Protein AF-0000000084649792 (afdb_homodimer)

Secondary structure (DSSP, 8-state):
-------SSSSPSSEEE-TTS-GGGS-----EEEEEEETTEEEEEEEE-SSSHHHHHHHHHHHTTS-SSGGG--EEEEEEETTEEEEEEE--HHHHHHHHHHHHHHHHHTTBSS-HHHHHHHHTTT-------BPPPHHHHHHHHHHHHHT--TT-EEEEEE-TTS-EEEEEEESSHHHHHHHHHHHHHHHT---SEEEESS---HHHHHHHHHTT--EEEESSPPPHHHHHHHHHTT-EEEEE-TTS-EEEEESB--/-------SSSSPSSEEE-TTS-GGGS-----EEEEEEETTEEEEEEEE-SSSHHHHHHHHHHHTTS-SSGGG--EEEEEEETTEEEEEEE--HHHHHHHHHHHHHHHHHTTBSS-HHHHHHHHTTT-------BPPPHHHHHHHHHHHHHT--TT-EEEEEE-TTS-EEEEEEESSHHHHHHHHHHHHHHHT---SEEEESS---HHHHHHHHHTT--EEEESSPPPHHHHHHHHHTT-EEEEE-TTS-EEEEESB--

Foldseek 3Di:
DPPQPDCDVVDRPDDDDPPPPDPVPDDEADWFWEWEEEPPHTDDIDIKGPPLVQLLNQLVCLLLVLDVAPVQFPDWDWDDDPGGIYIYTYGDPVSRVVSNVLSVCLVCCVVDPVSVVVNVVSLCPQFAALDFDADQDPVLVLLLVVVLVVPDDPQWKKKFFAASNNHTPDMAIINDQSSRLSSRLSSCRVVVPGGQEMEIADEAELSSLSSCRSSSRQEYEYQDDHDPNNLVSCQVRQHFYWYCYPVRDIDGSGGDHD/DPPQPDCDVVDRPDDDDPPPPDPVPDDEADWFWEWEEEPPHTDDIDIKGPPLVQLLNQLVCLLLVLDVAPVQFPDWDWDDDPGGIYIYTYGDPVSRVVSNVLSVCLVCCVVDPVSVVVNVVSLCPLFAALDFDADQDPVLVLLLVVVLVVPDDPQWKKKFFAASNNHTPDMAIINDQSSRLSSRLSSCRVVVPGGQEMEIADAAELSSLSSCRSSSRQEYEYQDDHDPNNLVSCQVRQHFYWYCYPVRDIDGSGGDHD

Organism: NCBI:txid1178482

pLDDT: mean 87.66, std 17.25, range [21.61, 98.75]

Solvent-accessible surface area (backbone atoms only — not comparable to full-atom values): 26148 Å² total; per-residue (Å²): 131,83,71,70,68,80,48,78,94,64,35,53,78,52,67,49,79,42,49,86,54,56,71,88,76,49,79,51,31,61,50,35,45,36,32,34,24,42,50,75,42,27,69,28,65,45,74,36,35,94,56,68,59,66,27,28,52,49,13,43,34,42,61,72,56,51,38,91,52,61,81,56,48,80,46,78,45,78,47,82,49,97,69,34,36,36,40,31,36,33,50,52,69,68,46,43,52,51,33,49,51,50,51,48,44,55,46,39,31,22,11,41,63,94,39,50,63,52,32,46,42,50,74,53,54,75,69,54,66,70,51,89,52,67,44,68,49,49,69,19,49,51,49,36,54,53,52,51,63,72,64,62,47,79,48,40,27,43,20,33,21,17,40,66,77,23,45,77,76,36,67,15,66,14,70,42,55,66,55,4,46,18,20,25,50,10,45,20,53,73,67,68,56,70,44,49,29,38,41,35,63,39,69,35,47,41,66,60,48,48,43,36,48,61,70,67,37,51,25,42,35,25,45,30,51,39,19,49,50,19,50,53,50,28,47,71,22,29,26,21,36,30,32,43,40,94,79,31,37,37,33,31,55,21,49,42,76,115,129,84,72,73,69,82,52,77,92,65,35,53,78,51,66,47,79,42,50,86,55,55,72,89,76,49,80,50,30,62,50,35,44,36,34,34,22,42,53,75,42,26,70,28,66,44,74,36,34,94,57,68,57,64,27,29,52,49,12,42,34,42,61,71,56,49,37,90,52,61,83,55,47,80,45,78,45,78,48,82,48,96,67,35,35,35,42,30,35,33,50,53,69,67,47,43,53,51,32,51,51,51,52,48,44,55,46,40,31,21,9,40,64,90,39,52,67,51,33,46,42,49,75,52,53,75,68,55,68,69,50,89,50,65,44,68,50,48,70,18,48,51,50,36,53,53,52,50,61,73,64,62,46,78,48,41,27,43,19,33,20,16,40,65,77,23,46,77,76,38,68,15,68,15,67,42,56,67,54,5,44,18,20,26,51,10,44,19,52,74,68,69,58,72,44,50,30,38,42,35,64,38,67,37,49,43,65,59,47,49,42,36,49,61,69,67,36,51,26,42,34,25,46,31,50,38,20,50,50,20,50,53,50,28,46,71,22,30,24,22,34,32,31,43,40,94,79,31,35,36,33,31,55,21,48,41,76,115

InterPro domains:
  IPR003786 Sulfur carrier protein FdhD [PF02634] (30-256)
  IPR003786 Sulfur carrier protein FdhD [PIRSF015626] (29-256)
  IPR003786 Sulfur carrier protein FdhD [PTHR30592] (30-255)
  IPR016193 Cytidine deaminase-like [SSF53927] (20-255)

Radius of gyration: 22.85 Å; Cα contacts (8 Å, |Δi|>4): 1256; chains: 2; bounding box: 50×64×67 Å

Structure (mmCIF, N/CA/C/O backbone):
data_AF-0000000084649792-model_v1
#
loop_
_entity.id
_entity.type
_entity.pdbx_description
1 polymer 'Formate dehydrogenase family accessory protein FdhD'
#
loop_
_atom_site.group_PDB
_atom_site.id
_atom_site.type_symbol
_atom_site.label_atom_id
_atom_site.label_alt_id
_atom_site.label_comp_id
_atom_site.label_asym_id
_atom_site.label_entity_id
_atom_site.label_seq_id
_atom_site.pdbx_PDB_ins_code
_atom_site.Cartn_x
_atom_site.Cartn_y
_atom_site.Cartn_z
_atom_site.occupancy
_atom_site.B_iso_or_equiv
_atom_site.auth_seq_id
_atom_site.auth_comp_id
_atom_site.auth_asym_id
_atom_site.auth_atom_id
_atom_site.pdbx_PDB_model_num
ATOM 1 N N . MET A 1 1 ? -10.375 -39.219 23.234 1 21.72 1 MET A N 1
ATOM 2 C CA . MET A 1 1 ? -9.859 -37.938 23.734 1 21.72 1 MET A CA 1
ATOM 3 C C . MET A 1 1 ? -8.586 -37.531 23 1 21.72 1 MET A C 1
ATOM 5 O O . MET A 1 1 ? -7.508 -38.062 23.281 1 21.72 1 MET A O 1
ATOM 9 N N . VAL A 1 2 ? -8.594 -37.406 21.641 1 26.8 2 VAL A N 1
ATOM 10 C CA . VAL A 1 2 ? -7.496 -37.562 20.688 1 26.8 2 VAL A CA 1
ATOM 11 C C . VAL A 1 2 ? -6.398 -36.531 21 1 26.8 2 VAL A C 1
ATOM 13 O O . VAL A 1 2 ? -6.645 -35.312 21 1 26.8 2 VAL A O 1
ATOM 16 N N . GLU A 1 3 ? -5.535 -36.812 21.969 1 27.89 3 GLU A N 1
ATOM 17 C CA . GLU A 1 3 ? -4.352 -36.062 22.359 1 27.89 3 GLU A CA 1
ATOM 18 C C . GLU A 1 3 ? -3.633 -35.5 21.141 1 27.89 3 GLU A C 1
ATOM 20 O O . GLU A 1 3 ? -3.252 -36.219 20.234 1 27.89 3 GLU A O 1
ATOM 25 N N . SER A 1 4 ? -4.152 -34.375 20.641 1 34.44 4 SER A N 1
ATOM 26 C CA . SER A 1 4 ? -3.613 -33.812 19.406 1 34.44 4 SER A CA 1
ATOM 27 C C . SER A 1 4 ? -2.09 -33.875 19.391 1 34.44 4 SER A C 1
ATOM 29 O O . SER A 1 4 ? -1.438 -33.625 20.406 1 34.44 4 SER A O 1
ATOM 31 N N . PRO A 1 5 ? -1.547 -34.656 18.562 1 38.62 5 PRO A N 1
ATOM 32 C CA . PRO A 1 5 ? -0.133 -35.031 18.578 1 38.62 5 PRO A CA 1
ATOM 33 C C . PRO A 1 5 ? 0.789 -33.875 18.922 1 38.62 5 PRO A C 1
ATOM 35 O O . PRO A 1 5 ? 0.401 -32.688 18.781 1 38.62 5 PRO A O 1
ATOM 38 N N . PRO A 1 6 ? 1.874 -34.031 19.656 1 35.28 6 PRO A N 1
ATOM 39 C CA . PRO A 1 6 ? 2.928 -33.125 20.156 1 35.28 6 PRO A CA 1
ATOM 40 C C . PRO A 1 6 ? 3.395 -32.125 19.125 1 35.28 6 PRO A C 1
ATOM 42 O O . PRO A 1 6 ? 3.312 -32.375 17.922 1 35.28 6 PRO A O 1
ATOM 45 N N . CYS A 1 7 ? 3.08 -30.719 19.328 1 44.38 7 CYS A N 1
ATOM 46 C CA . CYS A 1 7 ? 3.445 -29.516 18.578 1 44.38 7 CYS A CA 1
ATOM 47 C C . CYS A 1 7 ? 4.914 -29.547 18.188 1 44.38 7 CYS A C 1
ATOM 49 O O . CYS A 1 7 ? 5.793 -29.656 19.031 1 44.38 7 CYS A O 1
ATOM 51 N N . GLN A 1 8 ? 5.348 -30.203 17.188 1 45.56 8 GLN A N 1
ATOM 52 C CA . GLN A 1 8 ? 6.777 -30.219 16.906 1 45.56 8 GLN A CA 1
ATOM 53 C C . GLN A 1 8 ? 7.414 -28.859 17.188 1 45.56 8 GLN A C 1
ATOM 55 O O . GLN A 1 8 ? 8.367 -28.766 17.969 1 45.56 8 GLN A O 1
ATOM 60 N N . ASP A 1 9 ? 7.582 -27.828 16.328 1 57.62 9 ASP A N 1
ATOM 61 C CA . ASP A 1 9 ? 8.305 -26.562 16.422 1 57.62 9 ASP A CA 1
ATOM 62 C C . ASP A 1 9 ? 7.371 -25.422 16.828 1 57.62 9 ASP A C 1
ATOM 64 O O . ASP A 1 9 ? 7.629 -24.266 16.531 1 57.62 9 ASP A O 1
ATOM 68 N N . GLY A 1 10 ? 6.227 -25.75 17.672 1 75.81 10 GLY A N 1
ATOM 69 C CA . GLY A 1 10 ? 5.266 -24.812 18.219 1 75.81 10 GLY A CA 1
ATOM 70 C C . GLY A 1 10 ? 4.012 -24.672 17.375 1 75.81 10 GLY A C 1
ATOM 71 O O . GLY A 1 10 ? 3.041 -24.031 17.797 1 75.81 10 GLY A O 1
ATOM 72 N N . TRP A 1 11 ? 4.098 -25.25 16.234 1 83.19 11 TRP A N 1
ATOM 73 C CA . TRP A 1 11 ? 2.914 -25.188 15.391 1 83.19 11 TRP A CA 1
ATOM 74 C C . TRP A 1 11 ? 2.006 -26.391 15.625 1 83.19 11 TRP A C 1
ATOM 76 O O . TRP A 1 11 ? 2.486 -27.5 15.875 1 83.19 11 TRP A O 1
ATOM 86 N N . THR A 1 12 ? 0.666 -26.172 15.562 1 81.88 12 THR A N 1
ATOM 87 C CA . THR A 1 12 ? -0.274 -27.281 15.578 1 81.88 12 THR A CA 1
ATOM 88 C C . THR A 1 12 ? -0.11 -28.156 14.336 1 81.88 12 THR A C 1
ATOM 90 O O . THR A 1 12 ? 0.244 -27.656 13.266 1 81.88 12 THR A O 1
ATOM 93 N N . THR A 1 13 ? -0.269 -29.469 14.5 1 83.62 13 THR A N 1
ATOM 94 C CA . THR A 1 13 ? -0.086 -30.391 13.375 1 83.62 13 THR A CA 1
ATOM 95 C C . THR A 1 13 ? -1.245 -30.281 12.391 1 83.62 13 THR A C 1
ATOM 97 O O . THR A 1 13 ? -2.41 -30.25 12.797 1 83.62 13 THR A O 1
ATOM 100 N N . GLY A 1 14 ? -0.892 -30.109 11.109 1 90.44 14 GLY A N 1
ATOM 101 C CA . GLY A 1 14 ? -1.896 -30.125 10.055 1 90.44 14 GLY A CA 1
ATOM 102 C C . GLY A 1 14 ? -2.615 -28.812 9.891 1 90.44 14 GLY A C 1
ATOM 103 O O . GLY A 1 14 ? -2.184 -27.797 10.438 1 90.44 14 GLY A O 1
ATOM 104 N N . TYR A 1 15 ? -3.648 -28.766 9.008 1 93.81 15 TYR A N 1
ATOM 105 C CA . TYR A 1 15 ? -4.48 -27.609 8.758 1 93.81 15 TYR A CA 1
ATOM 106 C C . TYR A 1 15 ? -5.738 -27.625 9.625 1 93.81 15 TYR A C 1
ATOM 108 O O . TYR A 1 15 ? -6.344 -28.688 9.812 1 93.81 15 TYR A O 1
ATOM 116 N N . VAL A 1 16 ? -6.035 -26.562 10.281 1 93.56 16 VAL A N 1
ATOM 117 C CA . VAL A 1 16 ? -7.395 -26.344 10.758 1 93.56 16 VAL A CA 1
ATOM 118 C C . VAL A 1 16 ? -8.297 -25.938 9.602 1 93.56 16 VAL A C 1
ATOM 120 O O . VAL A 1 16 ? -8.164 -24.828 9.062 1 93.56 16 VAL A O 1
ATOM 123 N N . ASP A 1 17 ? -9.195 -26.812 9.25 1 93.56 17 ASP A N 1
ATOM 124 C CA . ASP A 1 17 ? -10.016 -26.594 8.062 1 93.56 17 ASP A CA 1
ATOM 125 C C . ASP A 1 17 ? -11.18 -25.641 8.367 1 93.56 17 ASP A C 1
ATOM 127 O O . ASP A 1 17 ? -12.062 -25.969 9.156 1 93.56 17 ASP A O 1
ATOM 131 N N . ARG A 1 18 ? -11.164 -24.469 7.715 1 93.88 18 ARG A N 1
ATOM 132 C CA . ARG A 1 18 ? -12.234 -23.5 7.883 1 93.88 18 ARG A CA 1
ATOM 133 C C . ARG A 1 18 ? -12.938 -23.219 6.562 1 93.88 18 ARG A C 1
A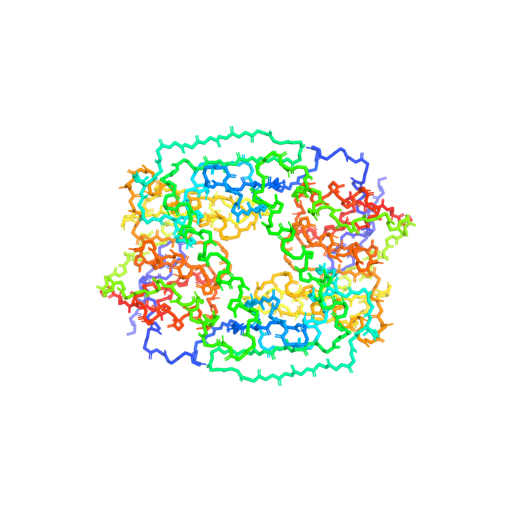TOM 135 O O . ARG A 1 18 ? -13.672 -22.234 6.434 1 93.88 18 ARG A O 1
ATOM 142 N N . THR A 1 19 ? -12.75 -24.031 5.527 1 93 19 THR A N 1
ATOM 143 C CA . THR A 1 19 ? -13.258 -23.812 4.18 1 93 19 THR A CA 1
ATOM 144 C C . THR A 1 19 ? -14.781 -23.906 4.145 1 93 19 THR A C 1
ATOM 146 O O . THR A 1 19 ? -15.43 -23.312 3.281 1 93 19 THR A O 1
ATOM 149 N N . GLY A 1 20 ? -15.305 -24.625 5.062 1 91.25 20 GLY A N 1
ATOM 150 C CA . GLY A 1 20 ? -16.734 -24.844 5.074 1 91.25 20 GLY A CA 1
ATOM 151 C C . GLY A 1 20 ? -17.5 -23.75 5.801 1 91.25 20 GLY A C 1
ATOM 152 O O . GLY A 1 20 ? -18.734 -23.703 5.75 1 91.25 20 GLY A O 1
ATOM 153 N N . LEU A 1 21 ? -16.828 -22.859 6.473 1 92.75 21 LEU A N 1
ATOM 154 C CA . LEU A 1 21 ? -17.484 -21.797 7.223 1 92.75 21 LEU A CA 1
ATOM 155 C C . LEU A 1 21 ? -17.938 -20.688 6.289 1 92.75 21 LEU A C 1
ATOM 157 O O . LEU A 1 21 ? -17.234 -20.344 5.332 1 92.75 21 LEU A O 1
ATOM 161 N N . ALA A 1 22 ? -19.031 -20.141 6.668 1 92.69 22 ALA A N 1
ATOM 162 C CA . ALA A 1 22 ? -19.516 -18.984 5.922 1 92.69 22 ALA A CA 1
ATOM 163 C C . ALA A 1 22 ? -18.578 -17.797 6.098 1 92.69 22 ALA A C 1
ATOM 165 O O . ALA A 1 22 ? -17.953 -17.641 7.148 1 92.69 22 ALA A O 1
ATOM 166 N N . LEU A 1 23 ? -18.5 -16.938 5.07 1 89.06 23 LEU A N 1
ATOM 167 C CA . LEU A 1 23 ? -17.625 -15.781 5.078 1 89.06 23 LEU A CA 1
ATOM 168 C C . LEU A 1 23 ? -17.891 -14.906 6.297 1 89.06 23 LEU A C 1
ATOM 170 O O . LEU A 1 23 ? -16.953 -14.398 6.922 1 89.06 23 LEU A O 1
ATOM 174 N N . ARG A 1 24 ? -19.125 -14.734 6.609 1 86.06 24 ARG A N 1
ATOM 175 C CA . ARG A 1 24 ? -19.516 -13.859 7.711 1 86.06 24 ARG A CA 1
ATOM 176 C C . ARG A 1 24 ? -19 -14.391 9.047 1 86.06 24 ARG A C 1
ATOM 178 O O . ARG A 1 24 ? -18.953 -13.656 10.031 1 86.06 24 ARG A O 1
ATOM 185 N N . GLU A 1 25 ? -18.672 -15.664 9.133 1 89.88 25 GLU A N 1
ATOM 186 C CA . GLU A 1 25 ? -18.203 -16.297 10.359 1 89.88 25 GLU A CA 1
ATOM 187 C C . GLU A 1 25 ? -16.688 -16.172 10.508 1 89.88 25 GLU A C 1
ATOM 189 O O . GLU A 1 25 ? -16.141 -16.469 11.57 1 89.88 25 GLU A O 1
ATOM 194 N N . LEU A 1 26 ? -16.172 -15.914 9.43 1 86.38 26 LEU A N 1
ATOM 195 C CA . LEU A 1 26 ? -14.727 -15.789 9.453 1 86.38 26 LEU A CA 1
ATOM 196 C C . LEU A 1 26 ? -14.305 -14.359 9.797 1 86.38 26 LEU A C 1
ATOM 198 O O . LEU A 1 26 ? -14.992 -13.406 9.422 1 86.38 26 LEU A O 1
ATOM 202 N N . GLN A 1 27 ? -13.258 -14.273 10.625 1 83.06 27 GLN A N 1
ATOM 203 C CA . GLN A 1 27 ? -12.719 -12.992 11.055 1 83.06 27 GLN A CA 1
ATOM 204 C C . GLN A 1 27 ? -11.891 -12.344 9.945 1 83.06 27 GLN A C 1
ATOM 206 O O . GLN A 1 27 ? -11.609 -12.969 8.922 1 83.06 27 GLN A O 1
ATOM 211 N N . GLY A 1 28 ? -11.789 -11.008 9.969 1 89.44 28 GLY A N 1
ATOM 212 C CA . GLY A 1 28 ? -10.93 -10.273 9.055 1 89.44 28 GLY A CA 1
ATOM 213 C C . GLY A 1 28 ? -11.508 -8.922 8.656 1 89.44 28 GLY A C 1
ATOM 214 O O . GLY A 1 28 ? -12.711 -8.695 8.781 1 89.44 28 GLY A O 1
ATOM 215 N N . PRO A 1 29 ? -10.633 -8.172 8.156 1 94.25 29 PRO A N 1
ATOM 216 C CA . PRO A 1 29 ? -11.109 -6.836 7.785 1 94.25 29 PRO A CA 1
ATOM 217 C C . PRO A 1 29 ? -11.961 -6.84 6.523 1 94.25 29 PRO A C 1
ATOM 219 O O . PRO A 1 29 ? -11.883 -7.773 5.719 1 94.25 29 PRO A O 1
ATOM 222 N N . VAL A 1 30 ? -12.797 -5.883 6.418 1 93.62 30 VAL A N 1
ATOM 223 C CA . VAL A 1 30 ? -13.664 -5.719 5.25 1 93.62 30 VAL A CA 1
ATOM 224 C C . VAL A 1 30 ? -13.125 -4.594 4.367 1 93.62 30 VAL A C 1
ATOM 226 O O . VAL A 1 30 ? -12.75 -3.529 4.863 1 93.62 30 VAL A O 1
ATOM 229 N N . GLU A 1 31 ? -13.047 -4.879 3.096 1 93.19 31 GLU A N 1
ATOM 230 C CA . GLU A 1 31 ? -12.727 -3.861 2.102 1 93.19 31 GLU A CA 1
ATOM 231 C C . GLU A 1 31 ? -13.602 -4.004 0.862 1 93.19 31 GLU A C 1
ATOM 233 O O . GLU A 1 31 ? -14.047 -5.105 0.53 1 93.19 31 GLU A O 1
ATOM 238 N N . LEU A 1 32 ? -13.859 -2.889 0.239 1 92.94 32 LEU A N 1
ATOM 239 C CA . LEU A 1 32 ? -14.617 -2.809 -1.003 1 92.94 32 LEU A CA 1
ATOM 240 C C . LEU A 1 32 ? -13.977 -1.821 -1.972 1 92.94 32 LEU A C 1
ATOM 242 O O . LEU A 1 32 ? -13.297 -0.884 -1.548 1 92.94 32 LEU A O 1
ATOM 246 N N . PRO A 1 33 ? -14.164 -2.133 -3.26 1 91.38 33 PRO A N 1
ATOM 247 C CA . PRO A 1 33 ? -13.805 -1.06 -4.191 1 91.38 33 PRO A CA 1
ATOM 248 C C . PRO A 1 33 ? -14.625 0.209 -3.971 1 91.38 33 PRO A C 1
ATOM 250 O O . PRO A 1 33 ? -15.859 0.146 -3.877 1 91.38 33 PRO A O 1
ATOM 253 N N . VAL A 1 34 ? -14.016 1.325 -3.811 1 93.44 34 VAL A N 1
ATOM 254 C CA . VAL A 1 34 ? -14.648 2.635 -3.67 1 93.44 34 VAL A CA 1
ATOM 255 C C . VAL A 1 34 ? -14.266 3.523 -4.852 1 93.44 34 VAL A C 1
ATOM 257 O O . VAL A 1 34 ? -13.109 3.941 -4.969 1 93.44 34 VAL A O 1
ATOM 260 N N . SER A 1 35 ? -15.227 3.814 -5.727 1 92.12 35 SER A N 1
ATOM 261 C CA . SER A 1 35 ? -15.008 4.699 -6.867 1 92.12 35 SER A CA 1
ATOM 262 C C . SER A 1 35 ? -15.133 6.164 -6.457 1 92.12 35 SER A C 1
ATOM 264 O O . SER A 1 35 ? -16.125 6.562 -5.844 1 92.12 35 SER A O 1
ATOM 266 N N . LEU A 1 36 ? -14.125 6.961 -6.758 1 93.88 36 LEU A N 1
ATOM 267 C CA . LEU A 1 36 ? -14.109 8.391 -6.461 1 93.88 36 LEU A CA 1
ATOM 268 C C . LEU A 1 36 ? -14.305 9.211 -7.73 1 93.88 36 LEU A C 1
ATOM 270 O O . LEU A 1 36 ? -13.703 8.922 -8.766 1 93.88 36 LEU A O 1
ATOM 274 N N . ALA A 1 37 ? -15.133 10.203 -7.641 1 94.62 37 ALA A N 1
ATOM 275 C CA . ALA A 1 37 ? -15.406 11.055 -8.789 1 94.62 37 ALA A CA 1
ATOM 276 C C . ALA A 1 37 ? -15.508 12.523 -8.383 1 94.62 37 ALA A C 1
ATOM 278 O O . ALA A 1 37 ? -15.867 12.828 -7.242 1 94.62 37 ALA A O 1
ATOM 279 N N . LEU A 1 38 ? -15.062 13.391 -9.242 1 96.88 38 LEU A N 1
ATOM 280 C CA . LEU A 1 38 ? -15.422 14.805 -9.203 1 96.88 38 LEU A CA 1
ATOM 281 C C . LEU A 1 38 ? -16.547 15.109 -10.18 1 96.88 38 LEU A C 1
ATOM 283 O O . LEU A 1 38 ? -16.359 15.016 -11.398 1 96.88 38 LEU A O 1
ATOM 287 N N . ASN A 1 39 ? -17.656 15.516 -9.656 1 96.75 39 ASN A N 1
ATOM 288 C CA . ASN A 1 39 ? -18.844 15.609 -10.5 1 96.75 39 ASN A CA 1
ATOM 289 C C . ASN A 1 39 ? -19.109 14.297 -11.242 1 96.75 39 ASN A C 1
ATOM 291 O O . ASN A 1 39 ? -19.203 13.242 -10.617 1 96.75 39 ASN A O 1
ATOM 295 N N . ASP A 1 40 ? -19.203 14.344 -12.555 1 91.88 40 ASP A N 1
ATOM 296 C CA . ASP A 1 40 ? -19.438 13.125 -13.336 1 91.88 40 ASP A CA 1
ATOM 297 C C . ASP A 1 40 ? -18.125 12.562 -13.875 1 91.88 40 ASP A C 1
ATOM 299 O O . ASP A 1 40 ? -18.125 11.594 -14.641 1 91.88 40 ASP A O 1
ATOM 303 N N . MET A 1 41 ? -17.062 13.133 -13.43 1 91.62 41 MET A N 1
ATOM 304 C CA . MET A 1 41 ? -15.758 12.695 -13.906 1 91.62 41 MET A CA 1
ATOM 305 C C . MET A 1 41 ? -15.164 11.641 -12.984 1 91.62 41 MET A C 1
ATOM 307 O O . MET A 1 41 ? -14.883 11.922 -11.812 1 91.62 41 MET A O 1
ATOM 311 N N . ALA A 1 42 ? -14.945 10.469 -13.508 1 88.88 42 ALA A N 1
ATOM 312 C CA . ALA A 1 42 ? -14.312 9.398 -12.75 1 88.88 42 ALA A CA 1
ATOM 313 C C . ALA A 1 42 ? -12.844 9.711 -12.484 1 88.88 42 ALA A C 1
ATOM 315 O O . ALA A 1 42 ? -12.07 9.953 -13.422 1 88.88 42 ALA A O 1
ATOM 316 N N . MET A 1 43 ? -12.461 9.695 -11.266 1 89.69 43 MET A N 1
ATOM 317 C CA . MET A 1 43 ? -11.086 10.047 -10.914 1 89.69 43 MET A CA 1
ATOM 318 C C . MET A 1 43 ? -10.273 8.797 -10.586 1 89.69 43 MET A C 1
ATOM 320 O O . MET A 1 43 ? -9.055 8.789 -10.758 1 89.69 43 MET A O 1
ATOM 324 N N . GLY A 1 44 ? -10.938 7.727 -10.062 1 86.44 44 GLY A N 1
ATOM 325 C CA . GLY A 1 44 ? -10.242 6.488 -9.75 1 86.44 44 GLY A CA 1
ATOM 326 C C . GLY A 1 44 ? -10.992 5.625 -8.75 1 86.44 44 GLY A C 1
ATOM 327 O O . GLY A 1 44 ? -12.031 6.031 -8.219 1 86.44 44 GLY A O 1
ATOM 328 N N . THR A 1 45 ? -10.523 4.375 -8.578 1 89.12 45 THR A N 1
ATOM 329 C CA . THR A 1 45 ? -11.078 3.439 -7.609 1 89.12 45 THR A CA 1
ATOM 330 C C . THR A 1 45 ? -10.008 2.975 -6.633 1 89.12 45 THR A C 1
ATOM 332 O O . THR A 1 45 ? -8.883 2.67 -7.031 1 89.12 45 THR A O 1
ATOM 335 N N . ILE A 1 46 ? -10.32 2.996 -5.402 1 90.19 46 ILE A N 1
ATOM 336 C CA . ILE A 1 46 ? -9.414 2.475 -4.383 1 90.19 46 ILE A CA 1
ATOM 337 C C . ILE A 1 46 ? -10.109 1.371 -3.59 1 90.19 46 ILE A C 1
ATOM 339 O O . ILE A 1 46 ? -11.344 1.296 -3.568 1 90.19 46 ILE A O 1
ATOM 343 N N . LEU A 1 47 ? -9.352 0.449 -3.072 1 91.5 47 LEU A N 1
ATOM 344 C CA . LEU A 1 47 ? -9.883 -0.499 -2.1 1 91.5 47 LEU A CA 1
ATOM 345 C C . LEU A 1 47 ? -9.836 0.082 -0.69 1 91.5 47 LEU A C 1
ATOM 347 O O . LEU A 1 47 ? -8.797 0.589 -0.26 1 91.5 47 LEU A O 1
ATOM 351 N N . ALA A 1 48 ? -10.961 0.068 -0.017 1 95.19 48 ALA A N 1
ATOM 352 C CA . ALA A 1 48 ? -11.008 0.688 1.306 1 95.19 48 ALA A CA 1
ATOM 353 C C . ALA A 1 48 ? -12.062 0.023 2.184 1 95.19 48 ALA A C 1
ATOM 355 O O . ALA A 1 48 ? -12.992 -0.618 1.678 1 95.19 48 ALA A O 1
ATOM 356 N N . THR A 1 49 ? -11.867 0.139 3.5 1 95.5 49 THR A N 1
ATOM 357 C CA . THR A 1 49 ? -12.945 -0.218 4.414 1 95.5 49 THR A CA 1
ATOM 358 C C . THR A 1 49 ? -14.164 0.665 4.184 1 95.5 49 THR A C 1
ATOM 360 O O . THR A 1 49 ? -14.031 1.863 3.924 1 95.5 49 THR A O 1
ATOM 363 N N . PRO A 1 50 ? -15.367 0.05 4.32 1 95.25 50 PRO A N 1
ATOM 364 C CA . PRO A 1 50 ? -16.578 0.792 3.963 1 95.25 50 PRO A CA 1
ATOM 365 C C . PRO A 1 50 ? -17.047 1.718 5.078 1 95.25 50 PRO A C 1
ATOM 367 O O . PRO A 1 50 ? -18.25 1.752 5.391 1 95.25 50 PRO A O 1
ATOM 370 N N . ASP A 1 51 ? -16.203 2.309 5.801 1 93.56 51 ASP A N 1
ATOM 371 C CA . ASP A 1 51 ? -16.547 3.25 6.867 1 93.56 51 ASP A CA 1
ATOM 372 C C . ASP A 1 51 ? -15.945 4.629 6.586 1 93.56 51 ASP A C 1
ATOM 374 O O . ASP A 1 51 ? -14.953 4.75 5.863 1 93.56 51 ASP A O 1
ATOM 378 N N . ALA A 1 52 ? -16.641 5.66 7.105 1 96.44 52 ALA A N 1
ATOM 379 C CA . ALA A 1 52 ? -16.141 7.035 7.039 1 96.44 52 ALA A CA 1
ATOM 380 C C . ALA A 1 52 ? -15.688 7.383 5.625 1 96.44 52 ALA A C 1
ATOM 382 O O . ALA A 1 52 ? -14.562 7.852 5.43 1 96.44 52 ALA A O 1
ATOM 383 N N . LEU A 1 53 ? -16.578 7.18 4.645 1 98.12 53 LEU A N 1
ATOM 384 C CA . LEU A 1 53 ? -16.234 7.324 3.234 1 98.12 53 LEU A CA 1
ATOM 385 C C . LEU A 1 53 ? -16.109 8.797 2.855 1 98.12 53 LEU A C 1
ATOM 387 O O . LEU A 1 53 ? -15.312 9.156 1.988 1 98.12 53 LEU A O 1
ATOM 391 N N . GLU A 1 54 ? -16.922 9.656 3.498 1 98.25 54 GLU A N 1
ATOM 392 C CA . GLU A 1 54 ? -16.844 11.07 3.172 1 98.25 54 GLU A CA 1
ATOM 393 C C . GLU A 1 54 ? -15.477 11.648 3.551 1 98.25 54 GLU A C 1
ATOM 395 O O . GLU A 1 54 ? -14.789 12.234 2.711 1 98.25 54 GLU A O 1
ATOM 400 N N . PRO A 1 55 ? -15.008 11.406 4.797 1 98.44 55 PRO A N 1
ATOM 401 C CA . PRO A 1 55 ? -13.656 11.867 5.129 1 98.44 55 PRO A CA 1
ATOM 402 C C . PRO A 1 55 ? -12.578 11.227 4.258 1 98.44 55 PRO A C 1
ATOM 404 O O . PRO A 1 55 ? -11.586 11.883 3.914 1 98.44 55 PRO A O 1
ATOM 407 N N . LEU A 1 56 ? -12.742 9.969 3.906 1 98.44 56 LEU A N 1
ATOM 408 C CA . LEU A 1 56 ? -11.781 9.312 3.035 1 98.44 56 LEU A CA 1
ATOM 409 C C . LEU A 1 56 ? -11.688 10.016 1.688 1 98.44 56 LEU A C 1
ATOM 411 O O . LEU A 1 56 ? -10.594 10.336 1.221 1 98.44 56 LEU A O 1
ATOM 415 N N . ALA A 1 57 ? -12.852 10.305 1.099 1 98.38 57 ALA A N 1
ATOM 416 C CA . ALA A 1 57 ? -12.891 10.938 -0.218 1 98.38 57 ALA A CA 1
ATOM 417 C C . ALA A 1 57 ? -12.312 12.352 -0.166 1 98.38 57 ALA A C 1
ATOM 419 O O . ALA A 1 57 ? -11.523 12.734 -1.032 1 98.38 57 ALA A O 1
ATOM 420 N N . LEU A 1 58 ? -12.719 13.102 0.847 1 98.31 58 LEU A N 1
ATOM 421 C CA . LEU A 1 58 ? -12.219 14.461 1.021 1 98.31 58 LEU A CA 1
ATOM 422 C C . LEU A 1 58 ? -10.703 14.461 1.223 1 98.31 58 LEU A C 1
ATOM 424 O O . LEU A 1 58 ? -9.984 15.211 0.559 1 98.31 58 LEU A O 1
ATOM 428 N N . GLY A 1 59 ? -10.25 13.594 2.129 1 98.31 59 GLY A N 1
ATOM 429 C CA . GLY A 1 59 ? -8.828 13.5 2.406 1 98.31 59 GLY A CA 1
ATOM 430 C C . GLY A 1 59 ? -8.008 13.078 1.201 1 98.31 59 GLY A C 1
ATOM 431 O O . GLY A 1 59 ? -6.934 13.633 0.949 1 98.31 59 GLY A O 1
ATOM 432 N N . HIS A 1 60 ? -8.516 12.078 0.502 1 97 60 HIS A N 1
ATOM 433 C CA . HIS A 1 60 ? -7.844 11.625 -0.707 1 97 60 HIS A CA 1
ATOM 434 C C . HIS A 1 60 ? -7.762 12.734 -1.748 1 97 60 HIS A C 1
ATOM 436 O O . HIS A 1 60 ? -6.695 12.984 -2.312 1 97 60 HIS A O 1
ATOM 442 N N . ALA A 1 61 ? -8.867 13.43 -2 1 96.75 61 ALA A N 1
ATOM 443 C CA . ALA A 1 61 ? -8.906 14.516 -2.979 1 96.75 61 ALA A CA 1
ATOM 444 C C . ALA A 1 61 ? -7.934 15.633 -2.602 1 96.75 61 ALA A C 1
ATOM 446 O O . ALA A 1 61 ? -7.262 16.188 -3.467 1 96.75 61 ALA A O 1
ATOM 447 N N . PHE A 1 62 ? -7.871 15.938 -1.363 1 96 62 PHE A N 1
ATOM 448 C CA . PHE A 1 62 ? -6.973 16.969 -0.843 1 96 62 PHE A CA 1
ATOM 449 C C . PHE A 1 62 ? -5.52 16.531 -0.984 1 96 62 PHE A C 1
ATOM 451 O O . PHE A 1 62 ? -4.691 17.266 -1.51 1 96 62 PHE A O 1
ATOM 458 N N . SER A 1 63 ? -5.223 15.273 -0.59 1 92.69 63 SER A N 1
ATOM 459 C CA . SER A 1 63 ? -3.867 14.734 -0.615 1 92.69 63 SER A CA 1
ATOM 460 C C . SER A 1 63 ? -3.35 14.602 -2.045 1 92.69 63 SER A C 1
ATOM 462 O O . SER A 1 63 ? -2.158 14.797 -2.299 1 92.69 63 SER A O 1
ATOM 464 N N . GLU A 1 64 ? -4.238 14.312 -2.947 1 89.81 64 GLU A N 1
ATOM 465 C CA . GLU A 1 64 ? -3.861 14.133 -4.348 1 89.81 64 GLU A CA 1
ATOM 466 C C . GLU A 1 64 ? -3.838 15.469 -5.082 1 89.81 64 GLU A C 1
ATOM 468 O O . GLU A 1 64 ? -3.494 15.523 -6.266 1 89.81 64 GLU A O 1
ATOM 473 N N . GLY A 1 65 ? -4.285 16.484 -4.434 1 91.12 65 GLY A N 1
ATOM 474 C CA . GLY A 1 65 ? -4.238 17.812 -5.012 1 91.12 65 GLY A CA 1
ATOM 475 C C . GLY A 1 65 ? -5.434 18.125 -5.895 1 91.12 65 GLY A C 1
ATOM 476 O O . GLY A 1 65 ? -5.406 19.078 -6.672 1 91.12 65 GLY A O 1
ATOM 477 N N . TRP A 1 66 ? -6.516 17.266 -5.855 1 94.12 66 TRP A N 1
ATOM 478 C CA . TRP A 1 66 ? -7.723 17.547 -6.621 1 94.12 66 TRP A CA 1
ATOM 479 C C . TRP A 1 66 ? -8.406 18.812 -6.105 1 94.12 66 TRP A C 1
ATOM 481 O O . TRP A 1 66 ? -9 19.562 -6.883 1 94.12 66 TRP A O 1
ATOM 491 N N . ILE A 1 67 ? -8.344 18.953 -4.77 1 96.06 67 ILE A N 1
ATOM 492 C CA . ILE A 1 67 ? -8.859 20.141 -4.094 1 96.06 67 ILE A CA 1
ATOM 493 C C . ILE A 1 67 ? -7.789 20.719 -3.172 1 96.06 67 ILE A C 1
ATOM 495 O O . ILE A 1 67 ? -6.844 20.031 -2.799 1 96.06 67 ILE A O 1
ATOM 499 N N . GLN A 1 68 ? -7.977 21.984 -2.834 1 93.62 68 GLN A N 1
ATOM 500 C CA . GLN A 1 68 ? -7.02 22.656 -1.96 1 93.62 68 GLN A CA 1
ATOM 501 C C . GLN A 1 68 ? -7.684 23.094 -0.657 1 93.62 68 GLN A C 1
ATOM 503 O O . GLN A 1 68 ? -7.004 23.328 0.344 1 93.62 68 GLN A O 1
ATOM 508 N N . ARG A 1 69 ? -8.992 23.219 -0.814 1 96.25 69 ARG A N 1
ATOM 509 C CA . ARG A 1 69 ? -9.781 23.688 0.323 1 96.25 69 ARG A CA 1
ATOM 510 C C . ARG A 1 69 ? -11.109 22.953 0.413 1 96.25 69 ARG A C 1
ATOM 512 O O . ARG A 1 69 ? -11.664 22.531 -0.604 1 96.25 69 ARG A O 1
ATOM 519 N N . ARG A 1 70 ? -11.625 22.938 1.64 1 97.56 70 ARG A N 1
ATOM 520 C CA . ARG A 1 70 ? -12.883 22.234 1.878 1 97.56 70 ARG A CA 1
ATOM 521 C C . ARG A 1 70 ? -14.023 22.891 1.112 1 97.56 70 ARG A C 1
ATOM 523 O O . ARG A 1 70 ? -14.93 22.203 0.626 1 97.56 70 ARG A O 1
ATOM 530 N N . ASP A 1 71 ? -14.055 24.188 0.988 1 97.62 71 ASP A N 1
ATOM 531 C CA . ASP A 1 71 ? -15.188 24.922 0.434 1 97.62 71 ASP A CA 1
ATOM 532 C C . ASP A 1 71 ? -15.258 24.766 -1.082 1 97.62 71 ASP A C 1
ATOM 534 O O . ASP A 1 71 ? -16.234 25.188 -1.712 1 97.62 71 ASP A O 1
ATOM 538 N N . GLN A 1 72 ? -14.289 24.094 -1.663 1 98.31 72 GLN A N 1
ATOM 539 C CA . GLN A 1 72 ? -14.328 23.781 -3.09 1 98.31 72 GLN A CA 1
ATOM 540 C C . GLN A 1 72 ? -15.281 22.641 -3.387 1 98.31 72 GLN A C 1
ATOM 542 O O . GLN A 1 72 ? -15.641 22.406 -4.543 1 98.31 72 GLN A O 1
ATOM 547 N N . VAL A 1 73 ? -15.672 21.938 -2.32 1 98.69 73 VAL A N 1
ATOM 548 C CA . VAL A 1 73 ? -16.625 20.828 -2.451 1 98.69 73 VAL A CA 1
ATOM 549 C C . VAL A 1 73 ? -17.984 21.266 -1.916 1 98.69 73 VAL A C 1
ATOM 551 O O . VAL A 1 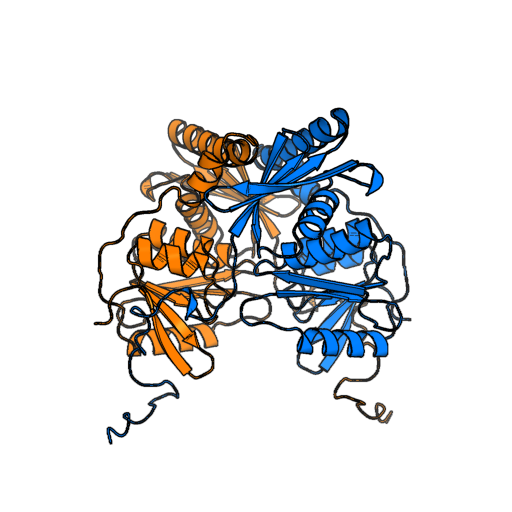73 ? -18.141 21.484 -0.714 1 98.69 73 VAL A O 1
ATOM 554 N N . SER A 1 74 ? -18.938 21.312 -2.779 1 98.44 74 SER A N 1
ATOM 555 C CA . SER A 1 74 ? -20.25 21.812 -2.389 1 98.44 74 SER A CA 1
ATOM 556 C C . SER A 1 74 ? -21.125 20.703 -1.815 1 98.44 74 SER A C 1
ATOM 558 O O . SER A 1 74 ? -22.031 20.969 -1.017 1 98.44 74 SER A O 1
ATOM 560 N N . ALA A 1 75 ? -20.906 19.484 -2.287 1 98.44 75 ALA A N 1
ATOM 561 C CA . ALA A 1 75 ? -21.688 18.344 -1.814 1 98.44 75 ALA A CA 1
ATOM 562 C C . ALA A 1 75 ? -20.906 17.031 -1.977 1 98.44 75 ALA A C 1
ATOM 564 O O . ALA A 1 75 ? -20.016 16.938 -2.828 1 98.44 75 ALA A O 1
ATOM 565 N N . ILE A 1 76 ? -21.219 16.109 -1.129 1 98.5 76 ILE A N 1
ATOM 566 C CA . ILE A 1 76 ? -20.688 14.758 -1.192 1 98.5 76 ILE A CA 1
ATOM 567 C C . ILE A 1 76 ? -21.828 13.758 -1.304 1 98.5 76 ILE A C 1
ATOM 569 O O . ILE A 1 76 ? -22.75 13.758 -0.477 1 98.5 76 ILE A O 1
ATOM 573 N N . GLN A 1 77 ? -21.766 12.969 -2.373 1 97.94 77 GLN A N 1
ATOM 574 C CA . GLN A 1 77 ? -22.812 11.984 -2.607 1 97.94 77 GLN A CA 1
ATOM 575 C C . GLN A 1 77 ? -22.266 10.562 -2.537 1 97.94 77 GLN A C 1
ATOM 577 O O . GLN A 1 77 ? -21.281 10.234 -3.205 1 97.94 77 GLN A O 1
ATOM 582 N N . LEU A 1 78 ? -22.875 9.844 -1.702 1 97.06 78 LEU A N 1
ATOM 583 C CA . LEU A 1 78 ? -22.531 8.43 -1.584 1 97.06 78 LEU A CA 1
ATOM 584 C C . LEU A 1 78 ? -23.578 7.555 -2.275 1 97.06 78 LEU A C 1
ATOM 586 O O . LEU A 1 78 ? -24.781 7.801 -2.15 1 97.06 78 LEU A O 1
ATOM 590 N N . SER A 1 79 ? -23.109 6.566 -3.072 1 95.56 79 SER A N 1
ATOM 591 C CA . SER A 1 79 ? -24.016 5.621 -3.701 1 95.56 79 SER A CA 1
ATOM 592 C C . SER A 1 79 ? -23.469 4.203 -3.67 1 95.56 79 SER A C 1
ATOM 594 O O . SER A 1 79 ? -22.25 4.012 -3.484 1 95.56 79 SER A O 1
ATOM 596 N N . ARG A 1 80 ? -24.344 3.285 -3.736 1 92.56 80 ARG A N 1
ATOM 597 C CA . ARG A 1 80 ? -23.969 1.877 -3.807 1 92.56 80 ARG A CA 1
ATOM 598 C C . ARG A 1 80 ? -23.891 1.402 -5.254 1 92.56 80 ARG A C 1
ATOM 600 O O . ARG A 1 80 ? -24.734 1.77 -6.078 1 92.56 80 ARG A O 1
ATOM 607 N N . LEU A 1 81 ? -22.844 0.665 -5.469 1 88.88 81 LEU A N 1
ATOM 608 C CA . LEU A 1 81 ? -22.688 0.012 -6.762 1 88.88 81 LEU A CA 1
ATOM 609 C C . LEU A 1 81 ? -22.891 -1.494 -6.641 1 88.88 81 LEU A C 1
ATOM 611 O O . LEU A 1 81 ? -23.016 -2.02 -5.531 1 88.88 81 LEU A O 1
ATOM 615 N N . ARG A 1 82 ? -22.984 -2.188 -7.727 1 83.5 82 ARG A N 1
ATOM 616 C CA . ARG A 1 82 ? -23.141 -3.639 -7.723 1 83.5 82 ARG A CA 1
ATOM 617 C C . ARG A 1 82 ? -22 -4.309 -6.961 1 83.5 82 ARG A C 1
ATOM 619 O O . ARG A 1 82 ? -22.234 -5.238 -6.184 1 83.5 82 ARG A O 1
ATOM 626 N N . HIS A 1 83 ? -20.844 -3.83 -7.246 1 81.75 83 HIS A N 1
ATOM 627 C CA . HIS A 1 83 ? -19.656 -4.398 -6.602 1 81.75 83 HIS A CA 1
ATOM 628 C C . HIS A 1 83 ? -18.844 -3.326 -5.891 1 81.75 83 HIS A C 1
ATOM 630 O O . HIS A 1 83 ? -17.672 -3.133 -6.191 1 81.75 83 HIS A O 1
ATOM 636 N N . GLY A 1 84 ? -19.438 -2.637 -4.992 1 91.19 84 GLY A N 1
ATOM 637 C CA . GLY A 1 84 ? -18.688 -1.647 -4.242 1 91.19 84 GLY A CA 1
ATOM 638 C C . GLY A 1 84 ? -19.484 -0.389 -3.947 1 91.19 84 GLY A C 1
ATOM 639 O O . GLY A 1 84 ? -20.703 -0.441 -3.793 1 91.19 84 GLY A O 1
ATOM 640 N N . LEU A 1 85 ? -18.719 0.724 -3.689 1 94.44 85 LEU A N 1
ATOM 641 C CA . LEU A 1 85 ? -19.297 2.01 -3.322 1 94.44 85 LEU A CA 1
ATOM 642 C C . LEU A 1 85 ? -18.766 3.125 -4.211 1 94.44 85 LEU A C 1
ATOM 644 O O . LEU A 1 85 ? -17.75 2.945 -4.895 1 94.44 85 LEU A O 1
ATOM 648 N N . ALA A 1 86 ? -19.531 4.152 -4.297 1 94.75 86 ALA A N 1
ATOM 649 C CA . ALA A 1 86 ? -19.094 5.336 -5.031 1 94.75 86 ALA A CA 1
ATOM 650 C C . ALA A 1 86 ? -19.25 6.594 -4.184 1 94.75 86 ALA A C 1
ATOM 652 O O . ALA A 1 86 ? -20.234 6.746 -3.457 1 94.75 86 ALA A O 1
ATOM 653 N N . VAL A 1 87 ? -18.281 7.43 -4.246 1 97.25 87 VAL A N 1
ATOM 654 C CA . VAL A 1 87 ? -18.328 8.742 -3.619 1 97.25 87 VAL A CA 1
ATOM 655 C C . VAL A 1 87 ? -18.078 9.828 -4.664 1 97.25 87 VAL A C 1
ATOM 657 O O . VAL A 1 87 ? -17.031 9.828 -5.324 1 97.25 87 VAL A O 1
ATOM 660 N N . ARG A 1 88 ? -18.984 10.711 -4.828 1 97.62 88 ARG A N 1
ATOM 661 C CA . ARG A 1 88 ? -18.875 11.836 -5.75 1 97.62 88 ARG A CA 1
ATOM 662 C C . ARG A 1 88 ? -18.75 13.156 -4.992 1 97.62 88 ARG A C 1
ATOM 664 O O . ARG A 1 88 ? -19.547 13.445 -4.094 1 97.62 88 ARG A O 1
ATOM 671 N N . LEU A 1 89 ? -17.719 13.859 -5.301 1 98.5 89 LEU A N 1
ATOM 672 C CA . LEU A 1 89 ? -17.547 15.211 -4.793 1 98.5 89 LEU A CA 1
ATOM 673 C C . LEU A 1 89 ? -18.016 16.234 -5.824 1 98.5 89 LEU A C 1
ATOM 675 O O . LEU A 1 89 ? -17.531 16.234 -6.961 1 98.5 89 LEU A O 1
ATOM 679 N N . ASP A 1 90 ? -18.953 17.078 -5.445 1 98.62 90 ASP A N 1
ATOM 680 C CA . ASP A 1 90 ? -19.391 18.156 -6.328 1 98.62 90 ASP A CA 1
ATOM 681 C C . ASP A 1 90 ? -18.453 19.359 -6.219 1 98.62 90 ASP A C 1
ATOM 683 O O . ASP A 1 90 ? -18.312 19.938 -5.141 1 98.62 90 ASP A O 1
ATOM 687 N N . VAL A 1 91 ? -17.844 19.688 -7.336 1 98.5 91 VAL A N 1
ATOM 688 C CA . VAL A 1 91 ? -16.891 20.781 -7.41 1 98.5 91 VAL A CA 1
ATOM 689 C C . VAL A 1 91 ? -17.188 21.625 -8.656 1 98.5 91 VAL A C 1
ATOM 691 O O . VAL A 1 91 ? -18.078 21.297 -9.445 1 98.5 91 VAL A O 1
ATOM 694 N N . SER A 1 92 ? -16.5 22.766 -8.836 1 98.31 92 SER A N 1
ATOM 695 C CA . SER A 1 92 ? -16.641 23.531 -10.07 1 98.31 92 SER A CA 1
ATOM 696 C C . SER A 1 92 ? -16.094 22.734 -11.266 1 98.31 92 SER A C 1
ATOM 698 O O . SER A 1 92 ? -15.172 21.938 -11.117 1 98.31 92 SER A O 1
ATOM 700 N N . GLU A 1 93 ? -16.656 22.984 -12.406 1 96.94 93 GLU A N 1
ATOM 701 C CA . GLU A 1 93 ? -16.219 22.297 -13.617 1 96.94 93 GLU A CA 1
ATOM 702 C C . GLU A 1 93 ? -14.75 22.578 -13.906 1 96.94 93 GLU A C 1
ATOM 704 O O . GLU A 1 93 ? -14.023 21.688 -14.352 1 96.94 93 GLU A O 1
ATOM 709 N N . SER A 1 94 ? -14.406 23.75 -13.633 1 96.69 94 SER A N 1
ATOM 710 C CA . SER A 1 94 ? -13.023 24.141 -13.859 1 96.69 94 SER A CA 1
ATOM 711 C C . SER A 1 94 ? -12.078 23.344 -12.961 1 96.69 94 SER A C 1
ATOM 713 O O . SER A 1 94 ? -11.023 22.891 -13.406 1 96.69 94 SER A O 1
ATOM 715 N N . LEU A 1 95 ? -12.445 23.156 -11.742 1 96.62 95 LEU A N 1
ATOM 716 C CA . LEU A 1 95 ? -11.633 22.406 -10.797 1 96.62 95 LEU A CA 1
ATOM 717 C C . LEU A 1 95 ? -11.531 20.938 -11.203 1 96.62 95 LEU A C 1
ATOM 719 O O . LEU A 1 95 ? -10.461 20.328 -11.133 1 96.62 95 LEU A O 1
ATOM 723 N N . ALA A 1 96 ? -12.609 20.391 -11.633 1 95.69 96 ALA A N 1
ATOM 724 C CA . ALA A 1 96 ? -12.625 19 -12.07 1 95.69 96 ALA A CA 1
ATOM 725 C C . ALA A 1 96 ? -11.695 18.797 -13.258 1 95.69 96 ALA A C 1
ATOM 727 O O . ALA A 1 96 ? -10.938 17.812 -13.305 1 95.69 96 ALA A O 1
ATOM 728 N N . ARG A 1 97 ? -11.719 19.672 -14.188 1 93.44 97 ARG A N 1
ATOM 729 C CA . ARG A 1 97 ? -10.883 19.578 -15.383 1 93.44 97 ARG A CA 1
ATOM 730 C C . ARG A 1 97 ? -9.406 19.688 -15.023 1 93.44 97 ARG A C 1
ATOM 732 O O . ARG A 1 97 ? -8.578 18.938 -15.547 1 93.44 97 ARG A O 1
ATOM 739 N N . GLN A 1 98 ? -9.102 20.578 -14.164 1 92.25 98 GLN A N 1
ATOM 740 C CA . GLN A 1 98 ? -7.723 20.766 -13.719 1 92.25 98 GLN A CA 1
ATOM 741 C C . GLN A 1 98 ? -7.195 19.531 -13.016 1 92.25 98 GLN A C 1
ATOM 743 O O . GLN A 1 98 ? -6.07 19.094 -13.266 1 92.25 98 GLN A O 1
ATOM 748 N N . ALA A 1 99 ? -7.977 18.984 -12.141 1 90.69 99 ALA A N 1
ATOM 749 C CA . ALA A 1 99 ? -7.602 17.797 -11.398 1 90.69 99 ALA A CA 1
ATOM 750 C C . ALA A 1 99 ? -7.348 16.609 -12.336 1 90.69 99 ALA A C 1
ATOM 752 O O . ALA A 1 99 ? -6.398 15.852 -12.141 1 90.69 99 ALA A O 1
ATOM 753 N N . GLN A 1 100 ? -8.172 16.469 -13.297 1 85.56 100 GLN A N 1
ATOM 754 C CA . GLN A 1 100 ? -8.031 15.383 -14.258 1 85.56 100 GLN A CA 1
ATOM 755 C C . GLN A 1 100 ? -6.75 15.531 -15.078 1 85.56 100 GLN A C 1
ATOM 757 O O . GLN A 1 100 ? -6.066 14.547 -15.359 1 85.56 100 GLN A O 1
ATOM 762 N N . GLN A 1 101 ? -6.504 16.703 -15.461 1 80.62 101 GLN A N 1
ATOM 763 C CA . GLN A 1 101 ? -5.285 16.969 -16.219 1 80.62 101 GLN A CA 1
ATOM 764 C C . GLN A 1 101 ? -4.043 16.656 -15.398 1 80.62 101 GLN A C 1
ATOM 766 O O . GLN A 1 101 ? -3.084 16.062 -15.914 1 80.62 101 GLN A O 1
ATOM 771 N N . HIS A 1 102 ? -4.129 16.984 -14.18 1 76 102 HIS A N 1
ATOM 772 C CA . HIS A 1 102 ? -3.02 16.703 -13.273 1 76 102 HIS A CA 1
ATOM 773 C C . HIS A 1 102 ? -2.799 15.203 -13.117 1 76 102 HIS A C 1
ATOM 775 O O . HIS A 1 102 ? -1.656 14.734 -13.109 1 76 102 HIS A O 1
ATOM 781 N N . ARG A 1 103 ? -3.85 14.547 -13.008 1 72.5 103 ARG A N 1
ATOM 782 C CA . ARG A 1 103 ? -3.783 13.102 -12.867 1 72.5 103 ARG A CA 1
ATOM 783 C C . ARG A 1 103 ? -3.18 12.453 -14.109 1 72.5 103 ARG A C 1
ATOM 785 O O . ARG A 1 103 ? -2.359 11.539 -14 1 72.5 103 ARG A O 1
ATOM 792 N N . ARG A 1 104 ? -3.609 12.93 -15.242 1 62.03 104 ARG A N 1
ATOM 793 C CA . ARG A 1 104 ? -3.123 12.391 -16.516 1 62.03 104 ARG A CA 1
ATOM 794 C C . ARG A 1 104 ? -1.634 12.664 -16.688 1 62.03 104 ARG A C 1
ATOM 796 O O . ARG A 1 104 ? -0.889 11.797 -17.141 1 62.03 104 ARG A O 1
ATOM 803 N N . VAL A 1 105 ? -1.312 13.859 -16.297 1 54.28 105 VAL A N 1
ATOM 804 C CA . VAL A 1 105 ? 0.089 14.25 -16.422 1 54.28 105 VAL A CA 1
ATOM 805 C C . VAL A 1 105 ? 0.947 13.383 -15.492 1 54.28 105 VAL A C 1
ATOM 807 O O . VAL A 1 105 ? 2.006 12.898 -15.898 1 54.28 105 VAL A O 1
ATOM 810 N N . ALA A 1 106 ? 0.385 13.188 -14.367 1 59.03 106 ALA A N 1
ATOM 811 C CA . ALA A 1 106 ? 1.108 12.344 -13.422 1 59.03 106 ALA A CA 1
ATOM 812 C C . ALA A 1 106 ? 1.263 10.922 -13.953 1 59.03 106 ALA A C 1
ATOM 814 O O . ALA A 1 106 ? 2.318 10.305 -13.797 1 59.03 106 ALA A O 1
ATOM 815 N N . ALA A 1 107 ? 0.205 10.523 -14.633 1 55.69 107 ALA A N 1
ATOM 816 C CA . ALA A 1 107 ? 0.224 9.18 -15.211 1 55.69 107 ALA A CA 1
ATOM 817 C C . ALA A 1 107 ? 1.123 9.125 -16.438 1 55.69 107 ALA A C 1
ATOM 819 O O . ALA A 1 107 ? 1.78 8.109 -16.688 1 55.69 107 ALA A O 1
ATOM 820 N N . SER A 1 108 ? 1.002 10.305 -17.281 1 47.03 108 SER A N 1
ATOM 821 C CA . SER A 1 108 ? 1.761 10.398 -18.531 1 47.03 108 SER A CA 1
ATOM 822 C C . SER A 1 108 ? 3.244 10.633 -18.25 1 47.03 108 SER A C 1
ATOM 824 O O . SER A 1 108 ? 4.102 10.109 -18.969 1 47.03 108 SER A O 1
ATOM 826 N N . VAL A 1 109 ? 3.457 11.648 -17.453 1 43.44 109 VAL A N 1
ATOM 827 C CA . VAL A 1 109 ? 4.852 11.938 -17.141 1 43.44 109 VAL A CA 1
ATOM 828 C C . VAL A 1 109 ? 5.566 10.656 -16.719 1 43.44 109 VAL A C 1
ATOM 830 O O . VAL A 1 109 ? 6.75 10.469 -17.016 1 43.44 109 VAL A O 1
ATOM 833 N N . SER A 1 110 ? 4.75 9.844 -16.125 1 40.59 110 SER A N 1
ATOM 834 C CA . SER A 1 110 ? 5.355 8.547 -15.844 1 40.59 110 SER A CA 1
ATOM 835 C C . SER A 1 110 ? 5.719 7.809 -17.125 1 40.59 110 SER A C 1
ATOM 837 O O . SER A 1 110 ? 6.547 6.895 -17.109 1 40.59 110 SER A O 1
ATOM 839 N N . SER A 1 111 ? 4.961 8.172 -18.266 1 35.88 111 SER A N 1
ATOM 840 C CA . SER A 1 111 ? 5.117 7.496 -19.547 1 35.88 111 SER A CA 1
ATOM 841 C C . SER A 1 111 ? 6.27 8.094 -20.344 1 35.88 111 SER A C 1
ATOM 843 O O . SER A 1 111 ? 6.727 7.5 -21.328 1 35.88 111 SER A O 1
ATOM 845 N N . CYS A 1 112 ? 6.465 9.336 -20.359 1 36.56 112 CYS A N 1
ATOM 846 C CA . CYS A 1 112 ? 7.504 9.852 -21.25 1 36.56 112 CYS A CA 1
ATOM 847 C C . CYS A 1 112 ? 8.891 9.531 -20.719 1 36.56 112 CYS A C 1
ATOM 849 O O . CYS A 1 112 ? 9.227 9.883 -19.578 1 36.56 112 CYS A O 1
ATOM 851 N N . GLY A 1 113 ? 9.531 8.602 -21.109 1 33.78 113 GLY A N 1
ATOM 852 C CA . GLY A 1 113 ? 10.906 8.164 -20.938 1 33.78 113 GLY A CA 1
ATOM 853 C C . GLY A 1 113 ? 11.867 9.297 -20.656 1 33.78 113 GLY A C 1
ATOM 854 O O . GLY A 1 113 ? 12.773 9.172 -19.828 1 33.78 113 GLY A O 1
ATOM 855 N N . ALA A 1 114 ? 12.078 10.211 -21.734 1 32.09 114 ALA A N 1
ATOM 856 C CA . ALA A 1 114 ? 12.984 11.352 -21.719 1 32.09 114 ALA A CA 1
ATOM 857 C C . ALA A 1 114 ? 12.578 12.359 -20.641 1 32.09 114 ALA A C 1
ATOM 859 O O . ALA A 1 114 ? 13.305 13.312 -20.375 1 32.09 114 ALA A O 1
ATOM 860 N N . CYS A 1 115 ? 11.359 12.375 -20.234 1 35 115 CYS A N 1
ATOM 861 C CA . CYS A 1 115 ? 10.828 13.328 -19.266 1 35 115 CYS A CA 1
ATOM 862 C C . CYS A 1 115 ? 10.969 12.789 -17.844 1 35 115 CYS A C 1
ATOM 864 O O . CYS A 1 115 ? 9.992 12.766 -17.094 1 35 115 CYS A O 1
ATOM 866 N N . GLY A 1 116 ? 11.633 11.93 -17.594 1 37.25 116 GLY A N 1
ATOM 867 C CA . GLY A 1 116 ? 11.992 11.375 -16.297 1 37.25 116 GLY A CA 1
ATOM 868 C C . GLY A 1 116 ? 11.898 12.391 -15.164 1 37.25 116 GLY A C 1
ATOM 869 O O . GLY A 1 116 ? 11.555 12.039 -14.039 1 37.25 116 GLY A O 1
ATOM 870 N N . ALA A 1 117 ? 12.273 13.547 -15.445 1 40.66 117 ALA A N 1
ATOM 871 C CA . ALA A 1 117 ? 12.367 14.672 -14.516 1 40.66 117 ALA A CA 1
ATOM 872 C C . ALA A 1 117 ? 10.984 15.055 -13.984 1 40.66 117 ALA A C 1
ATOM 874 O O . ALA A 1 117 ? 10.844 15.398 -12.812 1 40.66 117 ALA A O 1
ATOM 875 N N . SER A 1 118 ? 10.102 14.883 -14.914 1 44.38 118 SER A N 1
ATOM 876 C CA . SER A 1 118 ? 8.773 15.359 -14.547 1 44.38 118 SER A CA 1
ATOM 877 C C . SER A 1 118 ? 8.102 14.414 -13.562 1 44.38 118 SER A C 1
ATOM 879 O O . SER A 1 118 ? 7.375 14.852 -12.664 1 44.38 118 SER A O 1
ATOM 881 N N . ASP A 1 119 ? 8.352 13.07 -13.812 1 49.06 119 ASP A N 1
ATOM 882 C CA . ASP A 1 119 ? 7.684 12.062 -12.984 1 49.06 119 ASP A CA 1
ATOM 883 C C . ASP A 1 119 ? 8.156 12.141 -11.539 1 49.06 119 ASP A C 1
ATOM 885 O O . ASP A 1 119 ? 7.344 12.109 -10.609 1 49.06 119 ASP A O 1
ATOM 889 N N . GLU A 1 120 ? 9.508 12.211 -11.547 1 53.22 120 GLU A N 1
ATOM 890 C CA . GLU A 1 120 ? 10.094 12.391 -10.219 1 53.22 120 GLU A CA 1
ATOM 891 C C . GLU A 1 120 ? 9.633 13.695 -9.594 1 53.22 120 GLU A C 1
ATOM 893 O O . GLU A 1 120 ? 9.398 13.766 -8.383 1 53.22 120 GLU A O 1
ATOM 898 N N . ALA A 1 121 ? 9.484 14.625 -10.438 1 53.94 121 ALA A N 1
ATOM 899 C CA . ALA A 1 121 ? 9.047 15.945 -9.977 1 53.94 121 ALA A CA 1
ATOM 900 C C . ALA A 1 121 ? 7.637 15.891 -9.406 1 53.94 121 ALA A C 1
ATOM 902 O O . ALA A 1 121 ? 7.316 16.594 -8.453 1 53.94 121 ALA A O 1
ATOM 903 N N . GLN A 1 122 ? 6.977 14.961 -9.992 1 57.19 122 GLN A N 1
ATOM 904 C CA . GLN A 1 122 ? 5.598 14.867 -9.516 1 57.19 122 GLN A CA 1
ATOM 905 C C . GLN A 1 122 ? 5.535 14.266 -8.109 1 57.19 122 GLN A C 1
ATOM 907 O O . GLN A 1 122 ? 4.703 14.672 -7.297 1 57.19 122 GLN A O 1
ATOM 912 N N . LEU A 1 123 ? 6.508 13.328 -7.965 1 59.72 123 LEU A N 1
ATOM 913 C CA . LEU A 1 123 ? 6.547 12.75 -6.625 1 59.72 123 LEU A CA 1
ATOM 914 C C . LEU A 1 123 ? 6.836 13.82 -5.578 1 59.72 123 LEU A C 1
ATOM 916 O O . LEU A 1 123 ? 6.398 13.703 -4.43 1 59.72 123 LEU A O 1
ATOM 920 N N . PHE A 1 124 ? 7.371 14.852 -6.086 1 66.44 124 PHE A N 1
ATOM 921 C CA . PHE A 1 124 ? 7.758 15.875 -5.117 1 66.44 124 PHE A CA 1
ATOM 922 C C . PHE A 1 124 ? 6.938 17.141 -5.305 1 66.44 124 PHE A C 1
ATOM 924 O O . PHE A 1 124 ? 7.211 18.172 -4.68 1 66.44 124 PHE A O 1
ATOM 931 N N . ALA A 1 125 ? 5.906 16.859 -6.145 1 63.69 125 ALA A N 1
ATOM 932 C CA . ALA A 1 125 ? 5.031 18.016 -6.371 1 63.69 125 ALA A CA 1
ATOM 933 C C . ALA A 1 125 ? 4.234 18.359 -5.117 1 63.69 125 ALA A C 1
ATOM 935 O O . ALA A 1 125 ? 3.773 17.453 -4.406 1 63.69 125 ALA A O 1
ATOM 936 N N . GLY A 1 126 ? 4.176 19.609 -4.812 1 67.69 126 GLY A N 1
ATOM 937 C CA . GLY A 1 126 ? 3.367 20.109 -3.711 1 67.69 126 GLY A CA 1
ATOM 938 C C . GLY A 1 126 ? 4.125 20.172 -2.398 1 67.69 126 GLY A C 1
ATOM 939 O O . GLY A 1 126 ? 3.605 20.688 -1.403 1 67.69 126 GLY A O 1
ATOM 940 N N . LEU A 1 127 ? 5.285 19.672 -2.449 1 80.75 127 LEU A N 1
ATOM 941 C CA . LEU A 1 127 ? 6.094 19.766 -1.237 1 80.75 127 LEU A CA 1
ATOM 942 C C . LEU A 1 127 ? 6.543 21.188 -0.983 1 80.75 127 LEU A C 1
ATOM 944 O O . LEU A 1 127 ? 6.867 21.922 -1.924 1 80.75 127 LEU A O 1
ATOM 948 N N . HIS A 1 128 ? 6.371 21.578 0.198 1 86.69 128 HIS A N 1
ATOM 949 C CA . HIS A 1 128 ? 6.816 22.891 0.654 1 86.69 128 HIS A CA 1
ATOM 950 C C . HIS A 1 128 ? 7.41 22.812 2.057 1 86.69 128 HIS A C 1
ATOM 952 O O . HIS A 1 128 ? 7.203 21.828 2.77 1 86.69 128 HIS A O 1
ATOM 958 N N . ARG A 1 129 ? 8.141 23.844 2.354 1 91.94 129 ARG A N 1
ATOM 959 C CA . ARG A 1 129 ? 8.664 23.906 3.711 1 91.94 129 ARG A CA 1
ATOM 960 C C . ARG A 1 129 ? 7.586 24.344 4.695 1 91.94 129 ARG A C 1
ATOM 962 O O . ARG A 1 129 ? 6.891 25.344 4.461 1 91.94 129 ARG A O 1
ATOM 969 N N . LEU A 1 130 ? 7.391 23.625 5.727 1 93.5 130 LEU A N 1
ATOM 970 C CA . LEU A 1 130 ? 6.395 23.938 6.742 1 93.5 130 LEU A CA 1
ATOM 971 C C . LEU A 1 130 ? 6.855 25.094 7.617 1 93.5 130 LEU A C 1
ATOM 973 O O . LEU A 1 130 ? 6.031 25.828 8.172 1 93.5 130 LEU A O 1
ATOM 977 N N . GLY A 1 131 ? 8.141 25.297 7.621 1 91.25 131 GLY A N 1
ATOM 978 C CA . GLY A 1 131 ? 8.719 26.188 8.617 1 91.25 131 GLY A CA 1
ATOM 979 C C . GLY A 1 131 ? 8.945 25.516 9.961 1 91.25 131 GLY A C 1
ATOM 980 O O . GLY A 1 131 ? 8.164 24.656 10.359 1 91.25 131 GLY A O 1
ATOM 981 N N . PRO A 1 132 ? 10.094 25.859 10.562 1 87.62 132 PRO A N 1
ATOM 982 C CA . PRO A 1 132 ? 10.43 25.188 11.828 1 87.62 132 PRO A CA 1
ATOM 983 C C . PRO A 1 132 ? 9.375 25.438 12.906 1 87.62 132 PRO A C 1
ATOM 985 O O . PRO A 1 132 ? 8.938 26.562 13.109 1 87.62 132 PRO A O 1
ATOM 988 N N . GLN A 1 133 ? 8.789 24.375 13.391 1 90.69 133 GLN A N 1
ATOM 989 C CA . GLN A 1 133 ? 7.871 24.359 14.523 1 90.69 133 GLN A CA 1
ATOM 990 C C . GLN A 1 133 ? 8.32 23.344 15.578 1 90.69 133 GLN A C 1
ATOM 992 O O . GLN A 1 133 ? 8.867 22.297 15.25 1 90.69 133 GLN A O 1
ATOM 997 N N . PRO A 1 134 ? 8.094 23.75 16.812 1 90.5 134 PRO A N 1
ATOM 998 C CA . PRO A 1 134 ? 8.461 22.766 17.828 1 90.5 134 PRO A CA 1
ATOM 999 C C . PRO A 1 134 ? 7.645 21.484 17.75 1 90.5 134 PRO A C 1
ATOM 1001 O O . PRO A 1 134 ? 6.457 21.531 17.422 1 90.5 134 PRO A O 1
ATOM 1004 N N . ALA A 1 135 ? 8.312 20.438 18.094 1 90.69 135 ALA A N 1
ATOM 1005 C CA . ALA A 1 135 ? 7.574 19.172 18.172 1 90.69 135 ALA A CA 1
ATOM 1006 C C . ALA A 1 135 ? 6.574 19.203 19.328 1 90.69 135 ALA A C 1
ATOM 1008 O O . ALA A 1 135 ? 6.766 19.922 20.312 1 90.69 135 ALA A O 1
ATOM 1009 N N . VAL A 1 136 ? 5.535 18.391 19.172 1 93.75 136 VAL A N 1
ATOM 1010 C CA . VAL A 1 136 ? 4.578 18.172 20.234 1 93.75 136 VAL A CA 1
ATOM 1011 C C . VAL A 1 136 ? 5.285 17.562 21.438 1 93.75 136 VAL A C 1
ATOM 1013 O O . VAL A 1 136 ? 6.215 16.766 21.281 1 93.75 136 VAL A O 1
ATOM 1016 N N . PRO A 1 137 ? 4.855 18 22.703 1 94.19 137 PRO A N 1
ATOM 1017 C CA . PRO A 1 137 ? 5.504 17.438 23.875 1 94.19 137 PRO A CA 1
ATOM 1018 C C . PRO A 1 137 ? 5.543 15.906 23.859 1 94.19 137 PRO A C 1
ATOM 1020 O O . PRO A 1 137 ? 4.578 15.266 23.422 1 94.19 137 PRO A O 1
ATOM 1023 N N . SER A 1 138 ? 6.684 15.359 24.344 1 95.12 138 SER A N 1
ATOM 1024 C CA . SER A 1 138 ? 6.879 13.914 24.297 1 95.12 138 SER A CA 1
ATOM 1025 C C . SER A 1 138 ? 5.797 13.188 25.094 1 95.12 138 SER A C 1
ATOM 1027 O O . SER A 1 138 ? 5.359 12.102 24.703 1 95.12 138 SER A O 1
ATOM 1029 N N . SER A 1 139 ? 5.383 13.797 26.188 1 95 139 SER A N 1
ATOM 1030 C CA . SER A 1 139 ? 4.344 13.18 27 1 95 139 SER A CA 1
ATOM 1031 C C . SER A 1 139 ? 3.037 13.047 26.219 1 95 139 SER A C 1
ATOM 1033 O O . SER A 1 139 ? 2.314 12.062 26.391 1 95 139 SER A O 1
ATOM 1035 N N . SER A 1 140 ? 2.756 14.086 25.406 1 96 140 SER A N 1
ATOM 1036 C CA . SER A 1 140 ? 1.562 14.047 24.578 1 96 140 SER A CA 1
ATOM 1037 C C . SER A 1 140 ? 1.66 12.953 23.516 1 96 140 SER A C 1
ATOM 1039 O O . SER A 1 140 ? 0.669 12.289 23.219 1 96 140 SER A O 1
ATOM 1041 N N . ILE A 1 141 ? 2.855 12.742 23 1 96.44 141 ILE A N 1
ATOM 1042 C CA . ILE A 1 141 ? 3.064 11.727 21.969 1 96.44 141 ILE A CA 1
ATOM 1043 C C . ILE A 1 141 ? 2.924 10.336 22.578 1 96.44 141 ILE A C 1
ATOM 1045 O O . ILE A 1 141 ? 2.312 9.445 21.984 1 96.44 141 ILE A O 1
ATOM 1049 N N . VAL A 1 142 ? 3.465 10.18 23.781 1 96.19 142 VAL A N 1
ATOM 1050 C CA . VAL A 1 142 ? 3.346 8.898 24.469 1 96.19 142 VAL A CA 1
ATOM 1051 C C . VAL A 1 142 ? 1.872 8.555 24.672 1 96.19 142 VAL A C 1
ATOM 1053 O O . VAL A 1 142 ? 1.444 7.438 24.391 1 96.19 142 VAL A O 1
ATOM 1056 N N . LYS A 1 143 ? 1.114 9.547 25.109 1 95.5 143 LYS A N 1
ATOM 1057 C CA . LYS A 1 143 ? -0.325 9.375 25.281 1 95.5 143 LYS A CA 1
ATOM 1058 C C . LYS A 1 143 ? -0.991 8.961 23.984 1 95.5 143 LYS A C 1
ATOM 1060 O O . LYS A 1 143 ? -1.822 8.055 23.953 1 95.5 143 LYS A O 1
ATOM 1065 N N . ALA A 1 144 ? -0.631 9.602 22.938 1 96.94 144 ALA A N 1
ATOM 1066 C CA . ALA A 1 144 ? -1.21 9.336 21.625 1 96.94 144 ALA A CA 1
ATOM 1067 C C . ALA A 1 144 ? -0.843 7.941 21.125 1 96.94 144 ALA A C 1
ATOM 1069 O O . ALA A 1 144 ? -1.677 7.238 20.547 1 96.94 144 ALA A O 1
ATOM 1070 N N . VAL A 1 145 ? 0.387 7.512 21.328 1 96.38 145 VAL A N 1
ATOM 1071 C CA . VAL A 1 145 ? 0.862 6.199 20.906 1 96.38 145 VAL A CA 1
ATOM 1072 C C . VAL A 1 145 ? 0.11 5.109 21.672 1 96.38 145 VAL A C 1
ATOM 1074 O O . VAL A 1 145 ? -0.282 4.094 21.094 1 96.38 145 VAL A O 1
ATOM 1077 N N . GLU A 1 146 ? -0.104 5.352 22.922 1 95.31 146 GLU A N 1
ATOM 1078 C CA . GLU A 1 146 ? -0.871 4.402 23.719 1 95.31 146 GLU A CA 1
ATOM 1079 C C . GLU A 1 146 ? -2.314 4.309 23.219 1 95.31 146 GLU A C 1
ATOM 1081 O O . GLU A 1 146 ? -2.885 3.215 23.156 1 95.31 146 GLU A O 1
ATOM 1086 N N . ARG A 1 147 ? -2.881 5.453 22.969 1 96.81 147 ARG A N 1
ATOM 1087 C CA . ARG A 1 147 ? -4.234 5.461 22.422 1 96.81 147 ARG A CA 1
ATOM 1088 C C . ARG A 1 147 ? -4.301 4.699 21.109 1 96.81 147 ARG A C 1
ATOM 1090 O O . ARG A 1 147 ? -5.234 3.922 20.875 1 96.81 147 ARG A O 1
ATOM 1097 N N . LEU A 1 148 ? -3.346 4.895 20.266 1 97.31 148 LEU A N 1
ATOM 1098 C CA . LEU A 1 148 ? -3.271 4.18 19 1 97.31 148 LEU A CA 1
ATOM 1099 C C . LEU A 1 148 ? -3.25 2.67 19.219 1 97.31 148 LEU A C 1
ATOM 1101 O O . LEU A 1 148 ? -3.961 1.927 18.547 1 97.31 148 LEU A O 1
ATOM 1105 N N . ALA A 1 149 ? -2.445 2.262 20.141 1 94.88 149 ALA A N 1
ATOM 1106 C CA . ALA A 1 149 ? -2.326 0.84 20.453 1 94.88 149 ALA A CA 1
ATOM 1107 C C . ALA A 1 149 ? -3.67 0.259 20.891 1 94.88 149 ALA A C 1
ATOM 1109 O O . ALA A 1 149 ? -4.008 -0.873 20.531 1 94.88 149 ALA A O 1
ATOM 1110 N N . SER A 1 150 ? -4.438 1.04 21.594 1 96.56 150 SER A N 1
ATOM 1111 C CA . SER A 1 150 ? -5.727 0.584 22.109 1 96.56 150 SER A CA 1
ATOM 1112 C C . SER A 1 150 ? -6.766 0.506 21 1 96.56 150 SER A C 1
ATOM 1114 O O . SER A 1 150 ? -7.816 -0.115 21.156 1 96.56 150 SER A O 1
ATOM 1116 N N . LEU A 1 151 ? -6.543 1.103 19.859 1 96.94 151 LEU A N 1
ATOM 1117 C CA . LEU A 1 151 ? -7.516 1.168 18.781 1 96.94 151 LEU A CA 1
ATOM 1118 C C . LEU A 1 151 ? -7.129 0.221 17.641 1 96.94 151 LEU A C 1
ATOM 1120 O O . LEU A 1 151 ? -7.785 0.196 16.594 1 96.94 151 LEU A O 1
ATOM 1124 N N . ARG A 1 152 ? -6.094 -0.536 17.828 1 94.06 152 ARG A N 1
ATOM 1125 C CA . ARG A 1 152 ? -5.641 -1.467 16.797 1 94.06 152 ARG A CA 1
ATOM 1126 C C . ARG A 1 152 ? -6.691 -2.543 16.531 1 94.06 152 ARG A C 1
ATOM 1128 O O . ARG A 1 152 ? -7.336 -3.029 17.469 1 94.06 152 ARG A O 1
ATOM 1135 N N . ARG A 1 153 ? -6.906 -2.826 15.281 1 91 153 ARG A N 1
ATOM 1136 C CA . ARG A 1 153 ? -7.754 -3.916 14.805 1 91 153 ARG A CA 1
ATOM 1137 C C . ARG A 1 153 ? -6.98 -4.844 13.875 1 91 153 ARG A C 1
ATOM 1139 O O . ARG A 1 153 ? -6.215 -4.383 13.023 1 91 153 ARG A O 1
ATOM 1146 N N . PRO A 1 154 ? -7.156 -6.156 14.102 1 87.56 154 PRO A N 1
ATOM 1147 C CA . PRO A 1 154 ? -6.441 -7.098 13.242 1 87.56 154 PRO A CA 1
ATOM 1148 C C . PRO A 1 154 ? -6.68 -6.832 11.75 1 87.56 154 PRO A C 1
ATOM 1150 O O . PRO A 1 154 ? -7.82 -6.629 11.336 1 87.56 154 PRO A O 1
ATOM 1153 N N . GLY A 1 155 ? -5.613 -6.797 11.102 1 89.75 155 GLY A N 1
ATOM 1154 C CA . GLY A 1 155 ? -5.703 -6.688 9.656 1 89.75 155 GLY A CA 1
ATOM 1155 C C . GLY A 1 155 ? -5.855 -5.254 9.172 1 89.75 155 GLY A C 1
ATOM 1156 O O . GLY A 1 155 ? -5.973 -5.008 7.969 1 89.75 155 GLY A O 1
ATOM 1157 N N . LEU A 1 156 ? -5.82 -4.266 10.133 1 94.38 156 LEU A N 1
ATOM 1158 C CA . LEU A 1 156 ? -6.016 -2.879 9.727 1 94.38 156 LEU A CA 1
ATOM 1159 C C . LEU A 1 156 ? -4.895 -1.992 10.258 1 94.38 156 LEU A C 1
ATOM 1161 O O . LEU A 1 156 ? -4.387 -2.217 11.359 1 94.38 156 LEU A O 1
ATOM 1165 N N . HIS A 1 157 ? -4.543 -1.003 9.438 1 95.19 157 HIS A N 1
ATOM 1166 C CA . HIS A 1 157 ? -3.756 0.12 9.93 1 95.19 157 HIS A CA 1
ATOM 1167 C C . HIS A 1 157 ? -4.641 1.151 10.625 1 95.19 157 HIS A C 1
ATOM 1169 O O . HIS A 1 157 ? -5.832 1.254 10.32 1 95.19 157 HIS A O 1
ATOM 1175 N N . VAL A 1 158 ? -4.027 1.869 11.555 1 97.5 158 VAL A N 1
ATOM 1176 C CA . VAL A 1 158 ? -4.734 2.938 12.258 1 97.5 158 VAL A CA 1
ATOM 1177 C C . VAL A 1 158 ? -3.912 4.223 12.195 1 97.5 158 VAL A C 1
ATOM 1179 O O . VAL A 1 158 ? -2.684 4.188 12.32 1 97.5 158 VAL A O 1
ATOM 1182 N N . ALA A 1 159 ? -4.531 5.34 11.938 1 98.38 159 ALA A N 1
ATOM 1183 C CA . ALA A 1 159 ? -3.959 6.684 12.008 1 98.38 159 ALA A CA 1
ATOM 1184 C C . ALA A 1 159 ? -4.766 7.574 12.945 1 98.38 159 ALA A C 1
ATOM 1186 O O . ALA A 1 159 ? -5.996 7.508 12.969 1 98.38 159 ALA A O 1
ATOM 1187 N N . LEU A 1 160 ? -4.074 8.445 13.695 1 98.75 160 LEU A N 1
ATOM 1188 C CA . LEU A 1 160 ? -4.715 9.398 14.602 1 98.75 160 LEU A CA 1
ATOM 1189 C C . LEU A 1 160 ? -4.27 10.828 14.297 1 98.75 160 LEU A C 1
ATOM 1191 O O . LEU A 1 160 ? -3.096 11.062 13.992 1 98.75 160 LEU A O 1
ATOM 1195 N N . GLY A 1 161 ? -5.203 11.719 14.289 1 98.75 161 GLY A N 1
ATOM 1196 C CA . GLY A 1 161 ? -4.902 13.125 14.508 1 98.75 161 GLY A CA 1
ATOM 1197 C C . GLY A 1 161 ? -5.027 13.547 15.961 1 98.75 161 GLY A C 1
ATOM 1198 O O . GLY A 1 161 ? -6.039 13.273 16.609 1 98.75 161 GLY A O 1
ATOM 1199 N N . VAL A 1 162 ? -3.963 14.211 16.484 1 98.38 162 VAL A N 1
ATOM 1200 C CA . VAL A 1 162 ? -4.004 14.492 17.906 1 98.38 162 VAL A CA 1
ATOM 1201 C C . VAL A 1 162 ? -3.678 15.969 18.156 1 98.38 162 VAL A C 1
ATOM 1203 O O . VAL A 1 162 ? -2.982 16.594 17.359 1 98.38 162 VAL A O 1
ATOM 1206 N N . SER A 1 163 ? -4.203 16.422 19.281 1 97.88 163 SER A N 1
ATOM 1207 C CA . SER A 1 163 ? -3.939 17.797 19.703 1 97.88 163 SER A CA 1
ATOM 1208 C C . SER A 1 163 ? -2.551 17.922 20.312 1 97.88 163 SER A C 1
ATOM 1210 O O . SER A 1 163 ? -1.829 16.938 20.453 1 97.88 163 SER A O 1
ATOM 1212 N N . GLU A 1 164 ? -2.26 19.156 20.641 1 95.44 164 GLU A N 1
ATOM 1213 C CA . GLU A 1 164 ? -0.994 19.438 21.312 1 95.44 164 GLU A CA 1
ATOM 1214 C C . GLU A 1 164 ? -0.893 18.688 22.641 1 95.44 164 GLU A C 1
ATOM 1216 O O . GLU A 1 164 ? 0.203 18.328 23.062 1 95.44 164 GLU A O 1
ATOM 1221 N N . GLN A 1 165 ? -2.059 18.438 23.25 1 95.5 165 GLN A N 1
ATOM 1222 C CA . GLN A 1 165 ? -2.109 17.766 24.547 1 95.5 165 GLN A CA 1
ATOM 1223 C C . GLN A 1 165 ? -2.193 16.25 24.391 1 95.5 165 GLN A C 1
ATOM 1225 O O . GLN A 1 165 ? -2.273 15.523 25.375 1 95.5 165 GLN A O 1
ATOM 1230 N N . GLY A 1 166 ? -2.193 15.797 23.172 1 95.81 166 GLY A N 1
ATOM 1231 C CA . GLY A 1 166 ? -2.219 14.367 22.938 1 95.81 166 GLY A CA 1
ATOM 1232 C C . GLY A 1 166 ? -3.623 13.797 22.844 1 95.81 166 GLY A C 1
ATOM 1233 O O . GLY A 1 166 ? -3.807 12.578 22.828 1 95.81 166 GLY A O 1
ATOM 1234 N N . GLU A 1 167 ? -4.59 14.672 22.797 1 97.25 167 GLU A N 1
ATOM 1235 C CA . GLU A 1 167 ? -5.977 14.227 22.688 1 97.25 167 GLU A CA 1
ATOM 1236 C C . GLU A 1 167 ? -6.309 13.828 21.25 1 97.25 167 GLU A C 1
ATOM 1238 O O . GLU A 1 167 ? -5.938 14.523 20.312 1 97.25 167 GLU A O 1
ATOM 1243 N N . MET A 1 168 ? -7.023 12.75 21.125 1 98 168 MET A N 1
ATOM 1244 C CA . MET A 1 168 ? -7.418 12.289 19.797 1 98 168 MET A CA 1
ATOM 1245 C C . MET A 1 168 ? -8.492 13.195 19.203 1 98 168 MET A C 1
ATOM 1247 O O . MET A 1 168 ? -9.555 13.383 19.812 1 98 168 MET A O 1
ATOM 1251 N N . LEU A 1 169 ? -8.266 13.711 18.062 1 98.25 169 LEU A N 1
ATOM 1252 C CA . LEU A 1 169 ? -9.227 14.539 17.344 1 98.25 169 LEU A CA 1
ATOM 1253 C C . LEU A 1 169 ? -9.93 13.734 16.25 1 98.25 169 LEU A C 1
ATOM 1255 O O . LEU A 1 169 ? -11.086 14 15.922 1 98.25 169 LEU A O 1
ATOM 1259 N N . SER A 1 170 ? -9.234 12.789 15.664 1 98.19 170 SER A N 1
ATOM 1260 C CA . SER A 1 170 ? -9.758 11.953 14.594 1 98.19 170 SER A CA 1
ATOM 1261 C C . SER A 1 170 ? -9.008 10.625 14.516 1 98.19 170 SER A C 1
ATOM 1263 O O . SER A 1 170 ? -7.918 10.484 15.078 1 98.19 170 SER A O 1
ATOM 1265 N N . CYS A 1 171 ? -9.656 9.664 13.938 1 98.31 171 CYS A N 1
ATOM 1266 C CA . CYS A 1 171 ? -9.109 8.32 13.781 1 98.31 171 CYS A CA 1
ATOM 1267 C C . CYS A 1 171 ? -9.516 7.719 12.445 1 98.31 171 CYS A C 1
ATOM 1269 O O . CYS A 1 171 ? -10.641 7.918 11.984 1 98.31 171 CYS A O 1
ATOM 1271 N N . GLY A 1 172 ? -8.617 7.086 11.773 1 98.19 172 GLY A N 1
ATOM 1272 C CA . GLY A 1 172 ? -8.883 6.355 10.547 1 98.19 172 GLY A CA 1
ATOM 1273 C C . GLY A 1 172 ? -8.352 4.934 10.57 1 98.19 172 GLY A C 1
ATOM 1274 O O . GLY A 1 172 ? -7.223 4.695 11.016 1 98.19 172 GLY A O 1
ATOM 1275 N N . HIS A 1 173 ? -9.18 3.969 10.203 1 97.38 173 HIS A N 1
ATOM 1276 C CA . HIS A 1 173 ? -8.805 2.57 10.031 1 97.38 173 HIS A CA 1
ATOM 1277 C C . HIS A 1 173 ? -8.914 2.15 8.562 1 97.38 173 HIS A C 1
ATOM 1279 O O . HIS A 1 173 ? -9.852 2.541 7.871 1 97.38 173 HIS A O 1
ATOM 1285 N N . ASP A 1 174 ? -7.945 1.391 8.156 1 97.06 174 ASP A N 1
ATOM 1286 C CA . ASP A 1 174 ? -8.023 0.799 6.824 1 97.06 174 ASP A CA 1
ATOM 1287 C C . ASP A 1 174 ? -6.961 -0.282 6.637 1 97.06 174 ASP A C 1
ATOM 1289 O O . ASP A 1 174 ? -5.965 -0.308 7.359 1 97.06 174 ASP A O 1
ATOM 1293 N N . ILE A 1 175 ? -7.211 -1.153 5.66 1 94.19 175 ILE A N 1
ATOM 1294 C CA . ILE A 1 175 ? -6.168 -2.092 5.254 1 94.19 175 ILE A CA 1
ATOM 1295 C C . ILE A 1 175 ? -5 -1.329 4.633 1 94.19 175 ILE A C 1
ATOM 1297 O O . ILE A 1 175 ? -3.838 -1.671 4.859 1 94.19 175 ILE A O 1
ATOM 1301 N N . GLY A 1 176 ? -5.328 -0.311 3.883 1 94.44 176 GLY A N 1
ATOM 1302 C CA . GLY A 1 176 ? -4.328 0.558 3.285 1 94.44 176 GLY A CA 1
ATOM 1303 C C . GLY A 1 176 ? -3.914 1.702 4.191 1 94.44 176 GLY A C 1
ATOM 1304 O O . GLY A 1 176 ? -4.746 2.521 4.586 1 94.44 176 GLY A O 1
ATOM 1305 N N . ARG A 1 177 ? -2.68 1.854 4.379 1 94.44 177 ARG A N 1
ATOM 1306 C CA . ARG A 1 177 ? -2.15 2.867 5.281 1 94.44 177 ARG A CA 1
ATOM 1307 C C . ARG A 1 177 ? -2.441 4.273 4.762 1 94.44 177 ARG A C 1
ATOM 1309 O O . ARG A 1 177 ? -2.703 5.188 5.547 1 94.44 177 ARG A O 1
ATOM 1316 N N . HIS A 1 178 ? -2.404 4.488 3.396 1 95.88 178 HIS A N 1
ATOM 1317 C CA . HIS A 1 178 ? -2.713 5.793 2.818 1 95.88 178 HIS A CA 1
ATOM 1318 C C . HIS A 1 178 ? -4.156 6.191 3.104 1 95.88 178 HIS A C 1
ATOM 1320 O O . HIS A 1 178 ? -4.434 7.352 3.426 1 95.88 178 HIS A O 1
ATOM 1326 N N . ASN A 1 179 ? -5.051 5.219 3.006 1 97.31 179 ASN A N 1
ATOM 1327 C CA . ASN A 1 179 ? -6.465 5.457 3.277 1 97.31 179 ASN A CA 1
ATOM 1328 C C . ASN A 1 179 ? -6.695 5.867 4.727 1 97.31 179 ASN A C 1
ATOM 1330 O O . ASN A 1 179 ? -7.504 6.754 5.008 1 97.31 179 ASN A O 1
ATOM 1334 N N . ALA A 1 180 ? -6.016 5.137 5.633 1 97.88 180 ALA A N 1
ATOM 1335 C CA . ALA A 1 180 ? -6.145 5.473 7.051 1 97.88 180 ALA A CA 1
ATOM 1336 C C . ALA A 1 180 ? -5.766 6.93 7.309 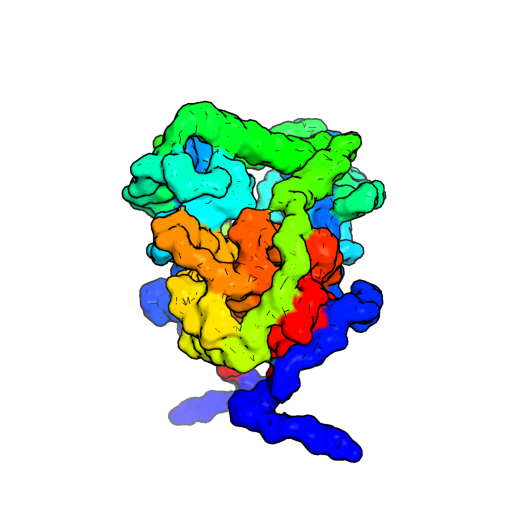1 97.88 180 ALA A C 1
ATOM 1338 O O . ALA A 1 180 ? -6.48 7.648 8.008 1 97.88 180 ALA A O 1
ATOM 1339 N N . LEU A 1 181 ? -4.684 7.371 6.676 1 98.19 181 LEU A N 1
ATOM 1340 C CA . LEU A 1 181 ? -4.215 8.742 6.855 1 98.19 181 LEU A CA 1
ATOM 1341 C C . LEU A 1 181 ? -5.16 9.734 6.18 1 98.19 181 LEU A C 1
ATOM 1343 O O . LEU A 1 181 ? -5.48 10.781 6.746 1 98.19 181 LEU A O 1
ATOM 1347 N N . ASP A 1 182 ? -5.637 9.406 4.977 1 98.25 182 ASP A N 1
ATOM 1348 C CA . ASP A 1 182 ? -6.547 10.281 4.238 1 98.25 182 ASP A CA 1
ATOM 1349 C C . ASP A 1 182 ? -7.82 10.539 5.039 1 98.25 182 ASP A C 1
ATOM 1351 O O . ASP A 1 182 ? -8.375 11.641 4.992 1 98.25 182 ASP A O 1
ATOM 1355 N N . ARG A 1 183 ? -8.328 9.539 5.773 1 98.56 183 ARG A N 1
ATOM 1356 C CA . ARG A 1 183 ? -9.523 9.719 6.598 1 98.56 183 ARG A CA 1
ATOM 1357 C C . ARG A 1 183 ? -9.281 10.766 7.684 1 98.56 183 ARG A C 1
ATOM 1359 O O . ARG A 1 183 ? -10.141 11.609 7.938 1 98.56 183 ARG A O 1
ATOM 1366 N N . VAL A 1 184 ? -8.125 10.734 8.297 1 98.75 184 VAL A N 1
ATOM 1367 C CA . VAL A 1 184 ? -7.789 11.68 9.359 1 98.75 184 VAL A CA 1
ATOM 1368 C C . VAL A 1 184 ? -7.688 13.086 8.781 1 98.75 184 VAL A C 1
ATOM 1370 O O . VAL A 1 184 ? -8.227 14.039 9.352 1 98.75 184 VAL A O 1
ATOM 1373 N N . ILE A 1 185 ? -7.02 13.203 7.66 1 98.44 185 ILE A N 1
ATOM 1374 C CA . ILE A 1 185 ? -6.879 14.492 6.988 1 98.44 185 ILE A CA 1
ATOM 1375 C C . ILE A 1 185 ? -8.25 14.992 6.543 1 98.44 185 ILE A C 1
ATOM 1377 O O . ILE A 1 185 ? -8.562 16.172 6.695 1 98.44 185 ILE A O 1
ATOM 1381 N N . GLY A 1 186 ? -9.078 14.086 6.004 1 98.69 186 GLY A N 1
ATOM 1382 C CA . GLY A 1 186 ? -10.422 14.453 5.59 1 98.69 186 GLY A CA 1
ATOM 1383 C C . GLY A 1 186 ? -11.273 14.969 6.73 1 98.69 186 GLY A C 1
ATOM 1384 O O . GLY A 1 186 ? -12.023 15.938 6.562 1 98.69 186 GLY A O 1
ATOM 1385 N N . HIS A 1 187 ? -11.219 14.32 7.875 1 98.31 187 HIS A N 1
ATOM 1386 C CA . HIS A 1 187 ? -11.93 14.789 9.055 1 98.31 187 HIS A CA 1
ATOM 1387 C C . HIS A 1 187 ? -11.5 16.203 9.438 1 98.31 187 HIS A C 1
ATOM 1389 O O . HIS A 1 187 ? -12.336 17.047 9.766 1 98.31 187 HIS A O 1
ATOM 1395 N N . ALA A 1 188 ? -10.211 16.422 9.43 1 98.25 188 ALA A N 1
ATOM 1396 C CA . ALA A 1 188 ? -9.68 17.734 9.758 1 98.25 188 ALA A CA 1
ATOM 1397 C C . ALA A 1 188 ? -10.195 18.797 8.781 1 98.25 188 ALA A C 1
ATOM 1399 O O . ALA A 1 188 ? -10.586 19.891 9.195 1 98.25 188 ALA A O 1
ATOM 1400 N N . LEU A 1 189 ? -10.164 18.422 7.539 1 97.38 189 LEU A N 1
ATOM 1401 C CA . LEU A 1 189 ? -10.641 19.328 6.496 1 97.38 189 LEU A CA 1
ATOM 1402 C C . LEU A 1 189 ? -12.109 19.688 6.715 1 97.38 189 LEU A C 1
ATOM 1404 O O . LEU A 1 189 ? -12.492 20.844 6.574 1 97.38 189 LEU A O 1
ATOM 1408 N N . ASP A 1 190 ? -12.883 18.703 7.035 1 97.31 190 ASP A N 1
ATOM 1409 C CA . ASP A 1 190 ? -14.328 18.875 7.168 1 97.31 190 ASP A CA 1
ATOM 1410 C C . ASP A 1 190 ? -14.672 19.656 8.438 1 97.31 190 ASP A C 1
ATOM 1412 O O . ASP A 1 190 ? -15.562 20.5 8.43 1 97.31 190 ASP A O 1
ATOM 1416 N N . SER A 1 191 ? -14.016 19.422 9.516 1 96.81 191 SER A N 1
ATOM 1417 C CA . SER A 1 191 ? -14.312 20.031 10.805 1 96.81 191 SER A CA 1
ATOM 1418 C C . SER A 1 191 ? -13.531 21.328 11 1 96.81 191 SER A C 1
ATOM 1420 O O . SER A 1 191 ? -13.836 22.109 11.906 1 96.81 191 SER A O 1
ATOM 1422 N N . ASP A 1 192 ? -12.508 21.484 10.227 1 96.75 192 ASP A N 1
ATOM 1423 C CA . ASP A 1 192 ? -11.547 22.578 10.359 1 96.75 192 ASP A CA 1
ATOM 1424 C C . ASP A 1 192 ? -10.82 22.516 11.703 1 96.75 192 ASP A C 1
ATOM 1426 O O . ASP A 1 192 ? -10.461 23.547 12.266 1 96.75 192 ASP A O 1
ATOM 1430 N N . GLU A 1 193 ? -10.836 21.375 12.297 1 96.81 193 GLU A N 1
ATOM 1431 C CA . GLU A 1 193 ? -10.008 21.078 13.461 1 96.81 193 GLU A CA 1
ATOM 1432 C C . GLU A 1 193 ? -8.789 20.25 13.078 1 96.81 193 GLU A C 1
ATOM 1434 O O . GLU A 1 193 ? -8.852 19.031 13.008 1 96.81 193 GLU A O 1
ATOM 1439 N N . TRP A 1 194 ? -7.746 21.031 12.891 1 97.69 194 TRP A N 1
ATOM 1440 C CA . TRP A 1 194 ? -6.539 20.391 12.375 1 97.69 194 TRP A CA 1
ATOM 1441 C C . TRP A 1 194 ? -5.672 19.859 13.516 1 97.69 194 TRP A C 1
ATOM 1443 O O . TRP A 1 194 ? -5.48 20.547 14.523 1 97.69 194 TRP A O 1
ATOM 1453 N N . PRO A 1 195 ? -5.176 18.672 13.383 1 98.25 195 PRO A N 1
ATOM 1454 C CA . PRO A 1 195 ? -4.301 18.125 14.422 1 98.25 195 PRO A CA 1
ATOM 1455 C C . PRO A 1 195 ? -2.916 18.766 14.43 1 98.25 195 PRO A C 1
ATOM 1457 O O . PRO A 1 195 ? -2.479 19.312 13.414 1 98.25 195 PRO A O 1
ATOM 1460 N N . ARG A 1 196 ? -2.273 18.641 15.578 1 97.31 196 ARG A N 1
ATOM 1461 C CA . ARG A 1 196 ? -0.896 19.109 15.711 1 97.31 196 ARG A CA 1
ATOM 1462 C C . ARG A 1 196 ? 0.093 18 15.367 1 97.31 196 ARG A C 1
ATOM 1464 O O . ARG A 1 196 ? 1.251 18.281 15.047 1 97.31 196 ARG A O 1
ATOM 1471 N N . ALA A 1 197 ? -0.362 16.797 15.477 1 98.19 197 ALA A N 1
ATOM 1472 C CA . ALA A 1 197 ? 0.462 15.641 15.125 1 98.19 197 ALA A CA 1
ATOM 1473 C C . ALA A 1 197 ? -0.39 14.516 14.539 1 98.19 197 ALA A C 1
ATOM 1475 O O . ALA A 1 197 ? -1.552 14.352 14.922 1 98.19 197 ALA A O 1
ATOM 1476 N N . LEU A 1 198 ? 0.174 13.836 13.586 1 98.62 198 LEU A N 1
ATOM 1477 C CA . LEU A 1 198 ? -0.362 12.57 13.102 1 98.62 198 LEU A CA 1
ATOM 1478 C C . LEU A 1 198 ? 0.411 11.391 13.68 1 98.62 198 LEU A C 1
ATOM 1480 O O . LEU A 1 198 ? 1.641 11.438 13.773 1 98.62 198 LEU A O 1
ATOM 1484 N N . VAL A 1 199 ? -0.281 10.359 14.172 1 98.38 199 VAL A N 1
ATOM 1485 C CA . VAL A 1 199 ? 0.319 9.125 14.656 1 98.38 199 VAL A CA 1
ATOM 1486 C C . VAL A 1 199 ? -0.187 7.941 13.836 1 98.38 199 VAL A C 1
ATOM 1488 O O . VAL A 1 199 ? -1.396 7.723 13.727 1 98.38 199 VAL A O 1
ATOM 1491 N N . ILE A 1 200 ? 0.761 7.199 13.258 1 97.69 200 ILE A N 1
ATOM 1492 C CA . ILE A 1 200 ? 0.337 6.133 12.359 1 97.69 200 ILE A CA 1
ATOM 1493 C C . ILE A 1 200 ? 0.953 4.809 12.805 1 97.69 200 ILE A C 1
ATOM 1495 O O . ILE A 1 200 ? 2.059 4.781 13.352 1 97.69 200 ILE A O 1
ATOM 1499 N N . SER A 1 201 ? 0.238 3.695 12.555 1 95.31 201 SER A N 1
ATOM 1500 C CA . SER A 1 201 ? 0.694 2.365 12.945 1 95.31 201 SER A CA 1
ATOM 1501 C C . SER A 1 201 ? 1.516 1.714 11.836 1 95.31 201 SER A C 1
ATOM 1503 O O . SER A 1 201 ? 2.158 0.685 12.055 1 95.31 201 SER A O 1
ATOM 1505 N N . SER A 1 202 ? 1.515 2.305 10.656 1 90.94 202 SER A N 1
ATOM 1506 C CA . SER A 1 202 ? 2.064 1.66 9.469 1 90.94 202 SER A CA 1
ATOM 1507 C C . SER A 1 202 ? 3.551 1.969 9.312 1 90.94 202 SER A C 1
ATOM 1509 O O . SER A 1 202 ? 4.094 2.818 10.023 1 90.94 202 SER A O 1
ATOM 1511 N N . ARG A 1 203 ? 4.156 1.184 8.469 1 87.06 203 ARG A N 1
ATOM 1512 C CA . ARG A 1 203 ? 5.457 1.597 7.949 1 87.06 203 ARG A CA 1
ATOM 1513 C C . ARG A 1 203 ? 5.363 2.945 7.246 1 87.06 203 ARG A C 1
ATOM 1515 O O . ARG A 1 203 ? 4.305 3.314 6.738 1 87.06 203 ARG A O 1
ATOM 1522 N N . CYS A 1 204 ? 6.469 3.676 7.199 1 90.81 204 CYS A N 1
ATOM 1523 C CA . CYS A 1 204 ? 6.395 5.055 6.734 1 90.81 204 CYS A CA 1
ATOM 1524 C C . CYS A 1 204 ? 7.188 5.242 5.445 1 90.81 204 CYS A C 1
ATOM 1526 O O . CYS A 1 204 ? 8.406 5.402 5.48 1 90.81 204 CYS A O 1
ATOM 1528 N N . SER A 1 205 ? 6.441 5.297 4.367 1 91.12 205 SER A N 1
ATOM 1529 C CA . SER A 1 205 ? 7 5.645 3.064 1 91.12 205 SER A CA 1
ATOM 1530 C C . SER A 1 205 ? 7 7.152 2.846 1 91.12 205 SER A C 1
ATOM 1532 O O . SER A 1 205 ? 6.426 7.898 3.641 1 91.12 205 SER A O 1
ATOM 1534 N N . VAL A 1 206 ? 7.605 7.625 1.801 1 92.69 206 VAL A N 1
ATOM 1535 C CA . VAL A 1 206 ? 7.699 9.047 1.488 1 92.69 206 VAL A CA 1
ATOM 1536 C C . VAL A 1 206 ? 6.305 9.617 1.238 1 92.69 206 VAL A C 1
ATOM 1538 O O . VAL A 1 206 ? 6.035 10.773 1.558 1 92.69 206 VAL A O 1
ATOM 1541 N N . GLU A 1 207 ? 5.434 8.797 0.726 1 91.25 207 GLU A N 1
ATOM 1542 C CA . GLU A 1 207 ? 4.09 9.266 0.402 1 91.25 207 GLU A CA 1
ATOM 1543 C C . GLU A 1 207 ? 3.348 9.719 1.655 1 91.25 207 GLU A C 1
ATOM 1545 O O . GLU A 1 207 ? 2.555 10.664 1.605 1 91.25 207 GLU A O 1
ATOM 1550 N N . LEU A 1 208 ? 3.566 9.102 2.771 1 94.56 208 LEU A N 1
ATOM 1551 C CA . LEU A 1 208 ? 2.91 9.5 4.012 1 94.56 208 LEU A CA 1
ATOM 1552 C C . LEU A 1 208 ? 3.459 10.836 4.512 1 94.56 208 LEU A C 1
ATOM 1554 O O . LEU A 1 208 ? 2.711 11.656 5.051 1 94.56 208 LEU A O 1
ATOM 1558 N N . VAL A 1 209 ? 4.738 11.023 4.285 1 95.5 209 VAL A N 1
ATOM 1559 C CA . VAL A 1 209 ? 5.363 12.305 4.613 1 95.5 209 VAL A CA 1
ATOM 1560 C C . VAL A 1 209 ? 4.793 13.406 3.719 1 95.5 209 VAL A C 1
ATOM 1562 O O . VAL A 1 209 ? 4.438 14.484 4.199 1 95.5 209 VAL A O 1
ATOM 1565 N N . GLN A 1 210 ? 4.617 13.078 2.473 1 93.56 210 GLN A N 1
ATOM 1566 C CA . GLN A 1 210 ? 4.094 14.047 1.515 1 93.56 210 GLN A CA 1
ATOM 1567 C C . GLN A 1 210 ? 2.672 14.469 1.881 1 93.56 210 GLN A C 1
ATOM 1569 O O . GLN A 1 210 ? 2.35 15.656 1.864 1 93.56 210 GLN A O 1
ATOM 1574 N N . LYS A 1 211 ? 1.829 13.5 2.172 1 94.38 211 LYS A N 1
ATOM 1575 C CA . LYS A 1 211 ? 0.457 13.812 2.564 1 94.38 211 LYS A CA 1
ATOM 1576 C C . LYS A 1 211 ? 0.426 14.688 3.814 1 94.38 211 LYS A C 1
ATOM 1578 O O . LYS A 1 211 ? -0.379 15.617 3.906 1 94.38 211 LYS A O 1
ATOM 1583 N N . THR A 1 212 ? 1.312 14.422 4.742 1 96.5 212 THR A N 1
ATOM 1584 C CA . THR A 1 212 ? 1.383 15.164 5.996 1 96.5 212 THR A CA 1
ATOM 1585 C C . THR A 1 212 ? 1.796 16.609 5.742 1 96.5 212 THR A C 1
ATOM 1587 O O . THR A 1 212 ? 1.149 17.547 6.23 1 96.5 212 THR A O 1
ATOM 1590 N N . VAL A 1 213 ? 2.814 16.781 4.906 1 95.25 213 VAL A N 1
ATOM 1591 C CA . VAL A 1 213 ? 3.336 18.094 4.586 1 95.25 213 VAL A CA 1
ATOM 1592 C C . VAL A 1 213 ? 2.297 18.891 3.791 1 95.25 213 VAL A C 1
ATOM 1594 O O . VAL A 1 213 ? 2.053 20.062 4.07 1 95.25 213 VAL A O 1
ATOM 1597 N N . HIS A 1 214 ? 1.681 18.203 2.857 1 93.81 214 HIS A N 1
ATOM 1598 C CA . HIS A 1 214 ? 0.647 18.844 2.055 1 93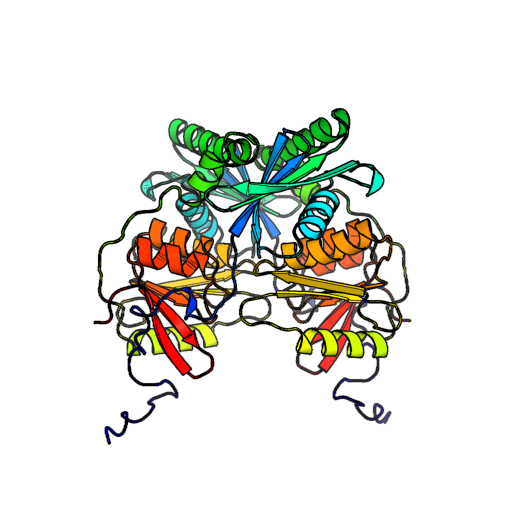.81 214 HIS A CA 1
ATOM 1599 C C . HIS A 1 214 ? -0.492 19.344 2.93 1 93.81 214 HIS A C 1
ATOM 1601 O O . HIS A 1 214 ? -1.058 20.406 2.66 1 93.81 214 HIS A O 1
ATOM 1607 N N . ALA A 1 215 ? -0.779 18.672 3.99 1 95.38 215 ALA A N 1
ATOM 1608 C CA . ALA A 1 215 ? -1.86 19.031 4.902 1 95.38 215 ALA A CA 1
ATOM 1609 C C . ALA A 1 215 ? -1.425 20.141 5.855 1 95.38 215 ALA A C 1
ATOM 1611 O O . ALA A 1 215 ? -2.236 20.672 6.625 1 95.38 215 ALA A O 1
ATOM 1612 N N . GLY A 1 216 ? -0.172 20.438 5.832 1 94.81 216 GLY A N 1
ATOM 1613 C CA . GLY A 1 216 ? 0.342 21.5 6.68 1 94.81 216 GLY A CA 1
ATOM 1614 C C . GLY A 1 216 ? 0.516 21.078 8.125 1 94.81 216 GLY A C 1
ATOM 1615 O O . GLY A 1 216 ? 0.547 21.922 9.023 1 94.81 216 GLY A O 1
ATOM 1616 N N . ILE A 1 217 ? 0.501 19.828 8.367 1 96.19 217 ILE A N 1
ATOM 1617 C CA . ILE A 1 217 ? 0.684 19.297 9.719 1 96.19 217 ILE A CA 1
ATOM 1618 C C . ILE A 1 217 ? 2.174 19.141 10.016 1 96.19 217 ILE A C 1
ATOM 1620 O O . ILE A 1 217 ? 2.9 18.5 9.242 1 96.19 217 ILE A O 1
ATOM 1624 N N . ALA A 1 218 ? 2.652 19.562 11.125 1 96 218 ALA A N 1
ATOM 1625 C CA . ALA A 1 218 ? 4.086 19.766 11.32 1 96 218 ALA A CA 1
ATOM 1626 C C . ALA A 1 218 ? 4.727 18.547 11.977 1 96 218 ALA A C 1
ATOM 1628 O O . ALA A 1 218 ? 5.953 18.469 12.086 1 96 218 ALA A O 1
ATOM 1629 N N . THR A 1 219 ? 3.936 17.594 12.484 1 97.62 219 THR A N 1
ATOM 1630 C CA . THR A 1 219 ? 4.504 16.469 13.211 1 97.62 219 THR A CA 1
ATOM 1631 C C . THR A 1 219 ? 3.887 15.156 12.734 1 97.62 219 THR A C 1
ATOM 1633 O O . THR A 1 219 ? 2.664 15.031 12.656 1 97.62 219 THR A O 1
ATOM 1636 N N . LEU A 1 220 ? 4.699 14.234 12.367 1 98.19 220 LEU A N 1
ATOM 1637 C CA . LEU A 1 220 ? 4.316 12.867 12.016 1 98.19 220 LEU A CA 1
ATOM 1638 C C . LEU A 1 220 ? 5.043 11.859 12.906 1 98.19 220 LEU A C 1
ATOM 1640 O O . LEU A 1 220 ? 6.27 11.891 13.016 1 98.19 220 LEU A O 1
ATOM 1644 N N . VAL A 1 221 ? 4.281 10.984 13.578 1 97.94 221 VAL A N 1
ATOM 1645 C CA . VAL A 1 221 ? 4.812 9.953 14.461 1 97.94 221 VAL A CA 1
ATOM 1646 C C . VAL A 1 221 ? 4.562 8.578 13.852 1 97.94 221 VAL A C 1
ATOM 1648 O O . VAL A 1 221 ? 3.432 8.25 13.492 1 97.94 221 VAL A O 1
ATOM 1651 N N . THR A 1 222 ? 5.562 7.848 13.734 1 96.5 222 THR A N 1
ATOM 1652 C CA . THR A 1 222 ? 5.465 6.508 13.172 1 96.5 222 THR A CA 1
ATOM 1653 C C . THR A 1 222 ? 5.926 5.457 14.172 1 96.5 222 THR A C 1
ATOM 1655 O O . THR A 1 222 ? 6.742 5.75 15.055 1 96.5 222 THR A O 1
ATOM 1658 N N . LEU A 1 223 ? 5.441 4.234 14.062 1 93.94 223 LEU A N 1
ATOM 1659 C CA . LEU A 1 223 ? 5.852 3.141 14.938 1 93.94 223 LEU A CA 1
ATOM 1660 C C . LEU A 1 223 ? 7 2.35 14.32 1 93.94 223 LEU A C 1
ATOM 1662 O O . LEU A 1 223 ? 7.707 1.626 15.023 1 93.94 223 LEU A O 1
ATOM 1666 N N . ALA A 1 224 ? 7.152 2.432 13.062 1 90.5 224 ALA A N 1
ATOM 1667 C CA . ALA A 1 224 ? 8.258 1.791 12.359 1 90.5 224 ALA A CA 1
ATOM 1668 C C . ALA A 1 224 ? 9.242 2.828 11.82 1 90.5 224 ALA A C 1
ATOM 1670 O O . ALA A 1 224 ? 8.867 3.973 11.562 1 90.5 224 ALA A O 1
ATOM 1671 N N . VAL A 1 225 ? 10.453 2.404 11.68 1 91.81 225 VAL A N 1
ATOM 1672 C CA . VAL A 1 225 ? 11.469 3.307 11.148 1 91.81 225 VAL A CA 1
ATOM 1673 C C . VAL A 1 225 ? 11.094 3.732 9.727 1 91.81 225 VAL A C 1
ATOM 1675 O O . VAL A 1 225 ? 10.758 2.893 8.891 1 91.81 225 VAL A O 1
ATOM 1678 N N . PRO A 1 226 ? 11.117 5.016 9.492 1 95.06 226 PRO A N 1
ATOM 1679 C CA . PRO A 1 226 ? 10.766 5.496 8.156 1 95.06 226 PRO A CA 1
ATOM 1680 C C . PRO A 1 226 ? 11.828 5.156 7.109 1 95.06 226 PRO A C 1
ATOM 1682 O O . PRO A 1 226 ? 12.969 4.859 7.461 1 95.06 226 PRO A O 1
ATOM 1685 N N . SER A 1 227 ? 11.383 5.117 5.859 1 94.44 227 SER A N 1
ATOM 1686 C CA . SER A 1 227 ? 12.352 4.922 4.781 1 94.44 227 SER A CA 1
ATOM 1687 C C . SER A 1 227 ? 13.344 6.082 4.715 1 94.44 227 SER A C 1
ATOM 1689 O O . SER A 1 227 ? 13.055 7.176 5.199 1 94.44 227 SER A O 1
ATOM 1691 N N . ARG A 1 228 ? 14.445 5.867 4.133 1 94 228 ARG A N 1
ATOM 1692 C CA . ARG A 1 228 ? 15.461 6.906 3.965 1 94 228 ARG A CA 1
ATOM 1693 C C . ARG A 1 228 ? 14.906 8.086 3.176 1 94 228 ARG A C 1
ATOM 1695 O O . ARG A 1 228 ? 15.141 9.242 3.529 1 94 228 ARG A O 1
ATOM 1702 N N . LEU A 1 229 ? 14.203 7.781 2.105 1 92.81 229 LEU A N 1
ATOM 1703 C CA . LEU A 1 229 ? 13.625 8.836 1.281 1 92.81 229 LEU A CA 1
ATOM 1704 C C . LEU A 1 229 ? 12.609 9.648 2.074 1 92.81 229 LEU A C 1
ATOM 1706 O O . LEU A 1 229 ? 12.547 10.875 1.938 1 92.81 229 LEU A O 1
ATOM 1710 N N . ALA A 1 230 ? 11.797 8.977 2.863 1 94.12 230 ALA A N 1
ATOM 1711 C CA . ALA A 1 230 ? 10.844 9.672 3.727 1 94.12 230 ALA A CA 1
ATOM 1712 C C . ALA A 1 230 ? 11.562 10.641 4.66 1 94.12 230 ALA A C 1
ATOM 1714 O O . ALA A 1 230 ? 11.133 11.789 4.828 1 94.12 230 ALA A O 1
ATOM 1715 N N . LEU A 1 231 ? 12.617 10.188 5.227 1 95.5 231 LEU A N 1
ATOM 1716 C CA . LEU A 1 231 ? 13.406 11.008 6.137 1 95.5 231 LEU A CA 1
ATOM 1717 C C . LEU A 1 231 ? 14.008 12.211 5.41 1 95.5 231 LEU A C 1
ATOM 1719 O O . LEU A 1 231 ? 13.977 13.328 5.922 1 95.5 231 LEU A O 1
ATOM 1723 N N . GLU A 1 232 ? 14.562 11.969 4.25 1 93.62 232 GLU A N 1
ATOM 1724 C CA . GLU A 1 232 ? 15.133 13.039 3.439 1 93.62 232 GLU A CA 1
ATOM 1725 C C . GLU A 1 232 ? 14.102 14.125 3.152 1 93.62 232 GLU A C 1
ATOM 1727 O O . GLU A 1 232 ? 14.391 15.312 3.312 1 93.62 232 GLU A O 1
ATOM 1732 N N . VAL A 1 233 ? 12.961 13.75 2.77 1 93.69 233 VAL A N 1
ATOM 1733 C CA . VAL A 1 233 ? 11.898 14.695 2.43 1 93.69 233 VAL A CA 1
ATOM 1734 C C . VAL A 1 233 ? 11.414 15.398 3.693 1 93.69 233 VAL A C 1
ATOM 1736 O O . VAL A 1 233 ? 11.172 16.609 3.684 1 93.69 233 VAL A O 1
ATOM 1739 N N . ALA A 1 234 ? 11.258 14.656 4.762 1 95.69 234 ALA A N 1
ATOM 1740 C CA . ALA A 1 234 ? 10.844 15.258 6.023 1 95.69 234 ALA A CA 1
ATOM 1741 C C . ALA A 1 234 ? 11.797 16.375 6.438 1 95.69 234 ALA A C 1
ATOM 1743 O O . ALA A 1 234 ? 11.359 17.469 6.828 1 95.69 234 ALA A O 1
ATOM 1744 N N . ARG A 1 235 ? 1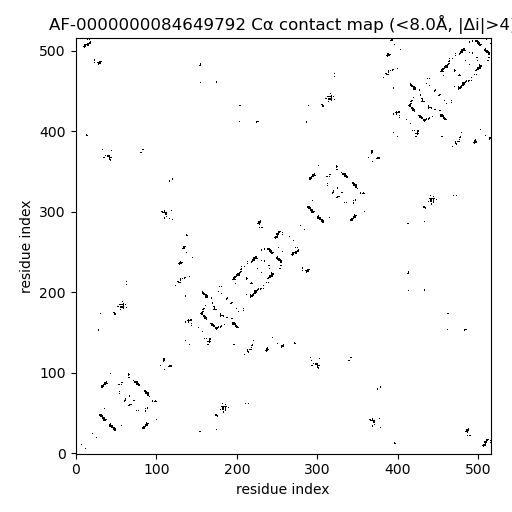3.047 16.125 6.375 1 94.75 235 ARG A N 1
ATOM 1745 C CA . ARG A 1 235 ? 14.047 17.109 6.75 1 94.75 235 ARG A CA 1
ATOM 1746 C C . ARG A 1 235 ? 14.016 18.312 5.809 1 94.75 235 ARG A C 1
ATOM 1748 O O . ARG A 1 235 ? 14.094 19.469 6.254 1 94.75 235 ARG A O 1
ATOM 1755 N N . ALA A 1 236 ? 13.859 18.047 4.508 1 92.81 236 ALA A N 1
ATOM 1756 C CA . ALA A 1 236 ? 13.789 19.109 3.518 1 92.81 236 ALA A CA 1
ATOM 1757 C C . ALA A 1 236 ? 12.578 20.016 3.764 1 92.81 236 ALA A C 1
ATOM 1759 O O . ALA A 1 236 ? 12.617 21.203 3.453 1 92.81 236 ALA A O 1
ATOM 1760 N N . CYS A 1 237 ? 11.508 19.469 4.324 1 95 237 CYS A N 1
ATOM 1761 C CA . CYS A 1 237 ? 10.258 20.203 4.488 1 95 237 CYS A CA 1
ATOM 1762 C C . CYS A 1 237 ? 10.102 20.719 5.918 1 95 237 CYS A C 1
ATOM 1764 O O . CYS A 1 237 ? 9.07 21.297 6.266 1 95 237 CYS A O 1
ATOM 1766 N N . ASP A 1 238 ? 11.039 20.438 6.801 1 95.5 238 ASP A N 1
ATOM 1767 C CA . ASP A 1 238 ? 11.031 20.844 8.203 1 95.5 238 ASP A CA 1
ATOM 1768 C C . ASP A 1 238 ? 9.914 20.141 8.969 1 95.5 238 ASP A C 1
ATOM 1770 O O . ASP A 1 238 ? 9.289 20.734 9.852 1 95.5 238 ASP A O 1
ATOM 1774 N N . LEU A 1 239 ? 9.602 18.953 8.547 1 96.88 239 LEU A N 1
ATOM 1775 C CA . LEU A 1 239 ? 8.617 18.125 9.25 1 96.88 239 LEU A CA 1
ATOM 1776 C C . LEU A 1 239 ? 9.234 17.484 10.492 1 96.88 239 LEU A C 1
ATOM 1778 O O . LEU A 1 239 ? 10.328 16.938 10.43 1 96.88 239 LEU A O 1
ATOM 1782 N N . ASN A 1 240 ? 8.586 17.641 11.68 1 97.75 240 ASN A N 1
ATOM 1783 C CA . ASN A 1 240 ? 8.961 16.828 12.828 1 97.75 240 ASN A CA 1
ATOM 1784 C C . ASN A 1 240 ? 8.586 15.359 12.617 1 97.75 240 ASN A C 1
ATOM 1786 O O . ASN A 1 240 ? 7.414 14.992 12.727 1 97.75 240 ASN A O 1
ATOM 1790 N N . LEU A 1 241 ? 9.586 14.578 12.305 1 97.25 241 LEU A N 1
ATOM 1791 C CA . LEU A 1 241 ? 9.367 13.148 12.133 1 97.25 241 LEU A CA 1
ATOM 1792 C C . LEU A 1 241 ? 9.883 12.367 13.344 1 97.25 241 LEU A C 1
ATOM 1794 O O . LEU A 1 241 ? 11.078 12.383 13.633 1 97.25 241 LEU A O 1
ATOM 1798 N N . ILE A 1 242 ? 8.953 11.719 14.031 1 96.94 242 ILE A N 1
ATOM 1799 C CA . ILE A 1 242 ? 9.266 11.016 15.266 1 96.94 242 ILE A CA 1
ATOM 1800 C C . ILE A 1 242 ? 9.008 9.523 15.094 1 96.94 242 ILE A C 1
ATOM 1802 O O . ILE A 1 242 ? 7.969 9.117 14.562 1 96.94 242 ILE A O 1
ATOM 1806 N N . CYS A 1 243 ? 9.922 8.719 15.453 1 96 243 CYS A N 1
ATOM 1807 C CA . CYS A 1 243 ? 9.75 7.273 15.477 1 96 243 CYS A CA 1
ATOM 1808 C C . CYS A 1 243 ? 9.578 6.773 16.906 1 96 243 CYS A C 1
ATOM 1810 O O . CYS A 1 243 ? 10.461 6.957 17.75 1 96 243 CYS A O 1
ATOM 1812 N N . ALA A 1 244 ? 8.422 6.25 17.219 1 95.06 244 ALA A N 1
ATOM 1813 C CA . ALA A 1 244 ? 8.195 5.543 18.484 1 95.06 244 ALA A CA 1
ATOM 1814 C C . ALA A 1 244 ? 8.602 4.078 18.359 1 95.06 244 ALA A C 1
ATOM 1816 O O . ALA A 1 244 ? 7.828 3.246 17.891 1 95.06 244 ALA A O 1
ATOM 1817 N N . ASN A 1 245 ? 9.695 3.742 18.859 1 86.56 245 ASN A N 1
ATOM 1818 C CA . ASN A 1 245 ? 10.266 2.434 18.562 1 86.56 245 ASN A CA 1
ATOM 1819 C C . ASN A 1 245 ? 9.859 1.392 19.594 1 86.56 245 ASN A C 1
ATOM 1821 O O . ASN A 1 245 ? 9.203 1.72 20.578 1 86.56 245 ASN A O 1
ATOM 1825 N N . ARG A 1 246 ? 10.188 0.137 19.312 1 78.25 246 ARG A N 1
ATOM 1826 C CA . ARG A 1 246 ? 9.805 -1 20.141 1 78.25 246 ARG A CA 1
ATOM 1827 C C . ARG A 1 246 ? 10.461 -0.92 21.516 1 78.25 246 ARG A C 1
ATOM 1829 O O . ARG A 1 246 ? 9.984 -1.537 22.469 1 78.25 246 ARG A O 1
ATOM 1836 N N . GLY A 1 247 ? 11.508 -0.153 21.625 1 76.5 247 GLY A N 1
ATOM 1837 C CA . GLY A 1 247 ? 12.188 0.034 22.891 1 76.5 247 GLY A CA 1
ATOM 1838 C C . GLY A 1 247 ? 11.555 1.11 23.75 1 76.5 247 GLY A C 1
ATOM 1839 O O . GLY A 1 247 ? 12.125 1.508 24.781 1 76.5 247 GLY A O 1
ATOM 1840 N N . HIS A 1 248 ? 10.477 1.523 23.266 1 88.38 248 HIS A N 1
ATOM 1841 C CA . HIS A 1 248 ? 9.734 2.545 24 1 88.38 248 HIS A CA 1
ATOM 1842 C C . HIS A 1 248 ? 10.531 3.838 24.109 1 88.38 248 HIS A C 1
ATOM 1844 O O . HIS A 1 248 ? 10.648 4.41 25.203 1 88.38 248 HIS A O 1
ATOM 1850 N N . GLN A 1 249 ? 11.109 4.188 23.016 1 92.75 249 GLN A N 1
ATOM 1851 C CA . GLN A 1 249 ? 11.797 5.461 22.859 1 92.75 249 GLN A CA 1
ATOM 1852 C C . GLN A 1 249 ? 11.188 6.281 21.719 1 92.75 249 GLN A C 1
ATOM 1854 O O . GLN A 1 249 ? 10.797 5.727 20.688 1 92.75 249 GLN A O 1
ATOM 1859 N N . LEU A 1 250 ? 11.109 7.543 22.047 1 95.69 250 LEU A N 1
ATOM 1860 C CA . LEU A 1 250 ? 10.742 8.477 21 1 95.69 250 LEU A CA 1
ATOM 1861 C C . LEU A 1 250 ? 11.984 9.094 20.359 1 95.69 250 LEU A C 1
ATOM 1863 O O . LEU A 1 250 ? 12.688 9.875 21 1 95.69 250 LEU A O 1
ATOM 1867 N N . GLU A 1 251 ? 12.219 8.773 19.125 1 95.25 251 GLU A N 1
ATOM 1868 C CA . GLU A 1 251 ? 13.375 9.312 18.422 1 95.25 251 GLU A CA 1
ATOM 1869 C C . GLU A 1 251 ? 12.953 10.438 17.469 1 95.25 251 GLU A C 1
ATOM 1871 O O . GLU A 1 251 ? 12.117 10.227 16.578 1 95.25 251 GLU A O 1
ATOM 1876 N N . LEU A 1 252 ? 13.469 11.57 17.75 1 96.5 252 LEU A N 1
ATOM 1877 C CA . LEU A 1 252 ? 13.266 12.672 16.812 1 96.5 252 LEU A CA 1
ATOM 1878 C C . LEU A 1 252 ? 14.25 12.594 15.648 1 96.5 252 LEU A C 1
ATOM 1880 O O . LEU A 1 252 ? 15.445 12.852 15.828 1 96.5 252 LEU A O 1
ATOM 1884 N N . LEU A 1 253 ? 13.734 12.312 14.469 1 96.38 253 LEU A N 1
ATOM 1885 C CA . LEU A 1 253 ? 14.586 12.031 13.32 1 96.38 253 LEU A CA 1
ATOM 1886 C C . LEU A 1 253 ? 14.734 13.273 12.445 1 96.38 253 LEU A C 1
ATOM 1888 O O . LEU A 1 253 ? 15.695 13.383 11.68 1 96.38 253 LEU A O 1
ATOM 1892 N N . SER A 1 254 ? 13.758 14.117 12.43 1 95.81 254 SER A N 1
ATOM 1893 C CA . SER A 1 254 ? 13.703 15.375 11.695 1 95.81 254 SER A CA 1
ATOM 1894 C C . SER A 1 254 ? 12.969 16.453 12.492 1 95.81 254 SER A C 1
ATOM 1896 O O . SER A 1 254 ? 12.07 16.141 13.273 1 95.81 254 SER A O 1
ATOM 1898 N N . GLY A 1 255 ? 13.289 17.719 12.211 1 93.38 255 GLY A N 1
ATOM 1899 C CA . GLY A 1 255 ? 12.625 18.844 12.867 1 93.38 255 GLY A CA 1
ATOM 1900 C C . GLY A 1 255 ? 13.391 19.375 14.062 1 93.38 255 GLY A C 1
ATOM 1901 O O . GLY A 1 255 ? 14.625 19.359 14.07 1 93.38 255 GLY A O 1
ATOM 1902 N N . GLN A 1 256 ? 12.742 20.094 14.938 1 83.19 256 GLN A N 1
ATOM 1903 C CA . GLN A 1 256 ? 13.375 20.75 16.078 1 83.19 256 GLN A CA 1
ATOM 1904 C C . GLN A 1 256 ? 12.719 20.328 17.391 1 83.19 256 GLN A C 1
ATOM 1906 O O . GLN A 1 256 ? 11.492 20.266 17.5 1 83.19 256 GLN A O 1
ATOM 1911 N N . ALA A 1 257 ? 13.57 19.672 18.219 1 67.56 257 ALA A N 1
ATOM 1912 C CA . ALA A 1 257 ? 13.07 19.359 19.562 1 67.56 257 ALA A CA 1
ATOM 1913 C C . ALA A 1 257 ? 12.711 20.625 20.328 1 67.56 257 ALA A C 1
ATOM 1915 O O . ALA A 1 257 ? 13.203 21.703 20.016 1 67.56 257 ALA A O 1
ATOM 1916 N N . ASP A 1 258 ? 11.695 20.719 21.125 1 57.09 258 ASP A N 1
ATOM 1917 C CA . ASP A 1 258 ? 11.406 21.891 21.953 1 57.09 258 ASP A CA 1
ATOM 1918 C C . ASP A 1 258 ? 12.695 22.5 22.5 1 57.09 258 ASP A C 1
ATOM 1920 O O . ASP A 1 258 ? 13.695 21.797 22.672 1 57.09 258 ASP A O 1
ATOM 1924 N N . MET B 1 1 ? 26.391 11.281 37.219 1 21.61 1 MET B N 1
ATOM 1925 C CA . MET B 1 1 ? 25.844 10.109 36.531 1 21.61 1 MET B CA 1
ATOM 1926 C C . MET B 1 1 ? 24.344 10.25 36.312 1 21.61 1 MET B C 1
ATOM 1928 O O . MET B 1 1 ? 23.578 10.219 37.281 1 21.61 1 MET B O 1
ATOM 1932 N N . VAL B 1 2 ? 23.844 11.094 35.375 1 25.86 2 VAL B N 1
ATOM 1933 C CA . VAL B 1 2 ? 22.516 11.703 35.406 1 25.86 2 VAL B CA 1
ATOM 1934 C C . VAL B 1 2 ? 21.453 10.617 35.344 1 25.86 2 VAL B C 1
ATOM 1936 O O . VAL B 1 2 ? 21.422 9.805 34.406 1 25.86 2 VAL B O 1
ATOM 1939 N N . GLU B 1 3 ? 21.078 10.008 36.406 1 27.14 3 GLU B N 1
ATOM 1940 C CA . GLU B 1 3 ? 20.016 9.023 36.656 1 27.14 3 GLU B CA 1
ATOM 1941 C C . GLU B 1 3 ? 18.781 9.336 35.812 1 27.14 3 GLU B C 1
ATOM 1943 O O . GLU B 1 3 ? 18.203 10.414 35.938 1 27.14 3 GLU B O 1
ATOM 1948 N N . SER B 1 4 ? 18.875 8.984 34.5 1 34 4 SER B N 1
ATOM 1949 C CA . SER B 1 4 ? 17.797 9.367 33.594 1 34 4 SER B CA 1
ATOM 1950 C C . SER B 1 4 ? 16.438 9.18 34.219 1 34 4 SER B C 1
ATOM 1952 O O . SER B 1 4 ? 16.203 8.203 34.938 1 34 4 SER B O 1
ATOM 1954 N N . PRO B 1 5 ? 15.719 10.203 34.469 1 38.84 5 PRO B N 1
ATOM 1955 C CA . PRO B 1 5 ? 14.531 10.211 35.312 1 38.84 5 PRO B CA 1
ATOM 1956 C C . PRO B 1 5 ? 13.625 9 35.062 1 38.84 5 PRO B C 1
ATOM 1958 O O . PRO B 1 5 ? 13.703 8.359 34.031 1 38.84 5 PRO B O 1
ATOM 1961 N N . PRO B 1 6 ? 12.93 8.422 36.031 1 35.84 6 PRO B N 1
ATOM 1962 C CA . PRO B 1 6 ? 12.031 7.277 36.188 1 35.84 6 PRO B CA 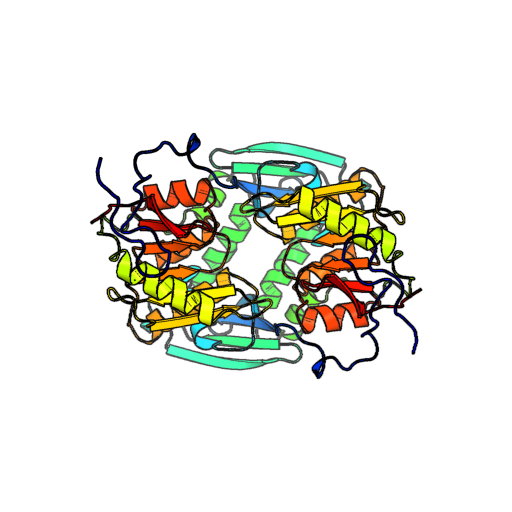1
ATOM 1963 C C . PRO B 1 6 ? 11.016 7.18 35.031 1 35.84 6 PRO B C 1
ATOM 1965 O O . PRO B 1 6 ? 10.656 8.195 34.438 1 35.84 6 PRO B O 1
ATOM 1968 N N . CYS B 1 7 ? 11.094 6.062 34.094 1 44.59 7 CYS B N 1
ATOM 1969 C CA . CYS B 1 7 ? 10.266 5.609 32.969 1 44.59 7 CYS B CA 1
ATOM 1970 C C . CYS B 1 7 ? 8.781 5.695 33.312 1 44.59 7 CYS B C 1
ATOM 1972 O O . CYS B 1 7 ? 8.344 5.105 34.312 1 44.59 7 CYS B O 1
ATOM 1974 N N . GLN B 1 8 ? 8.117 6.781 33.312 1 46 8 GLN B N 1
ATOM 1975 C CA . GLN B 1 8 ? 6.715 6.746 33.719 1 46 8 GLN B CA 1
ATOM 1976 C C . GLN B 1 8 ? 6.023 5.492 33.188 1 46 8 GLN B C 1
ATOM 1978 O O . GLN B 1 8 ? 5.457 4.715 33.969 1 46 8 GLN B O 1
ATOM 1983 N N . ASP B 1 9 ? 5.32 5.328 32.031 1 57.41 9 ASP B N 1
ATOM 1984 C CA . ASP B 1 9 ? 4.484 4.266 31.5 1 57.41 9 ASP B CA 1
ATOM 1985 C C . ASP B 1 9 ? 5.277 3.379 30.547 1 57.41 9 ASP B C 1
ATOM 1987 O O . ASP B 1 9 ? 4.711 2.775 29.625 1 57.41 9 ASP B O 1
ATOM 1991 N N . GLY B 1 10 ? 6.684 3.221 30.781 1 75.75 10 GLY B N 1
ATOM 1992 C CA . GLY B 1 10 ? 7.602 2.371 30.047 1 75.75 10 GLY B CA 1
ATOM 1993 C C . GLY B 1 10 ? 8.352 3.113 28.953 1 75.75 10 GLY B C 1
ATOM 1994 O O . GLY B 1 10 ? 9.281 2.566 28.359 1 75.75 10 GLY B O 1
ATOM 1995 N N . TRP B 1 11 ? 7.926 4.285 28.75 1 82.94 11 TRP B N 1
ATOM 1996 C CA . TRP B 1 11 ? 8.633 5.07 27.734 1 82.94 11 TRP B CA 1
ATOM 1997 C C . TRP B 1 11 ? 9.766 5.875 28.375 1 82.94 11 TRP B C 1
ATOM 1999 O O . TRP B 1 11 ? 9.648 6.348 29.5 1 82.94 11 TRP B O 1
ATOM 2009 N N . THR B 1 12 ? 10.891 6.023 27.625 1 81.81 12 THR B N 1
ATOM 2010 C CA . THR B 1 12 ? 11.945 6.938 28.047 1 81.81 12 THR B CA 1
ATOM 2011 C C . THR B 1 12 ? 11.453 8.383 28.031 1 81.81 12 THR B C 1
ATOM 2013 O O . THR B 1 12 ? 10.602 8.742 27.219 1 81.81 12 THR B O 1
ATOM 2016 N N . THR B 1 13 ? 11.922 9.172 29 1 83.69 13 THR B N 1
ATOM 2017 C CA . THR B 1 13 ? 11.477 10.562 29.109 1 83.69 13 THR B CA 1
ATOM 2018 C C . THR B 1 13 ? 12.086 11.406 27.984 1 83.69 13 THR B C 1
ATOM 2020 O O . THR B 1 13 ? 13.281 11.312 27.719 1 83.69 13 THR B O 1
ATOM 2023 N N . GLY B 1 14 ? 11.203 12.156 27.297 1 90.56 14 GLY B N 1
ATOM 2024 C CA . GLY B 1 14 ? 11.672 13.102 26.297 1 90.56 14 GLY B CA 1
ATOM 2025 C C . GLY B 1 14 ? 12 12.461 24.969 1 90.56 14 GLY B C 1
ATOM 2026 O O . GLY B 1 14 ? 11.648 11.305 24.719 1 90.56 14 GLY B O 1
ATOM 2027 N N . TYR B 1 15 ? 12.555 13.258 24.016 1 93.81 15 TYR B N 1
ATOM 2028 C CA . TYR B 1 15 ? 12.969 12.805 22.688 1 93.81 15 TYR B CA 1
ATOM 2029 C C . TYR B 1 15 ? 14.453 12.445 22.688 1 93.81 15 TYR B C 1
ATOM 2031 O O . TYR B 1 15 ? 15.266 13.125 23.297 1 93.81 15 TYR B O 1
ATOM 2039 N N . VAL B 1 16 ? 14.773 11.32 22.156 1 93.69 16 VAL B N 1
ATOM 2040 C CA . VAL B 1 16 ? 16.141 11.086 21.719 1 93.69 16 VAL B CA 1
ATOM 2041 C C . VAL B 1 16 ? 16.391 11.812 20.406 1 93.69 16 VAL B C 1
ATOM 2043 O O . VAL B 1 16 ? 15.852 11.43 19.359 1 93.69 16 VAL B O 1
ATOM 2046 N N . ASP B 1 17 ? 17.219 12.82 20.469 1 93.5 17 ASP B N 1
ATOM 2047 C CA . ASP B 1 17 ? 17.422 13.672 19.297 1 93.5 17 ASP B CA 1
ATOM 2048 C C . ASP B 1 17 ? 18.406 13.039 18.312 1 93.5 17 ASP B C 1
ATOM 2050 O O . ASP B 1 17 ? 19.594 12.867 18.641 1 93.5 17 ASP B O 1
ATOM 2054 N N . ARG B 1 18 ? 17.906 12.719 17.125 1 93.94 18 ARG B N 1
ATOM 2055 C CA . ARG B 1 18 ? 18.75 12.141 16.078 1 93.94 18 ARG B CA 1
ATOM 2056 C C . ARG B 1 18 ? 18.781 13.047 14.844 1 93.94 18 ARG B C 1
ATOM 2058 O O . ARG B 1 18 ? 19.203 12.617 13.773 1 93.94 18 ARG B O 1
ATOM 2065 N N . THR B 1 19 ? 18.344 14.297 14.93 1 93.06 19 THR B N 1
ATOM 2066 C CA . THR B 1 19 ? 18.203 15.203 13.797 1 93.06 19 THR B CA 1
ATOM 2067 C C . THR B 1 19 ? 19.578 15.586 13.234 1 93.06 19 THR B C 1
ATOM 2069 O O . THR B 1 19 ? 19.688 15.938 12.055 1 93.06 19 THR B O 1
ATOM 2072 N N . GLY B 1 20 ? 20.547 15.492 14.039 1 91.38 20 GLY B N 1
ATOM 2073 C CA . GLY B 1 20 ? 21.875 15.906 13.617 1 91.38 20 GLY B CA 1
ATOM 2074 C C . GLY B 1 20 ? 22.656 14.797 12.938 1 91.38 20 GLY B C 1
ATOM 2075 O O . GLY B 1 20 ? 23.734 15.031 12.375 1 91.38 20 GLY B O 1
ATOM 2076 N N . LEU B 1 21 ? 22.156 13.602 12.961 1 92.88 21 LEU B N 1
ATOM 2077 C CA . LEU B 1 21 ? 22.859 12.477 12.344 1 92.88 21 LEU B CA 1
ATOM 2078 C C . LEU B 1 21 ? 22.672 12.477 10.836 1 92.88 21 LEU B C 1
ATOM 2080 O O . LEU B 1 21 ? 21.594 12.797 10.336 1 92.88 21 LEU B O 1
ATOM 2084 N N . ALA B 1 22 ? 23.703 12.047 10.219 1 92.75 22 ALA B N 1
ATOM 2085 C CA . ALA B 1 22 ? 23.609 11.891 8.766 1 92.75 22 ALA B CA 1
ATOM 2086 C C . ALA B 1 22 ? 22.609 10.789 8.398 1 92.75 22 ALA B C 1
ATOM 2088 O O . ALA B 1 22 ? 22.453 9.812 9.133 1 92.75 22 ALA B O 1
ATOM 2089 N N . LEU B 1 23 ? 21.969 10.938 7.246 1 89.06 23 LEU B N 1
ATOM 2090 C CA . LEU B 1 23 ? 20.969 9.984 6.777 1 89.06 23 LEU B CA 1
ATOM 2091 C C . LEU B 1 23 ? 21.547 8.57 6.73 1 89.06 23 LEU B C 1
ATOM 2093 O O . LEU B 1 23 ? 20.875 7.609 7.102 1 89.06 23 LEU B O 1
ATOM 2097 N N . ARG B 1 24 ? 22.75 8.469 6.277 1 86.19 24 ARG B N 1
ATOM 2098 C CA . ARG B 1 24 ? 23.375 7.168 6.109 1 86.19 24 ARG B CA 1
ATOM 2099 C C . ARG B 1 24 ? 23.578 6.477 7.457 1 86.19 24 ARG B C 1
ATOM 2101 O O . ARG B 1 24 ? 23.797 5.266 7.512 1 86.19 24 ARG B O 1
ATOM 2108 N N . GLU B 1 25 ? 23.547 7.203 8.547 1 90 25 GLU B N 1
ATOM 2109 C CA . GLU B 1 25 ? 23.75 6.672 9.891 1 90 25 GLU B CA 1
ATOM 2110 C C . GLU B 1 25 ? 22.438 6.195 10.508 1 90 25 GLU B C 1
ATOM 2112 O O . GLU B 1 25 ? 22.438 5.531 11.547 1 90 25 GLU B O 1
ATOM 2117 N N . LEU B 1 26 ? 21.484 6.68 9.922 1 86.56 26 LEU B N 1
ATOM 2118 C CA . LEU B 1 26 ? 20.172 6.309 10.43 1 86.56 26 LEU B CA 1
ATOM 2119 C C . LEU B 1 26 ? 19.672 5.031 9.766 1 86.56 26 LEU B C 1
ATOM 2121 O O . LEU B 1 26 ? 19.953 4.789 8.586 1 86.56 26 LEU B O 1
ATOM 2125 N N . GLN B 1 27 ? 19.047 4.188 10.586 1 83.69 27 GLN B N 1
ATOM 2126 C CA . GLN B 1 27 ? 18.5 2.922 10.109 1 83.69 27 GLN B CA 1
ATOM 2127 C C . GLN B 1 27 ? 17.203 3.145 9.352 1 83.69 27 GLN B C 1
ATOM 2129 O O . GLN B 1 27 ? 16.672 4.258 9.312 1 83.69 27 GLN B O 1
ATOM 2134 N N . GLY B 1 28 ? 16.844 2.172 8.516 1 89.62 28 GLY B N 1
ATOM 2135 C CA . GLY B 1 28 ? 15.57 2.182 7.809 1 89.62 28 GLY B CA 1
ATOM 2136 C C . GLY B 1 28 ? 15.672 1.672 6.383 1 89.62 28 GLY B C 1
ATOM 2137 O O . GLY B 1 28 ? 16.766 1.668 5.797 1 89.62 28 GLY B O 1
ATOM 2138 N N . PRO B 1 29 ? 14.555 1.364 5.902 1 94.25 29 PRO B N 1
ATOM 2139 C CA . PRO B 1 29 ? 14.578 0.818 4.543 1 94.25 29 PRO B CA 1
ATOM 2140 C C . PRO B 1 29 ? 14.828 1.887 3.482 1 94.25 29 PRO B C 1
ATOM 2142 O O . PRO B 1 29 ? 14.594 3.072 3.729 1 94.25 29 PRO B O 1
ATOM 2145 N N . VAL B 1 30 ? 15.352 1.475 2.395 1 93.69 30 VAL B N 1
ATOM 2146 C CA . VAL B 1 30 ? 15.609 2.365 1.268 1 93.69 30 VAL B CA 1
ATOM 2147 C C . VAL B 1 30 ? 14.555 2.145 0.184 1 93.69 30 VAL B C 1
ATOM 2149 O O . VAL B 1 30 ? 14.219 1.004 -0.141 1 93.69 30 VAL B O 1
ATOM 2152 N N . GLU B 1 31 ? 14.016 3.23 -0.31 1 93.31 31 GLU B N 1
ATOM 2153 C CA . GLU B 1 31 ? 13.133 3.199 -1.468 1 93.31 31 GLU B CA 1
ATOM 2154 C C . GLU B 1 31 ? 13.43 4.348 -2.426 1 93.31 31 GLU B C 1
ATOM 2156 O O . GLU B 1 31 ? 13.906 5.406 -2.006 1 93.31 31 GLU B O 1
ATOM 2161 N N . LEU B 1 32 ? 13.188 4.098 -3.68 1 93.06 32 LEU B N 1
ATOM 2162 C CA . LEU B 1 32 ? 13.336 5.074 -4.75 1 93.06 32 LEU B CA 1
ATOM 2163 C C . LEU B 1 32 ? 12.18 4.984 -5.738 1 93.06 32 LEU B C 1
ATOM 2165 O O . LEU B 1 32 ? 11.57 3.924 -5.887 1 93.06 32 LEU B O 1
ATOM 2169 N N . PRO B 1 33 ? 11.875 6.156 -6.312 1 91.44 33 PRO B N 1
ATOM 2170 C CA . PRO B 1 33 ? 10.977 6.031 -7.457 1 91.44 33 PRO B CA 1
ATOM 2171 C C . PRO B 1 33 ? 11.555 5.176 -8.578 1 91.44 33 PRO B C 1
ATOM 2173 O O . PRO B 1 33 ? 12.703 5.387 -8.992 1 91.44 33 PRO B O 1
ATOM 2176 N N . VAL B 1 34 ? 10.859 4.191 -9.047 1 93.56 34 VAL B N 1
ATOM 2177 C CA . VAL B 1 34 ? 11.234 3.33 -10.164 1 93.56 34 VAL B CA 1
ATOM 2178 C C . VAL B 1 34 ? 10.242 3.502 -11.305 1 93.56 34 VAL B C 1
ATOM 2180 O O . VAL B 1 34 ? 9.086 3.09 -11.195 1 93.56 34 VAL B O 1
ATOM 2183 N N . SER B 1 35 ? 10.695 4.117 -12.406 1 92.19 35 SER B N 1
ATOM 2184 C CA . SER B 1 35 ? 9.867 4.293 -13.594 1 92.19 35 SER B CA 1
ATOM 2185 C C . SER B 1 35 ? 9.867 3.039 -14.461 1 92.19 35 SER B C 1
ATOM 2187 O O . SER B 1 35 ? 10.93 2.518 -14.805 1 92.19 35 SER B O 1
ATOM 2189 N N . LEU B 1 36 ? 8.695 2.535 -14.797 1 93.94 36 LEU B N 1
ATOM 2190 C CA . LEU B 1 36 ? 8.531 1.357 -15.641 1 93.94 36 LEU B CA 1
ATOM 2191 C C . LEU B 1 36 ? 8.031 1.748 -17.031 1 93.94 36 LEU B C 1
ATOM 2193 O O . LEU B 1 36 ? 7.117 2.568 -17.156 1 93.94 36 LEU B O 1
ATOM 2197 N N . ALA B 1 37 ? 8.633 1.175 -18.016 1 94.75 37 ALA B N 1
ATOM 2198 C CA . ALA B 1 37 ? 8.242 1.478 -19.391 1 94.75 37 ALA B CA 1
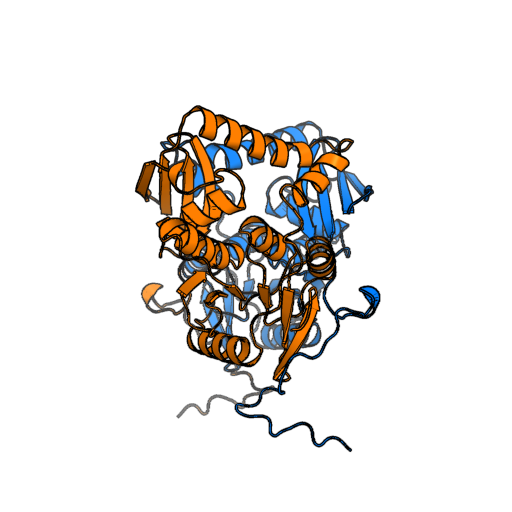ATOM 2199 C C . ALA B 1 37 ? 8.219 0.215 -20.25 1 94.75 37 ALA B C 1
ATOM 2201 O O . ALA B 1 37 ? 8.945 -0.741 -19.969 1 94.75 37 ALA B O 1
ATOM 2202 N N . LEU B 1 38 ? 7.297 0.156 -21.188 1 96.94 38 LEU B N 1
ATOM 2203 C CA . LEU B 1 38 ? 7.367 -0.759 -22.312 1 96.94 38 LEU B CA 1
ATOM 2204 C C . LEU B 1 38 ? 7.914 -0.051 -23.547 1 96.94 38 LEU B C 1
ATOM 2206 O O . LEU B 1 38 ? 7.266 0.848 -24.094 1 96.94 38 LEU B O 1
ATOM 2210 N N . ASN B 1 39 ? 9.047 -0.494 -24 1 96.81 39 ASN B N 1
ATOM 2211 C CA . ASN B 1 39 ? 9.742 0.277 -25.031 1 96.81 39 ASN B CA 1
ATOM 2212 C C . ASN B 1 39 ? 9.914 1.734 -24.625 1 96.81 39 ASN B C 1
ATOM 2214 O O . ASN B 1 39 ? 10.453 2.016 -23.547 1 96.81 39 ASN B O 1
ATOM 2218 N N . ASP B 1 40 ? 9.438 2.666 -25.422 1 91.94 40 ASP B N 1
ATOM 2219 C CA . ASP B 1 40 ? 9.562 4.082 -25.078 1 91.94 40 ASP B CA 1
ATOM 2220 C C . ASP B 1 40 ? 8.273 4.605 -24.438 1 91.94 40 ASP B C 1
ATOM 2222 O O . ASP B 1 40 ? 8.148 5.805 -24.188 1 91.94 40 ASP B O 1
ATOM 2226 N N . MET B 1 41 ? 7.402 3.697 -24.172 1 91.75 41 MET B N 1
ATOM 2227 C CA . MET B 1 41 ? 6.121 4.09 -23.594 1 91.75 41 MET B CA 1
ATOM 2228 C C . MET B 1 41 ? 6.168 4.023 -22.078 1 91.75 41 MET B C 1
ATOM 2230 O O . MET B 1 41 ? 6.348 2.951 -21.5 1 91.75 41 MET B O 1
ATOM 2234 N N . ALA B 1 42 ? 5.977 5.148 -21.453 1 88.94 42 ALA B N 1
ATOM 2235 C CA . ALA B 1 42 ? 5.922 5.207 -19.984 1 88.94 42 ALA B CA 1
ATOM 2236 C C . ALA B 1 42 ? 4.664 4.527 -19.453 1 88.94 42 ALA B C 1
ATOM 2238 O O . ALA B 1 42 ? 3.547 4.891 -19.844 1 88.94 42 ALA B O 1
ATOM 2239 N N . MET B 1 43 ? 4.832 3.594 -18.609 1 89.88 43 MET B N 1
ATOM 2240 C CA . MET B 1 43 ? 3.688 2.848 -18.094 1 89.88 43 MET B CA 1
ATOM 2241 C C . MET B 1 43 ? 3.33 3.303 -16.688 1 89.88 43 MET B C 1
ATOM 2243 O O . MET B 1 43 ? 2.17 3.213 -16.266 1 89.88 43 MET B O 1
ATOM 2247 N N . GLY B 1 44 ? 4.336 3.764 -15.883 1 86.5 44 GLY B N 1
ATOM 2248 C CA . GLY B 1 44 ? 4.086 4.246 -14.539 1 86.5 44 GLY B CA 1
ATOM 2249 C C . GLY B 1 44 ? 5.324 4.254 -13.664 1 86.5 44 GLY B C 1
ATOM 2250 O O . GLY B 1 44 ? 6.387 3.787 -14.078 1 86.5 44 GLY B O 1
ATOM 2251 N N . THR B 1 45 ? 5.211 4.891 -12.484 1 89.19 45 THR B N 1
ATOM 2252 C CA . THR B 1 45 ? 6.281 4.934 -11.5 1 89.19 45 THR B CA 1
ATOM 2253 C C . THR B 1 45 ? 5.812 4.34 -10.172 1 89.19 45 THR B C 1
ATOM 2255 O O . THR B 1 45 ? 4.703 4.621 -9.719 1 89.19 45 THR B O 1
ATOM 2258 N N . ILE B 1 46 ? 6.598 3.508 -9.617 1 90.25 46 ILE B N 1
ATOM 2259 C CA . ILE B 1 46 ? 6.312 2.957 -8.297 1 90.25 46 ILE B CA 1
ATOM 2260 C C . ILE B 1 46 ? 7.465 3.268 -7.344 1 90.25 46 ILE B C 1
ATOM 2262 O O . ILE B 1 46 ? 8.586 3.539 -7.785 1 90.25 46 ILE B O 1
ATOM 2266 N N . LEU B 1 47 ? 7.172 3.377 -6.082 1 91.62 47 LEU B N 1
ATOM 2267 C CA . LEU B 1 47 ? 8.227 3.42 -5.074 1 91.62 47 LEU B CA 1
ATOM 2268 C C . LEU B 1 47 ? 8.656 2.014 -4.672 1 91.62 47 LEU B C 1
ATOM 2270 O O . LEU B 1 47 ? 7.809 1.169 -4.359 1 91.62 47 LEU B O 1
ATOM 2274 N N . ALA B 1 48 ? 9.945 1.749 -4.742 1 95.31 48 ALA B N 1
ATOM 2275 C CA . ALA B 1 48 ? 10.414 0.395 -4.461 1 95.31 48 ALA B CA 1
ATOM 2276 C C . ALA B 1 48 ? 11.844 0.411 -3.922 1 95.31 48 ALA B C 1
ATOM 2278 O O . ALA B 1 48 ? 12.578 1.379 -4.125 1 95.31 48 ALA B O 1
ATOM 2279 N N . THR B 1 49 ? 12.164 -0.643 -3.184 1 95.56 49 THR B N 1
ATOM 2280 C CA . THR B 1 49 ? 13.57 -0.856 -2.852 1 95.56 49 THR B CA 1
ATOM 2281 C C . THR B 1 49 ? 14.398 -1.055 -4.117 1 95.56 49 THR B C 1
ATOM 2283 O O . THR B 1 49 ? 13.953 -1.698 -5.066 1 95.56 49 THR B O 1
ATOM 2286 N N . PRO B 1 50 ? 15.656 -0.514 -4.082 1 95.38 50 PRO B N 1
ATOM 2287 C CA . PRO B 1 50 ? 16.453 -0.529 -5.312 1 95.38 50 PRO B CA 1
ATOM 2288 C C . PRO B 1 50 ? 17.156 -1.86 -5.535 1 95.38 50 PRO B C 1
ATOM 2290 O O . PRO B 1 50 ? 18.344 -1.879 -5.867 1 95.38 50 PRO B O 1
ATOM 2293 N N . ASP B 1 51 ? 16.578 -2.938 -5.234 1 93.69 51 ASP B N 1
ATOM 2294 C CA . ASP B 1 51 ? 17.141 -4.27 -5.445 1 93.69 51 ASP B CA 1
ATOM 2295 C C . ASP B 1 51 ? 16.234 -5.109 -6.344 1 93.69 51 ASP B C 1
ATOM 2297 O O . ASP B 1 51 ? 15.031 -4.863 -6.422 1 93.69 51 ASP B O 1
ATOM 2301 N N . ALA B 1 52 ? 16.875 -6.051 -7.07 1 96.5 52 ALA B N 1
ATOM 2302 C CA . ALA B 1 52 ? 16.156 -7.02 -7.887 1 96.5 52 ALA B CA 1
ATOM 2303 C C . ALA B 1 52 ? 15.094 -6.328 -8.75 1 96.5 52 ALA B C 1
ATOM 2305 O O . ALA B 1 52 ? 13.922 -6.711 -8.734 1 96.5 52 ALA B O 1
ATOM 2306 N N . LEU B 1 53 ? 15.531 -5.324 -9.516 1 98.12 53 LEU B N 1
ATOM 2307 C CA . LEU B 1 53 ? 14.617 -4.477 -10.273 1 98.12 53 LEU B CA 1
ATOM 2308 C C . LEU B 1 53 ? 14.07 -5.219 -11.492 1 98.12 53 LEU B C 1
ATOM 2310 O O . LEU B 1 53 ? 12.93 -4.984 -11.906 1 98.12 53 LEU B O 1
ATOM 2314 N N . GLU B 1 54 ? 14.891 -6.105 -12.07 1 98.25 54 GLU B N 1
ATOM 2315 C CA . GLU B 1 54 ? 14.414 -6.844 -13.242 1 98.25 54 GLU B CA 1
ATOM 2316 C C . GLU B 1 54 ? 13.25 -7.758 -12.883 1 98.25 54 GLU B C 1
ATOM 2318 O O . GLU B 1 54 ? 12.18 -7.68 -13.492 1 98.25 54 GLU B O 1
ATOM 2323 N N . PRO B 1 55 ? 13.383 -8.57 -11.805 1 98.44 55 PRO B N 1
ATOM 2324 C CA . PRO B 1 55 ? 12.227 -9.375 -11.398 1 98.44 55 PRO B CA 1
ATOM 2325 C C . PRO B 1 55 ? 11.031 -8.523 -10.984 1 98.44 55 PRO B C 1
ATOM 2327 O O . PRO B 1 55 ? 9.883 -8.898 -11.242 1 98.44 55 PRO B O 1
ATOM 2330 N N . LEU B 1 56 ? 11.273 -7.395 -10.359 1 98.44 56 LEU B N 1
ATOM 2331 C CA . LEU B 1 56 ? 10.18 -6.504 -9.984 1 98.44 56 LEU B CA 1
ATOM 2332 C C . LEU B 1 56 ? 9.414 -6.035 -11.211 1 98.44 56 LEU B C 1
ATOM 2334 O O . LEU B 1 56 ? 8.18 -6.117 -11.25 1 98.44 56 LEU B O 1
ATOM 2338 N N . ALA B 1 57 ? 10.156 -5.59 -12.227 1 98.38 57 ALA B N 1
ATOM 2339 C CA . ALA B 1 57 ? 9.531 -5.066 -13.438 1 98.38 57 ALA B CA 1
ATOM 2340 C C . ALA B 1 57 ? 8.773 -6.16 -14.18 1 98.38 57 ALA B C 1
ATOM 2342 O O . ALA B 1 57 ? 7.637 -5.949 -14.617 1 98.38 57 ALA B O 1
ATOM 2343 N N . LEU B 1 58 ? 9.398 -7.309 -14.305 1 98.31 58 LEU B N 1
ATOM 2344 C CA . LEU B 1 58 ? 8.766 -8.438 -14.977 1 98.31 58 LEU B CA 1
ATOM 2345 C C . LEU B 1 58 ? 7.5 -8.875 -14.242 1 98.31 58 LEU B C 1
ATOM 2347 O O . LEU B 1 58 ? 6.445 -9.039 -14.859 1 98.31 58 LEU B O 1
ATOM 2351 N N . GLY B 1 59 ? 7.633 -9.023 -12.922 1 98.25 59 GLY B N 1
ATOM 2352 C CA . GLY B 1 59 ? 6.496 -9.438 -12.117 1 98.25 59 GLY B CA 1
ATOM 2353 C C . GLY B 1 59 ? 5.352 -8.438 -12.156 1 98.25 59 GLY B C 1
ATOM 2354 O O . GLY B 1 59 ? 4.184 -8.836 -12.25 1 98.25 59 GLY B O 1
ATOM 2355 N N . HIS B 1 60 ? 5.707 -7.172 -12.055 1 97 60 HIS B N 1
ATOM 2356 C CA . HIS B 1 60 ? 4.695 -6.125 -12.133 1 97 60 HIS B CA 1
ATOM 2357 C C . HIS B 1 60 ? 3.986 -6.145 -13.484 1 97 60 HIS B C 1
ATOM 2359 O O . HIS B 1 60 ? 2.754 -6.109 -13.539 1 97 60 HIS B O 1
ATOM 2365 N N . ALA B 1 61 ? 4.734 -6.223 -14.57 1 96.75 61 ALA B N 1
ATOM 2366 C CA . ALA B 1 61 ? 4.164 -6.246 -15.914 1 96.75 61 ALA B CA 1
ATOM 2367 C C . ALA B 1 61 ? 3.244 -7.445 -16.109 1 96.75 61 ALA B C 1
ATOM 2369 O O . ALA B 1 61 ? 2.184 -7.332 -16.719 1 96.75 61 ALA B O 1
ATOM 2370 N N . PHE B 1 62 ? 3.635 -8.547 -15.602 1 95.94 62 PHE B N 1
ATOM 2371 C CA . PHE B 1 62 ? 2.854 -9.781 -15.672 1 95.94 62 PHE B CA 1
ATOM 2372 C C . PHE B 1 62 ? 1.581 -9.656 -14.844 1 95.94 62 PHE B C 1
ATOM 2374 O O . PHE B 1 62 ? 0.486 -9.945 -15.328 1 95.94 62 PHE B O 1
ATOM 2381 N N . SER B 1 63 ? 1.718 -9.156 -13.602 1 92.69 63 SER B N 1
ATOM 2382 C CA . SER B 1 63 ? 0.599 -9.031 -12.672 1 92.69 63 SER B CA 1
ATOM 2383 C C . SER B 1 63 ? -0.426 -8.016 -13.172 1 92.69 63 SER B C 1
ATOM 2385 O O . SER B 1 63 ? -1.63 -8.195 -12.969 1 92.69 63 SER B O 1
ATOM 2387 N N . GLU B 1 64 ? 0.053 -7.008 -13.844 1 89.75 64 GLU B N 1
ATOM 2388 C CA . GLU B 1 64 ? -0.825 -5.957 -14.359 1 89.75 64 GLU B CA 1
ATOM 2389 C C . GLU B 1 64 ? -1.4 -6.332 -15.719 1 89.75 64 GLU B C 1
ATOM 2391 O O . GLU B 1 64 ? -2.205 -5.59 -16.281 1 89.75 64 GLU B O 1
ATOM 2396 N N . GLY B 1 65 ? -0.927 -7.398 -16.25 1 91.06 65 GLY B N 1
ATOM 2397 C CA . GLY B 1 65 ? -1.457 -7.887 -17.516 1 91.06 65 GLY B CA 1
ATOM 2398 C C . GLY B 1 65 ? -0.81 -7.242 -18.719 1 91.06 65 GLY B C 1
ATOM 2399 O O . GLY B 1 65 ? -1.328 -7.34 -19.844 1 91.06 65 GLY B O 1
ATOM 2400 N N . TRP B 1 66 ? 0.335 -6.477 -18.531 1 94.12 66 TRP B N 1
ATOM 2401 C CA . TRP B 1 66 ? 1.043 -5.898 -19.672 1 94.12 66 TRP B CA 1
ATOM 2402 C C . TRP B 1 66 ? 1.627 -6.988 -20.562 1 94.12 66 TRP B C 1
ATOM 2404 O O . TRP B 1 66 ? 1.699 -6.828 -21.781 1 94.12 66 TRP B O 1
ATOM 2414 N N . ILE B 1 67 ? 2.1 -8.047 -19.891 1 96.06 67 ILE B N 1
ATOM 2415 C CA . ILE B 1 67 ? 2.617 -9.234 -20.562 1 96.06 67 ILE B CA 1
ATOM 2416 C C . ILE B 1 67 ? 1.931 -10.484 -20.016 1 96.06 67 ILE B C 1
ATOM 2418 O O . ILE B 1 67 ? 1.375 -10.461 -18.922 1 96.06 67 ILE B O 1
ATOM 2422 N N . GLN B 1 68 ? 1.987 -11.539 -20.797 1 93.56 68 GLN B N 1
ATOM 2423 C CA . GLN B 1 68 ? 1.369 -12.797 -20.391 1 93.56 68 GLN B CA 1
ATOM 2424 C C . GLN B 1 68 ? 2.412 -13.898 -20.25 1 93.56 68 GLN B C 1
ATOM 2426 O O . GLN B 1 68 ? 2.174 -14.898 -19.578 1 93.56 68 GLN B O 1
ATOM 2431 N N . ARG B 1 69 ? 3.502 -13.625 -20.953 1 96.19 69 ARG B N 1
ATOM 2432 C CA . ARG B 1 69 ? 4.582 -14.609 -20.984 1 96.19 69 ARG B CA 1
ATOM 2433 C C . ARG B 1 69 ? 5.945 -13.93 -20.953 1 96.19 69 ARG B C 1
ATOM 2435 O O . ARG B 1 69 ? 6.098 -12.812 -21.438 1 96.19 69 ARG B O 1
ATOM 2442 N N . ARG B 1 70 ? 6.906 -14.703 -20.453 1 97.56 70 ARG B N 1
ATOM 2443 C CA . ARG B 1 70 ? 8.258 -14.172 -20.344 1 97.56 70 ARG B CA 1
ATOM 2444 C C . ARG B 1 70 ? 8.844 -13.852 -21.719 1 97.56 70 ARG B C 1
ATOM 2446 O O . ARG B 1 70 ? 9.57 -12.875 -21.875 1 97.56 70 ARG B O 1
ATOM 2453 N N . ASP B 1 71 ? 8.578 -14.609 -22.719 1 97.62 71 ASP B N 1
ATOM 2454 C CA . ASP B 1 71 ? 9.219 -14.508 -24.031 1 97.62 71 ASP B CA 1
ATOM 2455 C C . ASP B 1 71 ? 8.695 -13.297 -24.797 1 97.62 71 ASP B C 1
ATOM 2457 O O . ASP B 1 71 ? 9.219 -12.953 -25.859 1 97.62 71 ASP B O 1
ATOM 2461 N N . GLN B 1 72 ? 7.719 -12.617 -24.25 1 98.31 72 GLN B N 1
ATOM 2462 C CA . GLN B 1 72 ? 7.219 -11.383 -24.859 1 98.31 72 GLN B CA 1
ATOM 2463 C C . GLN B 1 72 ? 8.164 -10.219 -24.594 1 98.31 72 GLN B C 1
ATOM 2465 O O . GLN B 1 72 ? 8.055 -9.164 -25.219 1 98.31 72 GLN B O 1
ATOM 2470 N N . VAL B 1 73 ? 9.086 -10.43 -23.641 1 98.69 73 VAL B N 1
ATOM 2471 C CA . VAL B 1 73 ? 10.078 -9.414 -23.312 1 98.69 73 VAL B CA 1
ATOM 2472 C C . VAL B 1 73 ? 11.438 -9.828 -23.875 1 98.69 73 VAL B C 1
ATOM 2474 O O . VAL B 1 73 ? 12.031 -10.805 -23.422 1 98.69 73 VAL B O 1
ATOM 2477 N N . SER B 1 74 ? 11.922 -9.062 -24.797 1 98.44 74 SER B N 1
ATOM 2478 C CA . SER B 1 74 ? 13.156 -9.438 -25.484 1 98.44 74 SER B CA 1
ATOM 2479 C C . SER B 1 74 ? 14.375 -8.938 -24.719 1 98.44 74 SER B C 1
ATOM 2481 O O . SER B 1 74 ? 15.461 -9.516 -24.828 1 98.44 74 SER B O 1
ATOM 2483 N N . ALA B 1 75 ? 14.219 -7.816 -24.016 1 98.38 75 ALA B N 1
ATOM 2484 C CA . ALA B 1 75 ? 15.328 -7.242 -23.25 1 98.38 75 ALA B CA 1
ATOM 2485 C C . ALA B 1 75 ? 14.812 -6.402 -22.094 1 98.38 75 ALA B C 1
ATOM 2487 O O . ALA B 1 75 ? 13.688 -5.898 -22.141 1 98.38 75 ALA B O 1
ATOM 2488 N N . ILE B 1 76 ? 15.617 -6.328 -21.094 1 98.5 76 ILE B N 1
ATOM 2489 C CA . ILE B 1 76 ? 15.367 -5.477 -19.938 1 98.5 76 ILE B CA 1
ATOM 2490 C C . ILE B 1 76 ? 16.531 -4.504 -19.75 1 98.5 76 ILE B C 1
ATOM 2492 O O . ILE B 1 76 ? 17.688 -4.926 -19.656 1 98.5 76 ILE B O 1
ATOM 2496 N N . GLN B 1 77 ? 16.172 -3.213 -19.75 1 97.94 77 GLN B N 1
ATOM 2497 C CA . GLN B 1 77 ? 17.203 -2.186 -19.609 1 97.94 77 GLN B CA 1
ATOM 2498 C C . GLN B 1 77 ? 17.016 -1.386 -18.328 1 97.94 77 GLN B C 1
ATOM 2500 O O . GLN B 1 77 ? 15.922 -0.873 -18.062 1 97.94 77 GLN B O 1
ATOM 2505 N N . LEU B 1 78 ? 18.047 -1.386 -17.609 1 97.06 78 LEU B N 1
ATOM 2506 C CA . LEU B 1 78 ? 18.062 -0.586 -16.375 1 97.06 78 LEU B CA 1
ATOM 2507 C C . LEU B 1 78 ? 18.859 0.694 -16.578 1 97.06 78 LEU B C 1
ATOM 2509 O O . LEU B 1 78 ? 19.938 0.671 -17.188 1 97.06 78 LEU B O 1
ATOM 2513 N N . SER B 1 79 ? 18.297 1.848 -16.109 1 95.5 79 SER B N 1
ATOM 2514 C CA . SER B 1 79 ? 19.031 3.107 -16.172 1 95.5 79 SER B CA 1
ATOM 2515 C C . SER B 1 79 ? 18.797 3.934 -14.906 1 95.5 79 SER B C 1
ATOM 2517 O O . SER B 1 79 ? 17.844 3.701 -14.164 1 95.5 79 SER B O 1
ATOM 2519 N N . ARG B 1 80 ? 19.734 4.77 -14.648 1 92.56 80 ARG B N 1
ATOM 2520 C CA . ARG B 1 80 ? 19.625 5.695 -13.531 1 92.56 80 ARG B CA 1
ATOM 2521 C C . ARG B 1 80 ? 19.047 7.035 -13.977 1 92.56 80 ARG B C 1
ATOM 2523 O O . ARG B 1 80 ? 19.391 7.535 -15.047 1 92.56 80 ARG B O 1
ATOM 2530 N N . LEU B 1 81 ? 18.172 7.496 -13.148 1 88.75 81 LEU B N 1
ATOM 2531 C CA . LEU B 1 81 ? 17.625 8.828 -13.344 1 88.75 81 LEU B CA 1
ATOM 2532 C C . LEU B 1 81 ? 18.125 9.797 -12.281 1 88.75 81 LEU B C 1
ATOM 2534 O O . LEU B 1 81 ? 18.797 9.375 -11.328 1 88.75 81 LEU B O 1
ATOM 2538 N N . ARG B 1 82 ? 17.891 11.062 -12.438 1 83.44 82 ARG B N 1
ATOM 2539 C CA . ARG B 1 82 ? 18.297 12.062 -11.461 1 83.44 82 ARG B CA 1
ATOM 2540 C C . ARG B 1 82 ? 17.734 11.75 -10.086 1 83.44 82 ARG B C 1
ATOM 2542 O O . ARG B 1 82 ? 18.422 11.859 -9.078 1 83.44 82 ARG B O 1
ATOM 2549 N N . HIS B 1 83 ? 16.5 11.406 -10.109 1 81.62 83 HIS B N 1
ATOM 2550 C CA . HIS B 1 83 ? 15.82 11.102 -8.852 1 81.62 83 HIS B CA 1
ATOM 2551 C C . HIS B 1 83 ? 15.188 9.719 -8.883 1 81.62 83 HIS B C 1
ATOM 2553 O O . HIS B 1 83 ? 13.977 9.578 -8.703 1 81.62 83 HIS B O 1
ATOM 2559 N N . GLY B 1 84 ? 15.953 8.734 -9.117 1 91.25 84 GLY B N 1
ATOM 2560 C CA . GLY B 1 84 ? 15.406 7.387 -9.094 1 91.25 84 GLY B CA 1
ATOM 2561 C C . GLY B 1 84 ? 16 6.477 -10.156 1 91.25 84 GLY B C 1
ATOM 2562 O O . GLY B 1 84 ? 17.156 6.637 -10.539 1 91.25 84 GLY B O 1
ATOM 2563 N N . LEU B 1 85 ? 15.219 5.398 -10.484 1 94.44 85 LEU B N 1
ATOM 2564 C CA . LEU B 1 85 ? 15.648 4.379 -11.438 1 94.44 85 LEU B CA 1
ATOM 2565 C C . LEU B 1 85 ? 14.586 4.164 -12.516 1 94.44 85 LEU B C 1
ATOM 2567 O O . LEU B 1 85 ? 13.438 4.582 -12.359 1 94.44 85 LEU B O 1
ATOM 2571 N N . ALA B 1 86 ? 15.055 3.674 -13.609 1 94.81 86 ALA B N 1
ATOM 2572 C CA . ALA B 1 86 ? 14.133 3.32 -14.688 1 94.81 86 ALA B CA 1
ATOM 2573 C C . ALA B 1 86 ? 14.383 1.896 -15.172 1 94.81 86 ALA B C 1
ATOM 2575 O O . ALA B 1 86 ? 15.531 1.462 -15.281 1 94.81 86 ALA B O 1
ATOM 2576 N N . VAL B 1 87 ? 13.328 1.194 -15.406 1 97.31 87 VAL B N 1
ATOM 2577 C CA . VAL B 1 87 ? 13.391 -0.129 -16.016 1 97.31 87 VAL B CA 1
ATOM 2578 C C . VAL B 1 87 ? 12.531 -0.157 -17.281 1 97.31 87 VAL B C 1
ATOM 2580 O O . VAL B 1 87 ? 11.328 0.119 -17.219 1 97.31 87 VAL B O 1
ATOM 2583 N N . ARG B 1 88 ? 13.117 -0.461 -18.375 1 97.69 88 ARG B N 1
ATOM 2584 C CA . ARG B 1 88 ? 12.43 -0.579 -19.656 1 97.69 88 ARG B CA 1
ATOM 2585 C C . ARG B 1 88 ? 12.383 -2.031 -20.125 1 97.69 88 ARG B C 1
ATOM 2587 O O . ARG B 1 88 ? 13.406 -2.715 -20.141 1 97.69 88 ARG B O 1
ATOM 2594 N N . LEU B 1 89 ? 11.188 -2.482 -20.375 1 98.5 89 LEU B N 1
ATOM 2595 C CA . LEU B 1 89 ? 10.992 -3.789 -21 1 98.5 89 LEU B CA 1
ATOM 2596 C C . LEU B 1 89 ? 10.789 -3.65 -22.5 1 98.5 89 LEU B C 1
ATOM 2598 O O . LEU B 1 89 ? 9.898 -2.93 -22.953 1 98.5 89 LEU B O 1
ATOM 2602 N N . ASP B 1 90 ? 11.633 -4.309 -23.266 1 98.62 90 ASP B N 1
ATOM 2603 C CA . ASP B 1 90 ? 11.461 -4.316 -24.719 1 98.62 90 ASP B CA 1
ATOM 2604 C C . ASP B 1 90 ? 10.453 -5.383 -25.141 1 98.62 90 ASP B C 1
ATOM 2606 O O . ASP B 1 90 ? 10.648 -6.57 -24.891 1 98.62 90 ASP B O 1
ATOM 2610 N N . VAL B 1 91 ? 9.375 -4.914 -25.75 1 98.5 91 VAL B N 1
ATOM 2611 C CA . VAL B 1 91 ? 8.297 -5.785 -26.188 1 98.5 91 VAL B CA 1
ATOM 2612 C C . VAL B 1 91 ? 7.879 -5.406 -27.609 1 98.5 91 VAL B C 1
ATOM 2614 O O . VAL B 1 91 ? 8.406 -4.453 -28.188 1 98.5 91 VAL B O 1
ATOM 2617 N N . SER B 1 92 ? 7 -6.164 -28.266 1 98.38 92 SER B N 1
ATOM 2618 C CA . SER B 1 92 ? 6.461 -5.77 -29.562 1 98.38 92 SER B CA 1
ATOM 2619 C C . SER B 1 92 ? 5.641 -4.488 -29.453 1 98.38 92 SER B C 1
ATOM 2621 O O . SER B 1 92 ? 5.02 -4.23 -28.406 1 98.38 92 SER B O 1
ATOM 2623 N N . GLU B 1 93 ? 5.625 -3.744 -30.5 1 96.94 93 GLU B N 1
ATOM 2624 C CA . GLU B 1 93 ? 4.863 -2.496 -30.516 1 96.94 93 GLU B CA 1
ATOM 2625 C C . GLU B 1 93 ? 3.381 -2.752 -30.266 1 96.94 93 GLU B C 1
ATOM 2627 O O . GLU B 1 93 ? 2.717 -1.968 -29.578 1 96.94 93 GLU B O 1
ATOM 2632 N N . SER B 1 94 ? 2.971 -3.805 -30.828 1 96.69 94 SER B N 1
ATOM 2633 C CA . SER B 1 94 ? 1.565 -4.164 -30.656 1 96.69 94 SER B CA 1
ATOM 2634 C C . SER B 1 94 ? 1.242 -4.449 -29.188 1 96.69 94 SER B C 1
ATOM 2636 O O . SER B 1 94 ? 0.203 -4.02 -28.688 1 96.69 94 SER B O 1
ATOM 2638 N N . LEU B 1 95 ? 2.113 -5.121 -28.516 1 96.69 95 LEU B N 1
ATOM 2639 C CA . LEU B 1 95 ? 1.917 -5.441 -27.109 1 96.69 95 LEU B CA 1
ATOM 2640 C C . LEU B 1 95 ? 1.933 -4.18 -26.25 1 96.69 95 LEU B C 1
ATOM 2642 O O . LEU B 1 95 ? 1.116 -4.031 -25.344 1 96.69 95 LEU B O 1
ATOM 2646 N N . ALA B 1 96 ? 2.814 -3.307 -26.547 1 95.75 96 ALA B N 1
ATOM 2647 C CA . ALA B 1 96 ? 2.906 -2.051 -25.797 1 95.75 96 ALA B CA 1
ATOM 2648 C C . ALA B 1 96 ? 1.627 -1.233 -25.938 1 95.75 96 ALA B C 1
ATOM 2650 O O . ALA B 1 96 ? 1.12 -0.684 -24.969 1 95.75 96 ALA B O 1
ATOM 2651 N N . ARG B 1 97 ? 1.107 -1.161 -27.109 1 93.5 97 ARG B N 1
ATOM 2652 C CA . ARG B 1 97 ? -0.111 -0.404 -27.375 1 93.5 97 ARG B CA 1
ATOM 2653 C C . ARG B 1 97 ? -1.304 -1.01 -26.656 1 93.5 97 ARG B C 1
ATOM 2655 O O . ARG B 1 97 ? -2.115 -0.286 -26.062 1 93.5 97 ARG B O 1
ATOM 2662 N N . GLN B 1 98 ? -1.389 -2.287 -26.672 1 92.25 98 GLN B N 1
ATOM 2663 C CA . GLN B 1 98 ? -2.473 -2.988 -25.984 1 92.25 98 GLN B CA 1
ATOM 2664 C C . GLN B 1 98 ? -2.418 -2.754 -24.484 1 92.25 98 GLN B C 1
ATOM 2666 O O . GLN B 1 98 ? -3.443 -2.496 -23.844 1 92.25 98 GLN B O 1
ATOM 2671 N N . ALA B 1 99 ? -1.261 -2.869 -23.922 1 90.75 99 ALA B N 1
ATOM 2672 C CA . ALA B 1 99 ? -1.063 -2.666 -22.5 1 90.75 99 ALA B CA 1
ATOM 2673 C C . ALA B 1 99 ? -1.456 -1.251 -22.078 1 90.75 99 ALA B C 1
ATOM 2675 O O . ALA B 1 99 ? -2.086 -1.054 -21.031 1 90.75 99 ALA B O 1
ATOM 2676 N N . GLN B 1 100 ? -1.094 -0.303 -22.859 1 85.62 100 GLN B N 1
ATOM 2677 C CA . GLN B 1 100 ? -1.414 1.09 -22.578 1 85.62 100 GLN B CA 1
ATOM 2678 C C . GLN B 1 100 ? -2.92 1.329 -22.609 1 85.62 100 GLN B C 1
ATOM 2680 O O . GLN B 1 100 ? -3.461 2.062 -21.781 1 85.62 100 GLN B O 1
ATOM 2685 N N . GLN B 1 101 ? -3.516 0.77 -23.562 1 80.81 101 GLN B N 1
ATOM 2686 C CA . GLN B 1 101 ? -4.965 0.904 -23.688 1 80.81 101 GLN B CA 1
ATOM 2687 C C . GLN B 1 101 ? -5.676 0.292 -22.484 1 80.81 101 GLN B C 1
ATOM 2689 O O . GLN B 1 101 ? -6.629 0.872 -21.969 1 80.81 101 GLN B O 1
ATOM 2694 N N . HIS B 1 102 ? -5.168 -0.786 -22.062 1 76.12 102 HIS B N 1
ATOM 2695 C CA . HIS B 1 102 ? -5.73 -1.455 -20.891 1 76.12 102 HIS B CA 1
ATOM 2696 C C . HIS 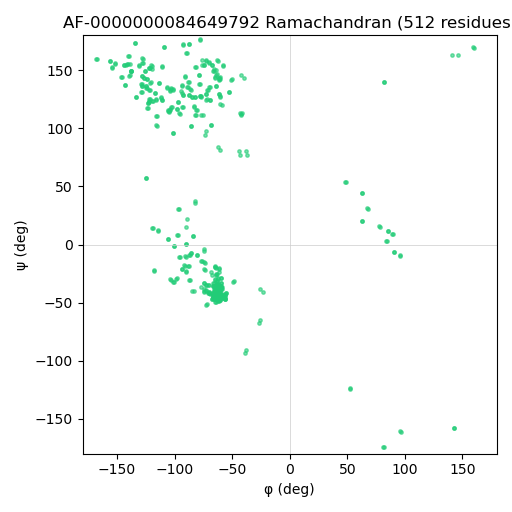B 1 102 ? -5.586 -0.598 -19.641 1 76.12 102 HIS B C 1
ATOM 2698 O O . HIS B 1 102 ? -6.512 -0.504 -18.844 1 76.12 102 HIS B O 1
ATOM 2704 N N . ARG B 1 103 ? -4.48 -0.031 -19.547 1 72.81 103 ARG B N 1
ATOM 2705 C CA . ARG B 1 103 ? -4.211 0.829 -18.391 1 72.81 103 ARG B CA 1
ATOM 2706 C C . ARG B 1 103 ? -5.141 2.039 -18.391 1 72.81 103 ARG B C 1
ATOM 2708 O O . ARG B 1 103 ? -5.66 2.42 -17.328 1 72.81 103 ARG B O 1
ATOM 2715 N N . ARG B 1 104 ? -5.316 2.611 -19.547 1 61.97 104 ARG B N 1
ATOM 2716 C CA . ARG B 1 104 ? -6.172 3.787 -19.672 1 61.97 104 ARG B CA 1
ATOM 2717 C C . ARG B 1 104 ? -7.625 3.445 -19.359 1 61.97 104 ARG B C 1
ATOM 2719 O O . ARG B 1 104 ? -8.312 4.219 -18.688 1 61.97 104 ARG B O 1
ATOM 2726 N N . VAL B 1 105 ? -7.984 2.299 -19.859 1 54.31 105 VAL B N 1
ATOM 2727 C CA . VAL B 1 105 ? -9.359 1.86 -19.625 1 54.31 105 VAL B CA 1
ATOM 2728 C C . VAL B 1 105 ? -9.578 1.614 -18.141 1 54.31 105 VAL B C 1
ATOM 2730 O O . VAL B 1 105 ? -10.594 2.027 -17.578 1 54.31 105 VAL B O 1
ATOM 2733 N N . ALA B 1 106 ? -8.586 1.044 -17.578 1 59.38 106 ALA B N 1
ATOM 2734 C CA . ALA B 1 106 ? -8.68 0.787 -16.141 1 59.38 106 ALA B CA 1
ATOM 2735 C C . ALA B 1 106 ? -8.766 2.092 -15.359 1 59.38 106 ALA B C 1
ATOM 2737 O O . ALA B 1 106 ? -9.523 2.189 -14.391 1 59.38 106 ALA B O 1
ATOM 2738 N N . ALA B 1 107 ? -8.016 3.043 -15.914 1 55.81 107 ALA B N 1
ATOM 2739 C CA . ALA B 1 107 ? -8.016 4.355 -15.266 1 55.81 107 ALA B CA 1
ATOM 2740 C C . ALA B 1 107 ? -9.328 5.094 -15.539 1 55.81 107 ALA B C 1
ATOM 2742 O O . ALA B 1 107 ? -9.828 5.824 -14.68 1 55.81 107 ALA B O 1
ATOM 2743 N N . SER B 1 108 ? -9.789 4.93 -16.891 1 46.84 108 SER B N 1
ATOM 2744 C CA . SER B 1 108 ? -11 5.609 -17.328 1 46.84 108 SER B CA 1
ATOM 2745 C C . SER B 1 108 ? -12.242 4.977 -16.719 1 46.84 108 SER B C 1
ATOM 2747 O O . SER B 1 108 ? -13.203 5.676 -16.391 1 46.84 108 SER B O 1
ATOM 2749 N N . VAL B 1 109 ? -12.281 3.682 -16.891 1 44.03 109 VAL B N 1
ATOM 2750 C CA . VAL B 1 109 ? -13.438 2.986 -16.328 1 44.03 109 VAL B CA 1
ATOM 2751 C C . VAL B 1 109 ? -13.648 3.414 -14.883 1 44.03 109 VAL B C 1
ATOM 2753 O O . VAL B 1 109 ? -14.781 3.52 -14.414 1 44.03 109 VAL B O 1
ATOM 2756 N N . SER B 1 110 ? -12.523 3.684 -14.297 1 40.78 110 SER B N 1
ATOM 2757 C CA . SER B 1 110 ? -12.688 4.23 -12.953 1 40.78 110 SER B CA 1
ATOM 2758 C C . SER B 1 110 ? -13.406 5.578 -12.992 1 40.78 110 SER B C 1
ATOM 2760 O O . SER B 1 110 ? -13.969 6.012 -11.984 1 40.78 110 SER B O 1
ATOM 2762 N N . SER B 1 111 ? -13.25 6.297 -14.195 1 36.03 111 SER B N 1
ATOM 2763 C CA . SER B 1 111 ? -13.797 7.641 -14.359 1 36.03 111 SER B CA 1
ATOM 2764 C C . SER B 1 111 ? -15.273 7.598 -14.75 1 36.03 111 SER B C 1
ATOM 2766 O O . SER B 1 111 ? -15.977 8.602 -14.656 1 36.03 111 SER B O 1
ATOM 2768 N N . CYS B 1 112 ? -15.688 6.738 -15.578 1 36.22 112 CYS B N 1
ATOM 2769 C CA . CYS B 1 112 ? -17.078 6.84 -16.016 1 36.22 112 CYS B CA 1
ATOM 2770 C C . CYS B 1 112 ? -18.031 6.398 -14.906 1 36.22 112 CYS B C 1
ATOM 2772 O O . CYS B 1 112 ? -17.922 5.277 -14.406 1 36.22 112 CYS B O 1
ATOM 2774 N N . GLY B 1 113 ? -18.516 7.168 -14.156 1 33.19 113 GLY B N 1
ATOM 2775 C CA . GLY B 1 113 ? -19.578 7.066 -13.164 1 33.19 113 GLY B CA 1
ATOM 2776 C C . GLY B 1 113 ? -20.578 5.961 -13.461 1 33.19 113 GLY B C 1
ATOM 2777 O O . GLY B 1 113 ? -21.078 5.309 -12.539 1 33.19 113 GLY B O 1
ATOM 2778 N N . ALA B 1 114 ? -21.359 6.109 -14.633 1 31.67 114 ALA B N 1
ATOM 2779 C CA . ALA B 1 114 ? -22.422 5.195 -15.07 1 31.67 114 ALA B CA 1
ATOM 2780 C C . ALA B 1 114 ? -21.844 3.809 -15.359 1 31.67 114 ALA B C 1
ATOM 2782 O O . ALA B 1 114 ? -22.594 2.863 -15.609 1 31.67 114 ALA B O 1
ATOM 2783 N N . CYS B 1 115 ? -20.578 3.729 -15.688 1 33.66 115 CYS B N 1
ATOM 2784 C CA . CYS B 1 115 ? -19.984 2.449 -16.047 1 33.66 115 CYS B CA 1
ATOM 2785 C C . CYS B 1 115 ? -19.438 1.732 -14.812 1 33.66 115 CYS B C 1
ATOM 2787 O O . CYS B 1 115 ? -18.25 1.441 -14.734 1 33.66 115 CYS B O 1
ATOM 2789 N N . GLY B 1 116 ? -19.797 1.966 -13.773 1 36.09 116 GLY B N 1
ATOM 2790 C CA . GLY B 1 116 ? -19.547 1.279 -12.516 1 36.09 116 GLY B CA 1
ATOM 2791 C C . GLY B 1 116 ? -19.156 -0.177 -12.695 1 36.09 116 GLY B C 1
ATOM 2792 O O . GLY B 1 116 ? -18.328 -0.705 -11.953 1 36.09 116 GLY B O 1
ATOM 2793 N N . ALA B 1 117 ? -19.828 -0.781 -13.602 1 39.47 117 ALA B N 1
ATOM 2794 C CA . ALA B 1 117 ? -19.703 -2.205 -13.898 1 39.47 117 ALA B CA 1
ATOM 2795 C C . ALA B 1 117 ? -18.312 -2.541 -14.422 1 39.47 117 ALA B C 1
ATOM 2797 O O . ALA B 1 117 ? -17.75 -3.59 -14.094 1 39.47 117 ALA B O 1
ATOM 2798 N N . SER B 1 118 ? -17.828 -1.605 -15.133 1 43.16 118 SER B N 1
ATOM 2799 C CA . SER B 1 118 ? -16.562 -1.91 -15.797 1 43.16 118 SER B CA 1
ATOM 2800 C C . SER B 1 118 ? -15.391 -1.834 -14.82 1 43.16 118 SER B C 1
ATOM 2802 O O . SER B 1 118 ? -14.445 -2.613 -14.914 1 43.16 118 SER B O 1
ATOM 2804 N N . ASP B 1 119 ? -15.5 -0.84 -13.891 1 48.28 119 ASP B N 1
ATOM 2805 C CA . ASP B 1 119 ? -14.398 -0.609 -12.969 1 48.28 119 ASP B CA 1
ATOM 2806 C C . ASP B 1 119 ? -14.211 -1.797 -12.023 1 48.28 119 ASP B C 1
ATOM 2808 O O . ASP B 1 119 ? -13.086 -2.256 -11.812 1 48.28 119 ASP B O 1
ATOM 2812 N N . GLU B 1 120 ? -15.445 -2.146 -11.539 1 52.78 120 GLU B N 1
ATOM 2813 C CA . GLU B 1 120 ? -15.43 -3.34 -10.695 1 52.78 120 GLU B CA 1
ATOM 2814 C C . GLU B 1 120 ? -14.969 -4.562 -11.484 1 52.78 120 GLU B C 1
ATOM 2816 O O . GLU B 1 120 ? -14.266 -5.422 -10.953 1 52.78 120 GLU B O 1
ATOM 2821 N N . ALA B 1 121 ? -15.336 -4.52 -12.703 1 53.44 121 ALA B N 1
ATOM 2822 C CA . ALA B 1 121 ? -14.977 -5.629 -13.586 1 53.44 121 ALA B CA 1
ATOM 2823 C C . ALA B 1 121 ? -13.461 -5.707 -13.773 1 53.44 121 ALA B C 1
ATOM 2825 O O . ALA B 1 121 ? -12.898 -6.801 -13.883 1 53.44 121 ALA B O 1
ATOM 2826 N N . GLN B 1 122 ? -12.953 -4.535 -13.68 1 56.88 122 GLN B N 1
ATOM 2827 C CA . GLN B 1 122 ? -11.516 -4.531 -13.883 1 56.88 122 GLN B CA 1
ATOM 2828 C C . GLN B 1 122 ? -10.781 -5.129 -12.688 1 56.88 122 GLN B C 1
ATOM 2830 O O . GLN B 1 122 ? -9.766 -5.809 -12.844 1 56.88 122 GLN B O 1
ATOM 2835 N N . LEU B 1 123 ? -11.43 -4.816 -11.539 1 59.47 123 LEU B N 1
ATOM 2836 C CA . LEU B 1 123 ? -10.82 -5.398 -10.352 1 59.47 123 LEU B CA 1
ATOM 2837 C C . LEU B 1 123 ? -10.828 -6.922 -10.43 1 59.47 123 LEU B C 1
ATOM 2839 O O . LEU B 1 123 ? -9.945 -7.582 -9.867 1 59.47 123 LEU B O 1
ATOM 2843 N N . PHE B 1 124 ? -11.688 -7.359 -11.242 1 66.31 124 PHE B N 1
ATOM 2844 C CA . PHE B 1 124 ? -11.812 -8.812 -11.281 1 66.31 124 PHE B CA 1
ATOM 2845 C C . PHE B 1 124 ? -11.375 -9.352 -12.641 1 66.31 124 PHE B C 1
ATOM 2847 O O . PHE B 1 124 ? -11.555 -10.539 -12.922 1 66.31 124 PHE B O 1
ATOM 2854 N N . ALA B 1 125 ? -10.742 -8.367 -13.312 1 63.62 125 ALA B N 1
ATOM 2855 C CA . ALA B 1 125 ? -10.25 -8.797 -14.617 1 63.62 125 ALA B CA 1
ATOM 2856 C C . ALA B 1 125 ? -9.094 -9.773 -14.469 1 63.62 125 ALA B C 1
ATOM 2858 O O . ALA B 1 125 ? -8.234 -9.602 -13.602 1 63.62 125 ALA B O 1
ATOM 2859 N N . GLY B 1 126 ? -9.141 -10.812 -15.234 1 67.81 126 GLY B N 1
ATOM 2860 C CA . GLY B 1 126 ? -8.055 -11.789 -15.289 1 67.81 126 GLY B CA 1
ATOM 2861 C C . GLY B 1 126 ? -8.227 -12.922 -14.289 1 67.81 126 GLY B C 1
ATOM 2862 O O . GLY B 1 126 ? -7.457 -13.883 -14.305 1 67.81 126 GLY B O 1
ATOM 2863 N N . LEU B 1 127 ? -9.195 -12.766 -13.492 1 80.62 127 LEU B N 1
ATOM 2864 C CA . LEU B 1 127 ? -9.445 -13.844 -12.539 1 80.62 127 LEU B CA 1
ATOM 2865 C C . LEU B 1 127 ? -10.023 -15.062 -13.242 1 80.62 127 LEU B C 1
ATOM 2867 O O . LEU B 1 127 ? -10.828 -14.938 -14.164 1 80.62 127 LEU B O 1
ATOM 2871 N N . HIS B 1 128 ? -9.469 -16.141 -12.922 1 86.62 128 HIS B N 1
ATOM 2872 C CA . HIS B 1 128 ? -9.93 -17.438 -13.422 1 86.62 128 HIS B CA 1
ATOM 2873 C C . HIS B 1 128 ? -9.875 -18.5 -12.328 1 86.62 128 HIS B C 1
ATOM 2875 O O . HIS B 1 128 ? -9.211 -18.312 -11.305 1 86.62 128 HIS B O 1
ATOM 2881 N N . ARG B 1 129 ? -10.586 -19.531 -12.594 1 91.88 129 ARG B N 1
ATOM 2882 C CA . ARG B 1 129 ? -10.516 -20.656 -11.664 1 91.88 129 ARG B CA 1
ATOM 2883 C C . ARG B 1 129 ? -9.227 -21.453 -11.875 1 91.88 129 ARG B C 1
ATOM 2885 O O . ARG B 1 129 ? -8.898 -21.828 -13 1 91.88 129 ARG B O 1
ATOM 2892 N N . LEU B 1 130 ? -8.492 -21.656 -10.844 1 93.38 130 LEU B N 1
ATOM 2893 C CA . LEU B 1 130 ? -7.246 -22.406 -10.906 1 93.38 130 LEU B CA 1
ATOM 2894 C C . LEU B 1 130 ? -7.52 -23.906 -11.055 1 93.38 130 LEU B C 1
ATOM 2896 O O . LEU B 1 130 ? -6.703 -24.641 -11.609 1 93.38 130 LEU B O 1
ATOM 2900 N N . GLY B 1 131 ? -8.695 -24.281 -10.664 1 91.19 131 GLY B N 1
ATOM 2901 C CA . GLY B 1 131 ? -8.977 -25.703 -10.5 1 91.19 131 GLY B CA 1
ATOM 2902 C C . GLY B 1 131 ? -8.5 -26.25 -9.172 1 91.19 131 GLY B C 1
ATOM 2903 O O . GLY B 1 131 ? -7.469 -25.812 -8.648 1 91.19 131 GLY B O 1
ATOM 2904 N N . PRO B 1 132 ? -9.344 -27.125 -8.602 1 87.75 132 PRO B N 1
ATOM 2905 C CA . PRO B 1 132 ? -8.992 -27.656 -7.277 1 87.75 132 PRO B CA 1
ATOM 2906 C C . PRO B 1 132 ? -7.656 -28.391 -7.266 1 87.75 132 PRO B C 1
ATOM 2908 O O . PRO B 1 132 ? -7.395 -29.203 -8.148 1 87.75 132 PRO B O 1
ATOM 2911 N N . GLN B 1 133 ? -6.742 -27.922 -6.477 1 90.75 133 GLN B N 1
ATOM 2912 C CA . GLN B 1 133 ? -5.453 -28.547 -6.203 1 90.75 133 GLN B CA 1
ATOM 2913 C C . GLN B 1 133 ? -5.23 -28.719 -4.703 1 90.75 133 GLN B C 1
ATOM 2915 O O . GLN B 1 133 ? -5.656 -27.875 -3.908 1 90.75 133 GLN B O 1
ATOM 2920 N N . PRO B 1 134 ? -4.594 -29.828 -4.398 1 90.5 134 PRO B N 1
ATOM 2921 C CA . PRO B 1 134 ? -4.32 -29.969 -2.967 1 90.5 134 PRO B CA 1
ATOM 2922 C C . PRO B 1 134 ? -3.381 -28.906 -2.43 1 90.5 134 PRO B C 1
ATOM 2924 O O . PRO B 1 134 ? -2.467 -28.469 -3.135 1 90.5 134 PRO B O 1
ATOM 2927 N N . ALA B 1 135 ? -3.646 -28.562 -1.207 1 90.69 135 ALA B N 1
ATOM 2928 C CA . ALA B 1 135 ? -2.717 -27.641 -0.563 1 90.69 135 ALA B CA 1
ATOM 2929 C C . ALA B 1 135 ? -1.357 -28.297 -0.339 1 90.69 135 ALA B C 1
ATOM 2931 O O . ALA B 1 135 ? -1.262 -29.516 -0.236 1 90.69 135 ALA B O 1
ATOM 2932 N N . VAL B 1 136 ? -0.336 -27.438 -0.276 1 93.88 136 VAL B N 1
ATOM 2933 C CA . VAL B 1 136 ? 1.003 -27.875 0.101 1 93.88 136 VAL B CA 1
ATOM 2934 C C . VAL B 1 136 ? 0.978 -28.453 1.513 1 93.88 136 VAL B C 1
ATOM 2936 O O . VAL B 1 136 ? 0.239 -27.969 2.375 1 93.88 136 VAL B O 1
ATOM 2939 N N . PRO B 1 137 ? 1.788 -29.578 1.729 1 94.25 137 PRO B N 1
ATOM 2940 C CA . PRO B 1 137 ? 1.798 -30.156 3.072 1 94.25 137 PRO B CA 1
ATOM 2941 C C . PRO B 1 137 ? 2.039 -29.109 4.164 1 94.25 137 PRO B C 1
ATOM 2943 O O . PRO B 1 137 ? 2.844 -28.203 3.98 1 94.25 137 PRO B O 1
ATOM 2946 N N . SER B 1 138 ? 1.325 -29.312 5.297 1 95.12 138 SER B N 1
ATOM 2947 C CA . SER B 1 138 ? 1.404 -28.344 6.387 1 95.12 138 SER B CA 1
ATOM 2948 C C . SER B 1 138 ? 2.83 -28.219 6.914 1 95.12 138 SER B C 1
ATOM 2950 O O . SER B 1 138 ? 3.266 -27.141 7.293 1 95.12 138 SER B O 1
ATOM 2952 N N . SER B 1 139 ? 3.535 -29.328 6.926 1 95 139 SER B N 1
ATOM 2953 C CA . SER B 1 139 ? 4.914 -29.312 7.406 1 95 139 SER B CA 1
ATOM 2954 C C . SER B 1 139 ? 5.785 -28.422 6.531 1 95 139 SER B C 1
ATOM 2956 O O . SER B 1 139 ? 6.68 -27.734 7.031 1 95 139 SER B O 1
ATOM 2958 N N . SER B 1 140 ? 5.504 -28.484 5.207 1 96.06 140 SER B N 1
ATOM 2959 C CA . SER B 1 140 ? 6.234 -27.625 4.27 1 96.06 140 SER B CA 1
ATOM 2960 C C . SER B 1 140 ? 5.918 -26.156 4.496 1 96.06 140 SER B C 1
ATOM 2962 O O . SER B 1 140 ? 6.805 -25.312 4.398 1 96.06 140 SER B O 1
ATOM 2964 N N . ILE B 1 141 ? 4.676 -25.875 4.844 1 96.5 141 ILE B N 1
ATOM 2965 C CA . ILE B 1 141 ? 4.258 -24.5 5.074 1 96.5 141 ILE B CA 1
ATOM 2966 C C . ILE B 1 141 ? 4.891 -23.969 6.359 1 96.5 141 ILE B C 1
ATOM 2968 O O . ILE B 1 141 ? 5.359 -22.828 6.406 1 96.5 141 ILE B O 1
ATOM 2972 N N . VAL B 1 142 ? 4.934 -24.812 7.363 1 96.19 142 VAL B N 1
ATOM 2973 C CA . VAL B 1 142 ? 5.562 -24.422 8.625 1 96.19 142 VAL B CA 1
ATOM 2974 C C . VAL B 1 142 ? 7.023 -24.062 8.375 1 96.19 142 VAL B C 1
ATOM 2976 O O . VAL B 1 142 ? 7.5 -23.016 8.844 1 96.19 142 VAL B O 1
ATOM 2979 N N . LYS B 1 143 ? 7.695 -24.906 7.617 1 95.62 143 LYS B N 1
ATOM 2980 C CA . LYS B 1 143 ? 9.086 -24.641 7.246 1 95.62 143 LYS B CA 1
ATOM 2981 C C . LYS B 1 143 ? 9.219 -23.297 6.527 1 95.62 143 LYS B C 1
ATOM 2983 O O . LYS B 1 143 ? 10.125 -22.516 6.828 1 95.62 143 LYS B O 1
ATOM 2988 N N . ALA B 1 144 ? 8.359 -23.047 5.629 1 96.94 144 ALA B N 1
ATOM 2989 C CA . ALA B 1 144 ? 8.383 -21.828 4.84 1 96.94 144 ALA B CA 1
ATOM 2990 C C . ALA B 1 144 ? 8.117 -20.609 5.711 1 96.94 144 ALA B C 1
ATOM 2992 O O . ALA B 1 144 ? 8.75 -19.562 5.543 1 96.94 144 ALA B O 1
ATOM 2993 N N . VAL B 1 145 ? 7.176 -20.688 6.645 1 96.44 145 VAL B N 1
ATOM 2994 C CA . VAL B 1 145 ? 6.828 -19.594 7.543 1 96.44 145 VAL B CA 1
ATOM 2995 C C . VAL B 1 145 ? 8.016 -19.266 8.445 1 96.44 145 VAL B C 1
ATOM 2997 O O . VAL B 1 145 ? 8.32 -18.094 8.68 1 96.44 145 VAL B O 1
ATOM 3000 N N . GLU B 1 146 ? 8.672 -20.266 8.891 1 95.31 146 GLU B N 1
ATOM 3001 C CA . GLU B 1 146 ? 9.867 -20.062 9.703 1 95.31 146 GLU B CA 1
ATOM 3002 C C . GLU B 1 146 ? 10.969 -19.375 8.906 1 95.31 146 GLU B C 1
ATOM 3004 O O . GLU B 1 146 ? 11.656 -18.5 9.414 1 95.31 146 GLU B O 1
ATOM 3009 N N . ARG B 1 147 ? 11.156 -19.859 7.699 1 96.81 147 ARG B N 1
ATOM 3010 C CA . ARG B 1 147 ? 12.141 -19.219 6.828 1 96.81 147 ARG B CA 1
ATOM 3011 C C . ARG B 1 147 ? 11.805 -17.75 6.602 1 96.81 147 ARG B C 1
ATOM 3013 O O . ARG B 1 147 ? 12.688 -16.891 6.648 1 96.81 147 ARG B O 1
ATOM 3020 N N . LEU B 1 148 ? 10.562 -17.469 6.379 1 97.31 148 LEU B N 1
ATOM 3021 C CA . LEU B 1 148 ? 10.109 -16.094 6.199 1 97.31 148 LEU B CA 1
ATOM 3022 C C . LEU B 1 148 ? 10.469 -15.234 7.414 1 97.31 148 LEU B C 1
ATOM 3024 O O . LEU B 1 148 ? 10.961 -14.117 7.273 1 97.31 148 LEU B O 1
ATOM 3028 N N . ALA B 1 149 ? 10.211 -15.773 8.562 1 94.88 149 ALA B N 1
ATOM 3029 C CA . ALA B 1 149 ? 10.5 -15.062 9.805 1 94.88 149 ALA B CA 1
ATOM 3030 C C . ALA B 1 149 ? 11.984 -14.727 9.914 1 94.88 149 ALA B C 1
ATOM 3032 O O . ALA B 1 149 ? 12.352 -13.641 10.383 1 94.88 149 ALA B O 1
ATOM 3033 N N . SER B 1 150 ? 12.812 -15.609 9.445 1 96.56 150 SER B N 1
ATOM 3034 C CA . SER B 1 150 ? 14.258 -15.43 9.523 1 96.56 150 SER B CA 1
ATOM 3035 C C . SER B 1 150 ? 14.742 -14.383 8.523 1 96.56 150 SER B C 1
ATOM 3037 O O . SER B 1 150 ? 15.867 -13.891 8.625 1 96.56 150 SER B O 1
ATOM 3039 N N . LEU B 1 151 ? 13.961 -14.016 7.555 1 96.94 151 LEU B N 1
ATOM 3040 C CA . LEU B 1 151 ? 14.375 -13.102 6.492 1 96.94 151 LEU B CA 1
ATOM 3041 C C . LEU B 1 151 ? 13.742 -11.727 6.691 1 96.94 151 LEU B C 1
ATOM 3043 O O . LEU B 1 151 ? 13.906 -10.836 5.852 1 96.94 151 LEU B O 1
ATOM 3047 N N . ARG B 1 152 ? 13.039 -11.539 7.766 1 94.06 152 ARG B N 1
ATOM 3048 C CA . ARG B 1 152 ? 12.391 -10.266 8.039 1 94.06 152 ARG B CA 1
ATOM 3049 C C . ARG B 1 152 ? 13.422 -9.156 8.227 1 94.06 152 ARG B C 1
ATOM 3051 O O . ARG B 1 152 ? 14.469 -9.375 8.828 1 94.06 152 ARG B O 1
ATOM 3058 N N . ARG B 1 153 ? 13.156 -8.023 7.637 1 91.12 153 ARG B N 1
ATOM 3059 C CA . ARG B 1 153 ? 13.922 -6.789 7.797 1 91.12 153 ARG B CA 1
ATOM 3060 C C . ARG B 1 153 ? 13.023 -5.645 8.25 1 91.12 153 ARG B C 1
ATOM 3062 O O . ARG B 1 153 ? 11.906 -5.492 7.758 1 91.12 153 ARG B O 1
ATOM 3069 N N . PRO B 1 154 ? 13.516 -4.898 9.234 1 87.75 154 PRO B N 1
ATOM 3070 C CA . PRO B 1 154 ? 12.695 -3.779 9.719 1 87.75 154 PRO B CA 1
ATOM 3071 C C . PRO B 1 154 ? 12.25 -2.854 8.586 1 87.75 154 PRO B C 1
ATOM 3073 O O . PRO B 1 154 ? 13.055 -2.477 7.734 1 87.75 154 PRO B O 1
ATOM 3076 N N . GLY B 1 155 ? 11.023 -2.607 8.641 1 90 155 GLY B N 1
ATOM 3077 C CA . GLY B 1 155 ? 10.484 -1.632 7.703 1 90 155 GLY B CA 1
ATOM 3078 C C . GLY B 1 155 ? 10.156 -2.225 6.348 1 90 155 GLY B C 1
ATOM 3079 O O . GLY B 1 155 ? 9.719 -1.511 5.441 1 90 155 GLY B O 1
ATOM 3080 N N . LEU B 1 156 ? 10.336 -3.582 6.203 1 94.5 156 LEU B N 1
ATOM 3081 C CA . LEU B 1 156 ? 10.094 -4.188 4.898 1 94.5 156 LEU B CA 1
ATOM 3082 C C . LEU B 1 156 ? 9.141 -5.371 5.023 1 94.5 156 LEU B C 1
ATOM 3084 O O . LEU B 1 156 ? 9.18 -6.105 6.016 1 94.5 156 LEU B O 1
ATOM 3088 N N . HIS B 1 157 ? 8.305 -5.523 3.99 1 95.31 157 HIS B N 1
ATOM 3089 C CA . HIS B 1 157 ? 7.594 -6.781 3.789 1 95.31 157 HIS B CA 1
ATOM 3090 C C . HIS B 1 157 ? 8.477 -7.805 3.08 1 95.31 157 HIS B C 1
ATOM 3092 O O . HIS B 1 157 ? 9.398 -7.438 2.348 1 95.31 157 HIS B O 1
ATOM 3098 N N . VAL B 1 158 ? 8.172 -9.062 3.344 1 97.56 158 VAL B N 1
ATOM 3099 C CA . VAL B 1 158 ? 8.883 -10.156 2.686 1 97.56 158 VAL B CA 1
ATOM 3100 C C . VAL B 1 158 ? 7.887 -11.133 2.068 1 97.56 158 VAL B C 1
ATOM 3102 O O . VAL B 1 158 ? 6.844 -11.422 2.664 1 97.56 158 VAL B O 1
ATOM 3105 N N . ALA B 1 159 ? 8.125 -11.586 0.866 1 98.44 159 ALA B N 1
ATOM 3106 C CA . ALA B 1 159 ? 7.387 -12.641 0.179 1 98.44 159 ALA B CA 1
ATOM 3107 C C . ALA B 1 159 ? 8.328 -13.766 -0.263 1 98.44 159 ALA B C 1
ATOM 3109 O O . ALA B 1 159 ? 9.445 -13.5 -0.708 1 98.44 159 ALA B O 1
ATOM 3110 N N . LEU B 1 160 ? 7.852 -15.016 -0.176 1 98.75 160 LEU B N 1
ATOM 3111 C CA . LEU B 1 160 ? 8.617 -16.172 -0.607 1 98.75 160 LEU B CA 1
ATOM 3112 C C . LEU B 1 160 ? 7.828 -17 -1.618 1 98.75 160 LEU B C 1
ATOM 3114 O O . LEU B 1 160 ? 6.617 -17.172 -1.478 1 98.75 160 LEU B O 1
ATOM 3118 N N . GLY B 1 161 ? 8.5 -17.422 -2.65 1 98.75 161 GLY B N 1
ATOM 3119 C CA . GLY B 1 161 ? 8.055 -18.578 -3.41 1 98.75 161 GLY B CA 1
ATOM 3120 C C . GLY B 1 161 ? 8.68 -19.891 -2.939 1 98.75 161 GLY B C 1
ATOM 3121 O O . GLY B 1 161 ? 9.906 -19.969 -2.791 1 98.75 161 GLY B O 1
ATOM 3122 N N . VAL B 1 162 ? 7.82 -20.906 -2.684 1 98.38 162 VAL B N 1
ATOM 3123 C CA . VAL B 1 162 ? 8.391 -22.109 -2.092 1 98.38 162 VAL B CA 1
ATOM 3124 C C . VAL B 1 162 ? 7.93 -23.344 -2.871 1 98.38 162 VAL B C 1
ATOM 3126 O O . VAL B 1 162 ? 6.859 -23.328 -3.49 1 98.38 162 VAL B O 1
ATOM 3129 N N . SER B 1 163 ? 8.758 -24.344 -2.783 1 97.88 163 SER B N 1
ATOM 3130 C CA . SER B 1 163 ? 8.445 -25.625 -3.412 1 97.88 163 SER B CA 1
ATOM 3131 C C . SER B 1 163 ? 7.434 -26.422 -2.588 1 97.88 163 SER B C 1
ATOM 3133 O O . SER B 1 163 ? 7.027 -25.969 -1.513 1 97.88 163 SER B O 1
ATOM 3135 N N . GLU B 1 164 ? 7.078 -27.531 -3.168 1 95.5 164 GLU B N 1
ATOM 3136 C CA . GLU B 1 164 ? 6.168 -28.438 -2.477 1 95.5 164 GLU B CA 1
ATOM 3137 C C . GLU B 1 164 ? 6.758 -28.906 -1.152 1 95.5 164 GLU B C 1
ATOM 3139 O O . GLU B 1 164 ? 6.027 -29.172 -0.198 1 95.5 164 GLU B O 1
ATOM 3144 N N . GLN B 1 165 ? 8.109 -28.953 -1.096 1 95.62 165 GLN B N 1
ATOM 3145 C CA . GLN B 1 165 ? 8.812 -29.422 0.092 1 95.62 165 GLN B CA 1
ATOM 3146 C C . GLN B 1 165 ? 9.102 -28.281 1.053 1 95.62 165 GLN B C 1
ATOM 3148 O O . GLN B 1 165 ? 9.727 -28.484 2.1 1 95.62 165 GLN B O 1
ATOM 3153 N N . GLY B 1 166 ? 8.68 -27.094 0.688 1 95.88 166 GLY B N 1
ATOM 3154 C CA . GLY B 1 166 ? 8.875 -25.953 1.571 1 95.88 166 GLY B CA 1
ATOM 3155 C C . GLY B 1 166 ? 10.203 -25.25 1.351 1 95.88 166 GLY B C 1
ATOM 3156 O O . GLY B 1 166 ? 10.578 -24.375 2.135 1 95.88 166 GLY B O 1
ATOM 3157 N N . GLU B 1 167 ? 10.891 -25.625 0.309 1 97.31 167 GLU B N 1
ATOM 3158 C CA . GLU B 1 167 ? 12.156 -24.984 -0.004 1 97.31 167 GLU B CA 1
ATOM 3159 C C . GLU B 1 167 ? 11.945 -23.625 -0.664 1 97.31 167 GLU B C 1
ATOM 3161 O O . GLU B 1 167 ? 11.102 -23.484 -1.552 1 97.31 167 GLU B O 1
ATOM 3166 N N . MET B 1 168 ? 12.734 -22.672 -0.262 1 98.06 168 MET B N 1
ATOM 3167 C CA . MET B 1 168 ? 12.633 -21.328 -0.842 1 98.06 168 MET B CA 1
ATOM 3168 C C . MET B 1 168 ? 13.18 -21.312 -2.266 1 98.06 168 MET B C 1
ATOM 3170 O O . MET B 1 168 ? 14.336 -21.672 -2.494 1 98.06 168 MET B O 1
ATOM 3174 N N . LEU B 1 169 ? 12.398 -20.891 -3.197 1 98.25 169 LEU B N 1
ATOM 3175 C CA . LEU B 1 169 ? 12.812 -20.75 -4.59 1 98.25 169 LEU B CA 1
ATOM 3176 C C . LEU B 1 169 ? 13.141 -19.297 -4.922 1 98.25 169 LEU B C 1
ATOM 3178 O O . LEU B 1 169 ? 13.992 -19.031 -5.766 1 98.25 169 LEU B O 1
ATOM 3182 N N . SER B 1 170 ? 12.453 -18.375 -4.293 1 98.19 170 SER B N 1
ATOM 3183 C CA . SER B 1 170 ? 12.641 -16.938 -4.512 1 98.19 170 SER B CA 1
ATOM 3184 C C . SER B 1 170 ? 12.188 -16.141 -3.303 1 98.19 170 SER B C 1
ATOM 3186 O O . SER B 1 170 ? 11.469 -16.641 -2.439 1 98.19 170 SER B O 1
ATOM 3188 N N . CYS B 1 171 ? 12.711 -14.953 -3.205 1 98.31 171 CYS B N 1
ATOM 3189 C CA . CYS B 1 171 ? 12.406 -14.047 -2.107 1 98.31 171 CYS B CA 1
ATOM 3190 C C . CYS B 1 171 ? 12.336 -12.602 -2.6 1 98.31 171 CYS B C 1
ATOM 3192 O O . CYS B 1 171 ? 13.117 -12.195 -3.465 1 98.31 171 CYS B O 1
ATOM 3194 N N . GLY B 1 172 ? 11.383 -11.867 -2.16 1 98.25 172 GLY B N 1
ATOM 3195 C CA . GLY B 1 172 ? 11.25 -10.445 -2.438 1 98.25 172 GLY B CA 1
ATOM 3196 C C . GLY B 1 172 ? 11.047 -9.609 -1.188 1 98.25 172 GLY B C 1
ATOM 3197 O O . GLY B 1 172 ? 10.273 -9.977 -0.302 1 98.25 172 GLY B O 1
ATOM 3198 N N . HIS B 1 173 ? 11.82 -8.539 -1.048 1 97.38 173 HIS B N 1
ATOM 3199 C CA . HIS B 1 173 ? 11.68 -7.543 0.01 1 97.38 173 HIS B CA 1
ATOM 3200 C C . HIS B 1 173 ? 11.258 -6.191 -0.557 1 97.38 173 HIS B C 1
ATOM 3202 O O . HIS B 1 173 ? 11.734 -5.777 -1.614 1 97.38 173 HIS B O 1
ATOM 3208 N N . ASP B 1 174 ? 10.359 -5.57 0.156 1 97.12 174 ASP B N 1
ATOM 3209 C CA . ASP B 1 174 ? 9.992 -4.203 -0.201 1 97.12 174 ASP B CA 1
ATOM 3210 C C . ASP B 1 174 ? 9.172 -3.547 0.908 1 97.12 174 ASP B C 1
ATOM 3212 O O . ASP B 1 174 ? 8.594 -4.238 1.748 1 97.12 174 ASP B O 1
ATOM 3216 N N . ILE B 1 175 ? 9.164 -2.207 0.879 1 94.31 175 ILE B N 1
ATOM 3217 C CA . ILE B 1 175 ? 8.242 -1.488 1.753 1 94.31 175 ILE B CA 1
ATOM 3218 C C . ILE B 1 175 ? 6.801 -1.781 1.338 1 94.31 175 ILE B C 1
ATOM 3220 O O . ILE B 1 175 ? 5.926 -1.946 2.189 1 94.31 175 ILE B O 1
ATOM 3224 N N . GLY B 1 176 ? 6.594 -1.862 0.048 1 94.5 176 GLY B N 1
ATOM 3225 C CA . GLY B 1 176 ? 5.289 -2.209 -0.497 1 94.5 176 GLY B CA 1
ATOM 3226 C C . GLY B 1 176 ? 5.078 -3.705 -0.636 1 94.5 176 GLY B C 1
ATOM 3227 O O . GLY B 1 176 ? 5.836 -4.383 -1.333 1 94.5 176 GLY B O 1
ATOM 3228 N N . ARG B 1 177 ? 4.023 -4.164 -0.136 1 94.56 177 ARG B N 1
ATOM 3229 C CA . ARG B 1 177 ? 3.73 -5.594 -0.135 1 94.56 177 ARG B CA 1
ATOM 3230 C C . ARG B 1 177 ? 3.51 -6.109 -1.554 1 94.56 177 ARG B C 1
ATOM 3232 O O . ARG B 1 177 ? 3.893 -7.234 -1.878 1 94.56 177 ARG B O 1
ATOM 3239 N N . HIS B 1 178 ? 2.877 -5.289 -2.465 1 95.88 178 HIS B N 1
ATOM 3240 C CA . HIS B 1 178 ? 2.67 -5.695 -3.852 1 95.88 178 HIS B CA 1
ATOM 3241 C C . HIS B 1 178 ? 3.998 -5.898 -4.57 1 95.88 178 HIS B C 1
ATOM 3243 O O . HIS B 1 178 ? 4.156 -6.859 -5.328 1 95.88 178 HIS B O 1
ATOM 3249 N N . ASN B 1 179 ? 4.938 -5 -4.297 1 97.31 179 ASN B N 1
ATOM 3250 C CA . ASN B 1 179 ? 6.266 -5.09 -4.898 1 97.31 179 ASN B CA 1
ATOM 3251 C C . ASN B 1 179 ? 6.988 -6.363 -4.469 1 97.31 179 ASN B C 1
ATOM 3253 O O . ASN B 1 179 ? 7.66 -7.004 -5.277 1 97.31 179 ASN B O 1
ATOM 3257 N N . ALA B 1 180 ? 6.902 -6.652 -3.16 1 97.88 180 ALA B N 1
ATOM 3258 C CA . ALA B 1 180 ? 7.535 -7.867 -2.656 1 97.88 180 ALA B CA 1
ATOM 3259 C C . ALA B 1 180 ? 7.027 -9.102 -3.396 1 97.88 180 ALA B C 1
ATOM 3261 O O . ALA B 1 180 ? 7.816 -9.953 -3.811 1 97.88 180 ALA B O 1
ATOM 3262 N N . LEU B 1 181 ? 5.719 -9.156 -3.615 1 98.19 181 LEU B N 1
ATOM 3263 C CA . LEU B 1 181 ? 5.117 -10.289 -4.305 1 98.19 181 LEU B CA 1
ATOM 3264 C C . LEU B 1 181 ? 5.492 -10.289 -5.781 1 98.19 181 LEU B C 1
ATOM 3266 O O . LEU B 1 181 ? 5.816 -11.336 -6.344 1 98.19 181 LEU B O 1
ATOM 3270 N N . ASP B 1 182 ? 5.488 -9.117 -6.426 1 98.25 182 ASP B N 1
ATOM 3271 C CA . ASP B 1 182 ? 5.832 -9.008 -7.84 1 98.25 182 ASP B CA 1
ATOM 3272 C C . ASP B 1 182 ? 7.246 -9.516 -8.102 1 98.25 182 ASP B C 1
ATOM 3274 O O . ASP B 1 182 ? 7.508 -10.117 -9.141 1 98.25 182 ASP B O 1
ATOM 3278 N N . ARG B 1 183 ? 8.195 -9.273 -7.176 1 98.56 183 ARG B N 1
ATOM 3279 C CA . ARG B 1 183 ? 9.562 -9.758 -7.328 1 98.56 183 ARG B CA 1
ATOM 3280 C C . ARG B 1 183 ? 9.594 -11.281 -7.367 1 98.56 183 ARG B C 1
ATOM 3282 O O . ARG B 1 183 ? 10.305 -11.875 -8.18 1 98.56 183 ARG B O 1
ATOM 3289 N N . VAL B 1 184 ? 8.82 -11.922 -6.531 1 98.75 184 VAL B N 1
ATOM 3290 C CA . VAL B 1 184 ? 8.781 -13.375 -6.469 1 98.75 184 VAL B CA 1
ATOM 3291 C C . VAL B 1 184 ? 8.188 -13.93 -7.762 1 98.75 184 VAL B C 1
ATOM 3293 O O . VAL B 1 184 ? 8.727 -14.875 -8.344 1 98.75 184 VAL B O 1
ATOM 3296 N N . ILE B 1 185 ? 7.109 -13.336 -8.203 1 98.44 185 ILE B N 1
ATOM 3297 C CA . ILE B 1 185 ? 6.465 -13.75 -9.445 1 98.44 185 ILE B CA 1
ATOM 3298 C C . ILE B 1 185 ? 7.414 -13.516 -10.625 1 98.44 185 ILE B C 1
ATOM 3300 O O . ILE B 1 185 ? 7.531 -14.359 -11.516 1 98.44 185 ILE B O 1
ATOM 3304 N N . GLY B 1 186 ? 8.094 -12.352 -10.617 1 98.69 186 GLY B N 1
ATOM 3305 C CA . GLY B 1 186 ? 9.055 -12.047 -11.664 1 98.69 186 GLY B CA 1
ATOM 3306 C C . GLY B 1 186 ? 10.195 -13.055 -11.742 1 98.69 186 GLY B C 1
ATOM 3307 O O . GLY B 1 186 ? 10.609 -13.438 -12.836 1 98.69 186 GLY B O 1
ATOM 3308 N N . HIS B 1 187 ? 10.734 -13.453 -10.602 1 98.31 187 HIS B N 1
ATOM 3309 C CA . HIS B 1 187 ? 11.766 -14.484 -10.562 1 98.31 187 HIS B CA 1
ATOM 3310 C C . HIS B 1 187 ? 11.273 -15.789 -11.18 1 98.31 187 HIS B C 1
ATOM 3312 O O . HIS B 1 187 ? 12 -16.438 -11.945 1 98.31 187 HIS B O 1
ATOM 3318 N N . ALA B 1 188 ? 10.07 -16.172 -10.812 1 98.25 188 ALA B N 1
ATOM 3319 C CA . ALA B 1 188 ? 9.492 -17.391 -11.352 1 98.25 188 ALA B CA 1
ATOM 3320 C C . ALA B 1 188 ? 9.352 -17.312 -12.867 1 98.25 188 ALA B C 1
ATOM 3322 O O . ALA B 1 188 ? 9.664 -18.266 -13.586 1 98.25 188 ALA B O 1
ATOM 3323 N N . LEU B 1 189 ? 8.883 -16.172 -13.305 1 97.38 189 LEU B N 1
ATOM 3324 C CA . LEU B 1 189 ? 8.711 -15.945 -14.734 1 97.38 189 LEU B CA 1
ATOM 3325 C C . LEU B 1 189 ? 10.047 -16.062 -15.461 1 97.38 189 LEU B C 1
ATOM 3327 O O . LEU B 1 189 ? 10.117 -16.672 -16.531 1 97.38 189 LEU B O 1
ATOM 3331 N N . ASP B 1 190 ? 11.055 -15.477 -14.898 1 97.31 190 ASP B N 1
ATOM 3332 C CA . ASP B 1 190 ? 12.359 -15.422 -15.539 1 97.31 190 ASP B CA 1
ATOM 3333 C C . ASP B 1 190 ? 13.047 -16.781 -15.516 1 97.31 190 ASP B C 1
ATOM 3335 O O . ASP B 1 190 ? 13.672 -17.188 -16.5 1 97.31 190 ASP B O 1
ATOM 3339 N N . SER B 1 191 ? 12.945 -17.531 -14.477 1 96.81 191 SER B N 1
ATOM 3340 C CA . SER B 1 191 ? 13.633 -18.812 -14.305 1 96.81 191 SER B CA 1
ATOM 3341 C C . SER B 1 191 ? 12.766 -19.969 -14.797 1 96.81 191 SER B C 1
ATOM 3343 O O . SER B 1 191 ? 13.258 -21.078 -14.977 1 96.81 191 SER B O 1
ATOM 3345 N N . ASP B 1 192 ? 11.5 -19.719 -14.93 1 96.75 192 ASP B N 1
ATOM 3346 C CA . ASP B 1 192 ? 10.492 -20.719 -15.242 1 96.75 192 ASP B CA 1
ATOM 3347 C C . ASP B 1 192 ? 10.406 -21.781 -14.141 1 96.75 192 ASP B C 1
ATOM 3349 O O . ASP B 1 192 ? 10.125 -22.938 -14.414 1 96.75 192 ASP B O 1
ATOM 3353 N N . GLU B 1 193 ? 10.891 -21.438 -12.992 1 96.81 193 GLU B N 1
ATOM 3354 C CA . GLU B 1 193 ? 10.688 -22.234 -11.781 1 96.81 193 GLU B CA 1
ATOM 3355 C C . GLU B 1 193 ? 9.586 -21.625 -10.906 1 96.81 193 GLU B C 1
ATOM 3357 O O . GLU B 1 193 ? 9.852 -20.734 -10.094 1 96.81 193 GLU B O 1
ATOM 3362 N N . TRP B 1 194 ? 8.445 -22.219 -11.148 1 97.69 194 TRP B N 1
ATOM 3363 C CA . TRP B 1 194 ? 7.273 -21.641 -10.484 1 97.69 194 TRP B CA 1
ATOM 3364 C C . TRP B 1 194 ? 7.066 -22.266 -9.109 1 97.69 194 TRP B C 1
ATOM 3366 O O . TRP B 1 194 ? 7.191 -23.484 -8.953 1 97.69 194 TRP B O 1
ATOM 3376 N N . PRO B 1 195 ? 6.789 -21.469 -8.117 1 98.25 195 PRO B N 1
ATOM 3377 C CA . PRO B 1 195 ? 6.539 -22 -6.777 1 98.25 195 PRO B CA 1
ATOM 3378 C C . PRO B 1 195 ? 5.188 -22.703 -6.664 1 98.25 195 PRO B C 1
ATOM 3380 O O . PRO B 1 195 ? 4.277 -22.422 -7.449 1 98.25 195 PRO B O 1
ATOM 3383 N N . ARG B 1 196 ? 5.117 -23.562 -5.668 1 97.38 196 ARG B N 1
ATOM 3384 C CA . ARG B 1 196 ? 3.855 -24.234 -5.363 1 97.38 196 ARG B CA 1
ATOM 3385 C C . ARG B 1 196 ? 3.035 -23.422 -4.363 1 97.38 196 ARG B C 1
ATOM 3387 O O . ARG B 1 196 ? 1.818 -23.594 -4.27 1 97.38 196 ARG B O 1
ATOM 3394 N N . ALA B 1 197 ? 3.713 -22.609 -3.619 1 98.19 197 ALA B N 1
ATOM 3395 C CA . ALA B 1 197 ? 3.047 -21.734 -2.658 1 98.19 197 ALA B CA 1
ATOM 3396 C C . ALA B 1 197 ? 3.779 -20.391 -2.529 1 98.19 197 ALA B C 1
ATOM 3398 O O . ALA B 1 197 ? 5.004 -20.344 -2.68 1 98.19 197 ALA B O 1
ATOM 3399 N N . LEU B 1 198 ? 3.01 -19.375 -2.357 1 98.62 198 LEU B N 1
ATOM 3400 C CA . LEU B 1 198 ? 3.525 -18.062 -1.947 1 98.62 198 LEU B CA 1
ATOM 3401 C C . LEU B 1 198 ? 3.293 -17.828 -0.458 1 98.62 198 LEU B C 1
ATOM 3403 O O . LEU B 1 198 ? 2.225 -18.156 0.066 1 98.62 198 LEU B O 1
ATOM 3407 N N . VAL B 1 199 ? 4.305 -17.359 0.28 1 98.44 199 VAL B N 1
ATOM 3408 C CA . VAL B 1 199 ? 4.203 -16.984 1.688 1 98.44 199 VAL B CA 1
ATOM 3409 C C . VAL B 1 199 ? 4.535 -15.508 1.86 1 98.44 199 VAL B C 1
ATOM 3411 O O . VAL B 1 199 ? 5.613 -15.055 1.459 1 98.44 199 VAL B O 1
ATOM 3414 N N . ILE B 1 200 ? 3.594 -14.773 2.453 1 97.69 200 ILE B N 1
ATOM 3415 C CA . ILE B 1 200 ? 3.805 -13.336 2.533 1 97.69 200 ILE B CA 1
ATOM 3416 C C . ILE B 1 200 ? 3.691 -12.875 3.986 1 97.69 200 ILE B C 1
ATOM 3418 O O . ILE B 1 200 ? 2.934 -13.453 4.77 1 97.69 200 ILE B O 1
ATOM 3422 N N . SER B 1 201 ? 4.434 -11.805 4.352 1 95.25 201 SER B N 1
ATOM 3423 C CA . SER B 1 201 ? 4.441 -11.281 5.711 1 95.25 201 SER B CA 1
ATOM 3424 C C . SER B 1 201 ? 3.379 -10.195 5.891 1 95.25 201 SER B C 1
ATOM 3426 O O . SER B 1 201 ? 3.098 -9.773 7.016 1 95.25 201 SER B O 1
ATOM 3428 N N . SER B 1 202 ? 2.777 -9.766 4.797 1 90.94 202 SER B N 1
ATOM 3429 C CA . SER B 1 202 ? 1.917 -8.586 4.812 1 90.94 202 SER B CA 1
ATOM 3430 C C . SER B 1 202 ? 0.469 -8.961 5.109 1 90.94 202 SER B C 1
ATOM 3432 O O . SER B 1 202 ? 0.118 -10.141 5.121 1 90.94 202 SER B O 1
ATOM 3434 N N . ARG B 1 203 ? -0.271 -7.93 5.449 1 87.19 203 ARG B N 1
ATOM 3435 C CA . ARG B 1 203 ? -1.722 -8.086 5.395 1 87.19 203 ARG B CA 1
ATOM 3436 C C . ARG B 1 203 ? -2.18 -8.469 3.992 1 87.19 203 ARG B C 1
ATOM 3438 O O . ARG B 1 203 ? -1.509 -8.156 3.008 1 87.19 203 ARG B O 1
ATOM 3445 N N . CYS B 1 204 ? -3.32 -9.148 3.893 1 90.88 204 CYS B N 1
ATOM 3446 C CA . CYS B 1 204 ? -3.703 -9.734 2.609 1 90.88 204 CYS B CA 1
ATOM 3447 C C . CYS B 1 204 ? -4.977 -9.078 2.076 1 90.88 204 CYS B C 1
ATOM 3449 O O . CYS B 1 204 ? -6.078 -9.438 2.486 1 90.88 204 CYS B O 1
ATOM 3451 N N . SER B 1 205 ? -4.758 -8.195 1.129 1 91 205 SER B N 1
ATOM 3452 C CA . SER B 1 205 ? -5.855 -7.602 0.376 1 91 205 SER B CA 1
ATOM 3453 C C . SER B 1 205 ? -6.23 -8.461 -0.829 1 91 205 SER B C 1
ATOM 3455 O O . SER B 1 205 ? -5.535 -9.422 -1.152 1 91 205 SER B O 1
ATOM 3457 N N . VAL B 1 206 ? -7.293 -8.141 -1.508 1 92.62 206 VAL B N 1
ATOM 3458 C CA . VAL B 1 206 ? -7.77 -8.891 -2.664 1 92.62 206 VAL B CA 1
ATOM 3459 C C . VAL B 1 206 ? -6.734 -8.836 -3.783 1 92.62 206 VAL B C 1
ATOM 3461 O O . VAL B 1 206 ? -6.582 -9.789 -4.547 1 92.62 206 VAL B O 1
ATOM 3464 N N . GLU B 1 207 ? -6.016 -7.75 -3.842 1 91.19 207 GLU B N 1
ATOM 3465 C CA . GLU B 1 207 ? -5.039 -7.582 -4.914 1 91.19 207 GLU B CA 1
ATOM 3466 C C . GLU B 1 207 ? -3.947 -8.648 -4.84 1 91.19 207 GLU B C 1
ATOM 3468 O O . GLU B 1 207 ? -3.441 -9.102 -5.867 1 91.19 207 GLU B O 1
ATOM 3473 N N . LEU B 1 208 ? -3.559 -9.07 -3.678 1 94.5 208 LEU B N 1
ATOM 3474 C CA . LEU B 1 208 ? -2.539 -10.102 -3.535 1 94.5 208 LEU B CA 1
ATOM 3475 C C . LEU B 1 208 ? -3.072 -11.461 -3.982 1 94.5 208 LEU B C 1
ATOM 3477 O O . LEU B 1 208 ? -2.34 -12.25 -4.574 1 94.5 208 LEU B O 1
ATOM 3481 N N . VAL B 1 209 ? -4.352 -11.664 -3.721 1 95.44 209 VAL B N 1
ATOM 3482 C CA . VAL B 1 209 ? -5.008 -12.883 -4.195 1 95.44 209 VAL B CA 1
ATOM 3483 C C . VAL B 1 209 ? -5.074 -12.867 -5.719 1 95.44 209 VAL B C 1
ATOM 3485 O O . VAL B 1 209 ? -4.758 -13.867 -6.367 1 95.44 209 VAL B O 1
ATOM 3488 N N . GLN B 1 210 ? -5.375 -11.734 -6.266 1 93.5 210 GLN B N 1
ATOM 3489 C CA . GLN B 1 210 ? -5.48 -11.594 -7.715 1 93.5 210 GLN B CA 1
ATOM 3490 C C . GLN B 1 210 ? -4.141 -11.875 -8.391 1 93.5 210 GLN B C 1
ATOM 3492 O O . GLN B 1 210 ? -4.078 -12.602 -9.383 1 93.5 210 GLN B O 1
ATOM 3497 N N . LYS B 1 211 ? -3.082 -11.266 -7.883 1 94.38 211 LYS B N 1
ATOM 3498 C CA . LYS B 1 211 ? -1.753 -11.5 -8.445 1 94.38 211 LYS B CA 1
ATOM 3499 C C . LYS B 1 211 ? -1.378 -12.977 -8.383 1 94.38 211 LYS B C 1
ATOM 3501 O O . LYS B 1 211 ? -0.798 -13.516 -9.328 1 94.38 211 LYS B O 1
ATOM 3506 N N . THR B 1 212 ? -1.743 -13.633 -7.301 1 96.56 212 THR B N 1
ATOM 3507 C CA . THR B 1 212 ? -1.43 -15.039 -7.098 1 96.56 212 THR B CA 1
ATOM 3508 C C . THR B 1 212 ? -2.174 -15.914 -8.109 1 96.56 212 THR B C 1
ATOM 3510 O O . THR B 1 212 ? -1.569 -16.766 -8.766 1 96.56 212 THR B O 1
ATOM 3513 N N . VAL B 1 213 ? -3.459 -15.617 -8.273 1 95.25 213 VAL B N 1
ATOM 3514 C CA . VAL B 1 213 ? -4.305 -16.375 -9.188 1 95.25 213 VAL B CA 1
ATOM 3515 C C . VAL B 1 213 ? -3.852 -16.141 -10.633 1 95.25 213 VAL B C 1
ATOM 3517 O O . VAL B 1 213 ? -3.738 -17.094 -11.414 1 95.25 213 VAL B O 1
ATOM 3520 N N . HIS B 1 214 ? -3.553 -14.891 -10.922 1 93.75 214 HIS B N 1
ATOM 3521 C CA . HIS B 1 214 ? -3.08 -14.555 -12.258 1 93.75 214 HIS B CA 1
ATOM 3522 C C . HIS B 1 214 ? -1.8 -15.312 -12.594 1 93.75 214 HIS B C 1
ATOM 3524 O O . HIS B 1 214 ? -1.604 -15.727 -13.742 1 93.75 214 HIS B O 1
ATOM 3530 N N . ALA B 1 215 ? -0.982 -15.562 -11.633 1 95.38 215 ALA B N 1
ATOM 3531 C CA . ALA B 1 215 ? 0.291 -16.25 -11.82 1 95.38 215 ALA B CA 1
ATOM 3532 C C . ALA B 1 215 ? 0.087 -17.766 -11.898 1 95.38 215 ALA B C 1
ATOM 3534 O O . ALA B 1 215 ? 1.031 -18.516 -12.164 1 95.38 215 ALA B O 1
ATOM 3535 N N . GLY B 1 216 ? -1.1 -18.172 -11.602 1 94.75 216 GLY B N 1
ATOM 3536 C CA . GLY B 1 216 ? -1.409 -19.594 -11.68 1 94.75 216 GLY B CA 1
ATOM 3537 C C . GLY B 1 216 ? -0.894 -20.375 -10.484 1 94.75 216 GLY B C 1
ATOM 3538 O O . GLY B 1 216 ? -0.713 -21.594 -10.57 1 94.75 216 GLY B O 1
ATOM 3539 N N . ILE B 1 217 ? -0.551 -19.719 -9.461 1 96.19 217 ILE B N 1
ATOM 3540 C CA . ILE B 1 217 ? -0.065 -20.375 -8.242 1 96.19 217 ILE B CA 1
ATOM 3541 C C . ILE B 1 217 ? -1.245 -20.75 -7.355 1 96.19 217 ILE B C 1
ATOM 3543 O O . ILE B 1 217 ? -2.092 -19.906 -7.043 1 96.19 217 ILE B O 1
ATOM 3547 N N . ALA B 1 218 ? -1.296 -21.906 -6.836 1 96 218 ALA B N 1
ATOM 3548 C CA . ALA B 1 218 ? -2.531 -22.453 -6.281 1 96 218 ALA B CA 1
ATOM 3549 C C . ALA B 1 218 ? -2.602 -22.234 -4.773 1 96 218 ALA B C 1
ATOM 3551 O O . ALA B 1 218 ? -3.635 -22.484 -4.148 1 96 218 ALA B O 1
ATOM 3552 N N . THR B 1 219 ? -1.512 -21.812 -4.133 1 97.62 219 THR B N 1
ATOM 3553 C CA . THR B 1 219 ? -1.505 -21.672 -2.68 1 97.62 219 THR B CA 1
ATOM 3554 C C . THR B 1 219 ? -0.903 -20.344 -2.26 1 97.62 219 THR B C 1
ATOM 3556 O O . THR B 1 219 ? 0.178 -19.969 -2.719 1 97.62 219 THR B O 1
ATOM 3559 N N . LEU B 1 220 ? -1.605 -19.609 -1.478 1 98.19 220 LEU B N 1
ATOM 3560 C CA . LEU B 1 220 ? -1.148 -18.375 -0.851 1 98.19 220 LEU B CA 1
ATOM 3561 C C . LEU B 1 220 ? -1.244 -18.469 0.668 1 98.19 220 LEU B C 1
ATOM 3563 O O . LEU B 1 220 ? -2.301 -18.797 1.209 1 98.19 220 LEU B O 1
ATOM 3567 N N . VAL B 1 221 ? -0.122 -18.219 1.365 1 97.94 221 VAL B N 1
ATOM 3568 C CA . VAL B 1 221 ? -0.043 -18.25 2.822 1 97.94 221 VAL B CA 1
ATOM 3569 C C . VAL B 1 221 ? 0.191 -16.844 3.367 1 97.94 221 VAL B C 1
ATOM 3571 O O . VAL B 1 221 ? 1.109 -16.156 2.93 1 97.94 221 VAL B O 1
ATOM 3574 N N . THR B 1 222 ? -0.612 -16.469 4.238 1 96.5 222 THR B N 1
ATOM 3575 C CA . THR B 1 222 ? -0.508 -15.141 4.836 1 96.5 222 THR B CA 1
ATOM 3576 C C . THR B 1 222 ? -0.307 -15.242 6.348 1 96.5 222 THR B C 1
ATOM 3578 O O . THR B 1 222 ? -0.73 -16.219 6.969 1 96.5 222 THR B O 1
ATOM 3581 N N . LEU B 1 223 ? 0.31 -14.242 6.965 1 94 223 LEU B N 1
ATOM 3582 C CA . LEU B 1 223 ? 0.509 -14.211 8.406 1 94 223 LEU B CA 1
ATOM 3583 C C . LEU B 1 223 ? -0.622 -13.453 9.102 1 94 223 LEU B C 1
ATOM 3585 O O . LEU B 1 223 ? -0.832 -13.609 10.305 1 94 223 LEU B O 1
ATOM 3589 N N . ALA B 1 224 ? -1.296 -12.641 8.398 1 90.5 224 ALA B N 1
ATOM 3590 C CA . ALA B 1 224 ? -2.453 -11.914 8.914 1 90.5 224 ALA B CA 1
ATOM 3591 C C . ALA B 1 224 ? -3.744 -12.406 8.266 1 90.5 224 ALA B C 1
ATOM 3593 O O . ALA B 1 224 ? -3.727 -12.922 7.145 1 90.5 224 ALA B O 1
ATOM 3594 N N . VAL B 1 225 ? -4.801 -12.25 8.992 1 91.81 225 VAL B N 1
ATOM 3595 C CA . VAL B 1 225 ? -6.098 -12.664 8.453 1 91.81 225 VAL B CA 1
ATOM 3596 C C . VAL B 1 225 ? -6.422 -11.859 7.199 1 91.81 225 VAL B C 1
ATOM 3598 O O . VAL B 1 225 ? -6.309 -10.633 7.191 1 91.81 225 VAL B O 1
ATOM 3601 N N . PRO B 1 226 ? -6.777 -12.555 6.145 1 95 226 PRO B N 1
ATOM 3602 C CA . PRO B 1 226 ? -7.102 -11.852 4.902 1 95 226 PRO B CA 1
ATOM 3603 C C . PRO B 1 226 ? -8.414 -11.078 4.988 1 95 226 PRO B C 1
ATOM 3605 O O . PRO B 1 226 ? -9.234 -11.344 5.867 1 95 226 PRO B O 1
ATOM 3608 N N . SER B 1 227 ? -8.523 -10.062 4.141 1 94.38 227 SER B N 1
ATOM 3609 C CA . SER B 1 227 ? -9.797 -9.352 4.066 1 94.38 227 SER B CA 1
ATOM 3610 C C . SER B 1 227 ? -10.922 -10.266 3.602 1 94.38 227 SER B C 1
ATOM 3612 O O . SER B 1 227 ? -10.672 -11.297 2.971 1 94.38 227 SER B O 1
ATOM 3614 N N . ARG B 1 228 ? -12.109 -9.922 3.889 1 94 228 ARG B N 1
ATOM 3615 C CA . ARG B 1 228 ? -13.273 -10.688 3.463 1 94 228 ARG B CA 1
ATOM 3616 C C . ARG B 1 228 ? -13.328 -10.812 1.943 1 94 228 ARG B C 1
ATOM 3618 O O . ARG B 1 228 ? -13.609 -11.891 1.411 1 94 228 ARG B O 1
ATOM 3625 N N . LEU B 1 229 ? -13.078 -9.711 1.271 1 92.81 229 LEU B N 1
ATOM 3626 C CA . LEU B 1 229 ? -13.102 -9.719 -0.187 1 92.81 229 LEU B CA 1
ATOM 3627 C C . LEU B 1 229 ? -12.023 -10.641 -0.742 1 92.81 229 LEU B C 1
ATOM 3629 O O . LEU B 1 229 ? -12.25 -11.352 -1.723 1 92.81 229 LEU B O 1
ATOM 3633 N N . ALA B 1 230 ? -10.836 -10.602 -0.158 1 94.12 230 ALA B N 1
ATOM 3634 C CA . ALA B 1 230 ? -9.766 -11.508 -0.56 1 94.12 230 ALA B CA 1
ATOM 3635 C C . ALA B 1 230 ? -10.203 -12.961 -0.435 1 94.12 230 ALA B C 1
ATOM 3637 O O . ALA B 1 230 ? -9.969 -13.766 -1.337 1 94.12 230 ALA B O 1
ATOM 3638 N N . LEU B 1 231 ? -10.836 -13.25 0.647 1 95.5 231 LEU B N 1
ATOM 3639 C CA . LEU B 1 231 ? -11.312 -14.609 0.895 1 95.5 231 LEU B CA 1
ATOM 3640 C C . LEU B 1 231 ? -12.375 -15.008 -0.125 1 95.5 231 LEU B C 1
ATOM 3642 O O . LEU B 1 231 ? -12.352 -16.125 -0.654 1 95.5 231 LEU B O 1
ATOM 3646 N N . GLU B 1 232 ? -13.305 -14.117 -0.378 1 93.56 232 GLU B N 1
ATOM 3647 C CA . GLU B 1 232 ? -14.352 -14.367 -1.365 1 93.56 232 GLU B CA 1
ATOM 3648 C C . GLU B 1 232 ? -13.758 -14.695 -2.73 1 93.56 232 GLU B C 1
ATOM 3650 O O . GLU B 1 232 ? -14.172 -15.664 -3.375 1 93.56 232 GLU B O 1
ATOM 3655 N N . VAL B 1 233 ? -12.82 -13.961 -3.146 1 93.62 233 VAL B N 1
ATOM 3656 C CA . VAL B 1 233 ? -12.195 -14.156 -4.449 1 93.62 233 VAL B CA 1
ATOM 3657 C C . VAL B 1 233 ? -11.375 -15.438 -4.441 1 93.62 233 VAL B C 1
ATOM 3659 O O . VAL B 1 233 ? -11.391 -16.203 -5.414 1 93.62 233 VAL B O 1
ATOM 3662 N N . ALA B 1 234 ? -10.656 -15.68 -3.373 1 95.69 234 ALA B N 1
ATOM 3663 C CA . ALA B 1 234 ? -9.883 -16.906 -3.264 1 95.69 234 ALA B CA 1
ATOM 3664 C C . ALA B 1 234 ? -10.773 -18.141 -3.441 1 95.69 234 ALA B C 1
ATOM 3666 O O . ALA B 1 234 ? -10.43 -19.062 -4.176 1 95.69 234 ALA B O 1
ATOM 3667 N N . ARG B 1 235 ? -11.867 -18.156 -2.777 1 94.75 235 ARG B N 1
ATOM 3668 C CA . ARG B 1 235 ? -12.797 -19.266 -2.865 1 94.75 235 ARG B CA 1
ATOM 3669 C C . ARG B 1 235 ? -13.375 -19.391 -4.27 1 94.75 235 ARG B C 1
ATOM 3671 O O . ARG B 1 235 ? -13.484 -20.5 -4.809 1 94.75 235 ARG B O 1
ATOM 3678 N N . ALA B 1 236 ? -13.719 -18.25 -4.875 1 92.88 236 ALA B N 1
ATOM 3679 C CA . ALA B 1 236 ? -14.266 -18.25 -6.227 1 92.88 236 ALA B CA 1
ATOM 3680 C C . ALA B 1 236 ? -13.258 -18.797 -7.23 1 92.88 236 ALA B C 1
ATOM 3682 O O . ALA B 1 236 ? -13.633 -19.391 -8.242 1 92.88 236 ALA B O 1
ATOM 3683 N N . CYS B 1 237 ? -11.961 -18.641 -6.973 1 95 237 CYS B N 1
ATOM 3684 C CA . CYS B 1 237 ? -10.914 -19.016 -7.922 1 95 237 CYS B CA 1
ATOM 3685 C C . CYS B 1 237 ? -10.289 -20.359 -7.543 1 95 237 CYS B C 1
ATOM 3687 O O . CYS B 1 237 ? -9.344 -20.797 -8.188 1 95 237 CYS B O 1
ATOM 3689 N N . ASP B 1 238 ? -10.711 -20.969 -6.457 1 95.5 238 ASP B N 1
ATOM 3690 C CA . ASP B 1 238 ? -10.203 -22.25 -5.965 1 95.5 238 ASP B CA 1
ATOM 3691 C C . ASP B 1 238 ? -8.758 -22.125 -5.488 1 95.5 238 ASP B C 1
ATOM 3693 O O . ASP B 1 238 ? -7.953 -23.031 -5.672 1 95.5 238 ASP B O 1
ATOM 3697 N N . LEU B 1 239 ? -8.43 -20.969 -5.004 1 96.88 239 LEU B N 1
ATOM 3698 C CA . LEU B 1 239 ? -7.109 -20.734 -4.43 1 96.88 239 LEU B CA 1
ATOM 3699 C C . LEU B 1 239 ? -7.027 -21.312 -3.018 1 96.88 239 LEU B C 1
ATOM 3701 O O . LEU B 1 239 ? -7.926 -21.094 -2.203 1 96.88 239 LEU B O 1
ATOM 3705 N N . ASN B 1 240 ? -5.996 -22.141 -2.717 1 97.75 240 ASN B N 1
ATOM 3706 C CA . ASN B 1 240 ? -5.707 -22.484 -1.328 1 97.75 240 ASN B CA 1
ATOM 3707 C C . ASN B 1 240 ? -5.188 -21.281 -0.55 1 97.75 240 ASN B C 1
ATOM 3709 O O . ASN B 1 240 ? -4.031 -20.875 -0.717 1 97.75 240 ASN B O 1
ATOM 3713 N N . LEU B 1 241 ? -6.051 -20.719 0.241 1 97.31 241 LEU B N 1
ATOM 3714 C CA . LEU B 1 241 ? -5.652 -19.594 1.083 1 97.31 241 LEU B CA 1
ATOM 3715 C C . LEU B 1 241 ? -5.469 -20.031 2.531 1 97.31 241 LEU B C 1
ATOM 3717 O O . LEU B 1 241 ? -6.426 -20.484 3.176 1 97.31 241 LEU B O 1
ATOM 3721 N N . ILE B 1 242 ? -4.25 -19.906 3.016 1 96.94 242 ILE B N 1
ATOM 3722 C CA . ILE B 1 242 ? -3.883 -20.391 4.344 1 96.94 242 ILE B CA 1
ATOM 3723 C C . ILE B 1 242 ? -3.447 -19.203 5.215 1 96.94 242 ILE B C 1
ATOM 3725 O O . ILE B 1 242 ? -2.654 -18.375 4.781 1 96.94 242 ILE B O 1
ATOM 3729 N N . CYS B 1 243 ? -3.965 -19.109 6.363 1 96 243 CYS B N 1
ATOM 3730 C CA . CYS B 1 243 ? -3.525 -18.125 7.344 1 96 243 CYS B CA 1
ATOM 3731 C C . CYS B 1 243 ? -2.693 -18.766 8.438 1 96 243 CYS B C 1
ATOM 3733 O O . CYS B 1 243 ? -3.172 -19.672 9.141 1 96 243 CYS B O 1
ATOM 3735 N N . ALA B 1 244 ? -1.443 -18.422 8.523 1 95 244 ALA B N 1
ATOM 3736 C CA . ALA B 1 244 ? -0.593 -18.797 9.641 1 95 244 ALA B CA 1
ATOM 3737 C C . ALA B 1 244 ? -0.728 -17.812 10.797 1 95 244 ALA B C 1
ATOM 3739 O O . ALA B 1 244 ? -0.072 -16.766 10.805 1 95 244 ALA B O 1
ATOM 3740 N N . ASN B 1 245 ? -1.433 -18.141 11.766 1 86.62 245 ASN B N 1
ATOM 3741 C CA . ASN B 1 245 ? -1.82 -17.141 12.766 1 86.62 245 ASN B CA 1
ATOM 3742 C C . ASN B 1 245 ? -0.835 -17.109 13.93 1 86.62 245 ASN B C 1
ATOM 3744 O O . ASN B 1 245 ? 0.098 -17.922 13.984 1 86.62 245 ASN B O 1
ATOM 3748 N N . ARG B 1 246 ? -1.017 -16.125 14.805 1 78.31 246 ARG B N 1
ATOM 3749 C CA . ARG B 1 246 ? -0.119 -15.891 15.93 1 78.31 246 ARG B CA 1
ATOM 3750 C C . ARG B 1 246 ? -0.152 -17.047 16.922 1 78.31 246 ARG B C 1
ATOM 3752 O O . ARG B 1 246 ? 0.779 -17.234 17.703 1 78.31 246 ARG B O 1
ATOM 3759 N N . GLY B 1 247 ? -1.188 -17.828 16.859 1 76.5 247 GLY B N 1
ATOM 3760 C CA . GLY B 1 247 ? -1.311 -19 17.719 1 76.5 247 GLY B CA 1
ATOM 3761 C C . GLY B 1 247 ? -0.597 -20.219 17.172 1 76.5 247 GLY B C 1
ATOM 3762 O O . GLY B 1 247 ? -0.759 -21.328 17.703 1 76.5 247 GLY B O 1
ATOM 3763 N N . HIS B 1 248 ? 0.093 -19.953 16.156 1 88.5 248 HIS B N 1
ATOM 3764 C CA . HIS B 1 248 ? 0.865 -21.016 15.523 1 88.5 248 HIS B CA 1
ATOM 3765 C C . HIS B 1 248 ? -0.047 -22.109 14.992 1 88.5 248 HIS B C 1
ATOM 3767 O O . HIS B 1 248 ? 0.19 -23.297 15.242 1 88.5 248 HIS B O 1
ATOM 3773 N N . GLN B 1 249 ? -1.074 -21.688 14.375 1 92.75 249 GLN B N 1
ATOM 3774 C CA . GLN B 1 249 ? -1.994 -22.562 13.656 1 92.75 249 GLN B CA 1
ATOM 3775 C C . GLN B 1 249 ? -2.062 -22.172 12.18 1 92.75 249 GLN B C 1
ATOM 3777 O O . GLN B 1 249 ? -2.033 -21 11.828 1 92.75 249 GLN B O 1
ATOM 3782 N N . LEU B 1 250 ? -2.094 -23.25 11.43 1 95.69 250 LEU B N 1
ATOM 3783 C CA . LEU B 1 250 ? -2.373 -23.047 10.008 1 95.69 250 LEU B CA 1
ATOM 3784 C C . LEU B 1 250 ? -3.857 -23.25 9.719 1 95.69 250 LEU B C 1
ATOM 3786 O O . LEU B 1 250 ? -4.371 -24.359 9.812 1 95.69 250 LEU B O 1
ATOM 3790 N N . GLU B 1 251 ? -4.52 -22.188 9.352 1 95.25 251 GLU B N 1
ATOM 3791 C CA . GLU B 1 251 ? -5.941 -22.266 9.031 1 95.25 251 GLU B CA 1
ATOM 3792 C C . GLU B 1 251 ? -6.164 -22.266 7.52 1 95.25 251 GLU B C 1
ATOM 3794 O O . GLU B 1 251 ? -5.742 -21.328 6.828 1 95.25 251 GLU B O 1
ATOM 3799 N N . LEU B 1 252 ? -6.727 -23.312 7.07 1 96.44 252 LEU B N 1
ATOM 3800 C CA . LEU B 1 252 ? -7.129 -23.344 5.672 1 96.44 252 LEU B CA 1
ATOM 3801 C C . LEU B 1 252 ? -8.469 -22.656 5.473 1 96.44 252 LEU B C 1
ATOM 3803 O O . LEU B 1 252 ? -9.516 -23.172 5.871 1 96.44 252 LEU B O 1
ATOM 3807 N N . LEU B 1 253 ? -8.445 -21.516 4.805 1 96.38 253 LEU B N 1
ATOM 3808 C CA . LEU B 1 253 ? -9.625 -20.672 4.707 1 96.38 253 LEU B CA 1
ATOM 3809 C C . LEU B 1 253 ? -10.352 -20.906 3.383 1 96.38 253 LEU B C 1
ATOM 3811 O O . LEU B 1 253 ? -11.547 -20.625 3.266 1 96.38 253 LEU B O 1
ATOM 3815 N N . SER B 1 254 ? -9.641 -21.281 2.367 1 95.81 254 SER B N 1
ATOM 3816 C CA . SER B 1 254 ? -10.133 -21.594 1.028 1 95.81 254 SER B CA 1
ATOM 3817 C C . SER B 1 254 ? -9.344 -22.734 0.405 1 95.81 254 SER B C 1
ATOM 3819 O O . SER B 1 254 ? -8.156 -22.922 0.697 1 95.81 254 SER B O 1
ATOM 3821 N N . GLY B 1 255 ? -9.977 -23.453 -0.519 1 93.38 255 GLY B N 1
ATOM 3822 C CA . GLY B 1 255 ? -9.328 -24.547 -1.228 1 93.38 255 GLY B CA 1
ATOM 3823 C C . GLY B 1 255 ? -9.617 -25.906 -0.627 1 93.38 255 GLY B C 1
ATOM 3824 O O . GLY B 1 255 ? -10.711 -26.141 -0.105 1 93.38 255 GLY B O 1
ATOM 3825 N N . GLN B 1 256 ? -8.812 -26.891 -0.927 1 83.12 256 GLN B N 1
ATOM 3826 C CA . GLN B 1 256 ? -9.031 -28.266 -0.503 1 83.12 256 GLN B CA 1
ATOM 3827 C C . GLN B 1 256 ? -7.84 -28.797 0.28 1 83.12 256 GLN B C 1
ATOM 3829 O O . GLN B 1 256 ? -6.691 -28.609 -0.125 1 83.12 256 GLN B O 1
ATOM 3834 N N . ALA B 1 257 ? -8.141 -29.125 1.557 1 67.56 257 ALA B N 1
ATOM 3835 C CA . ALA B 1 257 ? -7.094 -29.781 2.34 1 67.56 257 ALA B CA 1
ATOM 3836 C C . ALA B 1 257 ? -6.68 -31.109 1.714 1 67.56 257 ALA B C 1
ATOM 3838 O O . ALA B 1 257 ? -7.434 -31.688 0.933 1 67.56 257 ALA B O 1
ATOM 3839 N N . ASP B 1 258 ? -5.465 -31.562 1.725 1 57.22 258 ASP B N 1
ATOM 3840 C CA . ASP B 1 258 ? -5.062 -32.875 1.242 1 57.22 258 ASP B CA 1
ATOM 3841 C C . ASP B 1 258 ? -6.117 -33.938 1.57 1 57.22 258 ASP B C 1
ATOM 3843 O O . ASP B 1 258 ? -6.863 -33.781 2.543 1 57.22 258 ASP B O 1
#

Sequence (516 aa):
MVESPPCQDGWTTGYVDRTGLALRELQGPVELPVSLALNDMAMGTILATPDALEPLALGHAFSEGWIQRRDQVSAIQLSRLRHGLAVRLDVSESLARQAQQHRRVAASVSSCGACGASDEAQLFAGLHRLGPQPAVPSSSIVKAVERLASLRRPGLHVALGVSEQGEMLSCGHDIGRHNALDRVIGHALDSDEWPRALVISSRCSVELVQKTVHAGIATLVTLAVPSRLALEVARACDLNLICANRGHQLELLSGQADMVESPPCQDGWTTGYVDRTGLALRELQGPVELPVSLALNDMAMGTILATPDALEPLALGHAFSEGWIQRRDQVSAIQLSRLRHGLAVRLDVSESLARQAQQHRRVAASVSSCGACGASDEAQLFAGLHRLGPQPAVPSSSIVKAVERLASLRRPGLHVALGVSEQGEMLSCGHDIGRHNALDRVIGHALDSDEWPRALVISSRCSVELVQKTVHAGIATLVTLAVPSRLALEVARACDLNLICANRGHQLELLSGQAD

Nearest PDB structures (foldseek):
  4pde-assembly1_A-2  TM=8.922E-01  e=3.351E-20  Escherichia coli
  2pw9-assembly1_A  TM=8.249E-01  e=2.109E-15  Desulfotalea psychrophila LSv54
  2pw9-assembly2_D  TM=8.433E-01  e=8.777E-15  Desulfotalea psychrophila LSv54
  2pw9-assembly2_C  TM=8.330E-01  e=1.498E-14  Desulfotalea psychrophila LSv54
  2pw9-assembly1_B  TM=8.000E-01  e=6.145E-15  Desulfotalea psychrophila LSv54